Protein AF-A0A7J4UZX0-F1 (afdb_monomer_lite)

Sequence (493 aa):
MREKRTWTVIAVAASAVVILAGLGLPMLRESVEAVGGDILSQTSDTLTVRCLGPEVALTLNGFEGEVTFTNCFPNSTLSGNDDPATMNGSNISCTVQGPETELRISAQVKESFKFAVMGDSQGQNGILAEALEHVDGCEFVLHLGDMTPSGQPSEFDAFESTLRAITIPVLTTPGNHDVKLDGGDEYTSRFGSSAYSFEYSGIRFASVDSSDQMIDEDEIEWLRETLTGAERKVVVTHMPSYDPFGDNHTLDAASCDRVRQFVLEEDVDAVFTGHIHAFNYMQVESTDLIITGGAGGTLVDGVHHIVIVTVDETGFSYEKVDIEYAPPVSPYVHVIGKDGSTLDITYEDLMLMTLRENDSSYENLYGNIAGQGHYRGVLVRDLLELVGGMAEGDLLTIAAADGYLQEFGFLNAYPDATWLNLQGEMIVSIELDGVLAPTWTEGPRIAMLPEDGLYSNSDCELTSYEGQGYSVYESAGARWVKNTFTITVEAAA

Secondary structure (DSSP, 8-state):
-PPP----SS--------------------EEEEESEEEEEE-SSEEEEEESSSEEEEEEES--EEEEEESPPTT-EEES-SSPPEEETTEEEEEE-SSEEEEEEEPPP-SSEEEEEE---TT-HHHHHHHHHTTTT-S-EEE-S--SSS--HHHHHHHHHHHTT-SS-EEE---TTTTGGGHHHHHHHHH--SSEEEEETTEEEEE---TTS---HHHHHHHHHHHTT-SEEEEE-SS-S--SSSS--SS-HHHHHH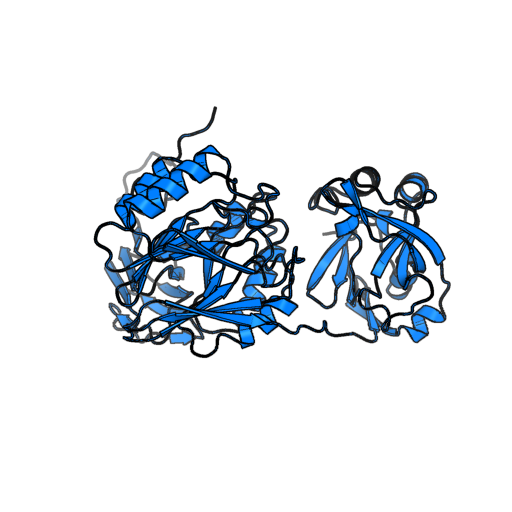HHHHHHHTT--EEEE-SSSSEEEEEETTEEEEEE--SSSPPSSS--EEEEEEEETTEEEEEEEE--------SEEEEE-TTS-EEEEEHHHHHHS-EEEEEEEEE-TTS-EEEEEEEEEEEHHHHHHTTT---TT-EEEEEETTS-EEEE-HHHHS--HHHHHHT-EEEEEEEETTEETTTSTT-SEEEEE-TTS-B-HHHHHHT--TTSGGGT-S-GGGGS-SSEEEEEEE---

pLDDT: mean 89.85, std 16.15, range [24.67, 98.88]

Foldseek 3Di:
DDDDPDDDPDPQPDPPDPDPPDDDDPPPDWGKGKDQWAWLDDDQAETEIEHLEQKMKIKTAQRWHKYKYAQHWPPKDKDFDPFDWDDDQQMTMDTDDDGITMIMIHDDFDQKFKEWEAEQQQLLLLLLLLQVVPGPRHREYEYQANQHQALDLVSVVSSVVSVVSHRHGYNYAHALRNPHPVSVVVCCSPRNDNWDWYDGNQEIETGDECNVLAQDPVNLVVQVVRCPPGPAYEYGHAFDLDDPVPPPQGRDPVRSVSVVVSCVVSVHQEYEYERQQDWDWDDDPNYIYTYHHQRHHDHPDDARWMWMWMQHPVGIDIDTDGGDDQQDQDQWEWEAEQVRDIDTAGLVNFVVDDKDKDFAWWAFLVRDIDDTFIFMTAQPQVSQVVRPGADAQKWKWWAASSGQIFIAGDCQRVNDPVLCQLQNTWGQTQDTRNQGPPSVVQPSKIGGHHPVRYNYLVSQVVRADCVGGCNRHSISVSVIRTNTHYIYIHHRD

Radius of gyration: 25.26 Å; chains: 1; bounding box: 56×63×69 Å

Structure (mmCIF, N/CA/C/O backbone):
data_AF-A0A7J4UZX0-F1
#
_entry.id   AF-A0A7J4UZX0-F1
#
loop_
_atom_site.group_PDB
_atom_site.id
_atom_site.type_symbol
_atom_site.label_atom_id
_atom_site.label_alt_id
_atom_site.label_comp_id
_atom_site.label_asym_id
_atom_site.label_entity_id
_atom_site.label_seq_id
_atom_site.pdbx_PDB_ins_code
_atom_site.Cartn_x
_atom_site.Cartn_y
_atom_site.Cartn_z
_atom_site.occupancy
_atom_site.B_iso_or_equiv
_atom_site.auth_seq_id
_atom_site.auth_comp_id
_atom_site.auth_asym_id
_atom_site.auth_atom_id
_atom_site.pdbx_PDB_model_num
ATOM 1 N N . MET A 1 1 ? 23.515 3.550 19.280 1.00 28.16 1 MET A N 1
ATOM 2 C CA . MET A 1 1 ? 22.910 3.883 20.587 1.00 28.16 1 MET A CA 1
ATOM 3 C C . MET A 1 1 ? 21.497 4.318 20.265 1.00 28.16 1 MET A C 1
ATOM 5 O O . MET A 1 1 ? 21.346 5.403 19.732 1.00 28.16 1 MET A O 1
ATOM 9 N N . ARG A 1 2 ? 20.532 3.401 20.390 1.00 29.06 2 ARG A N 1
ATOM 10 C CA . ARG A 1 2 ? 19.141 3.607 19.965 1.00 29.06 2 ARG A CA 1
ATOM 11 C C . ARG A 1 2 ? 18.386 4.352 21.067 1.00 29.06 2 ARG A C 1
ATOM 13 O O . ARG A 1 2 ? 18.531 3.995 22.239 1.00 29.06 2 ARG A O 1
ATOM 20 N N . GLU A 1 3 ? 17.656 5.398 20.694 1.00 27.84 3 GLU A N 1
ATOM 21 C CA . GLU A 1 3 ? 16.690 6.054 21.574 1.00 27.84 3 GLU A CA 1
ATOM 22 C C . GLU A 1 3 ? 15.563 5.068 21.890 1.00 27.84 3 GLU A C 1
ATOM 24 O O . GLU A 1 3 ? 15.107 4.326 21.024 1.00 27.84 3 GLU A O 1
ATOM 29 N N . LYS A 1 4 ? 15.175 5.007 23.165 1.00 26.48 4 LYS A N 1
ATOM 30 C CA . LYS A 1 4 ? 14.037 4.212 23.619 1.00 26.48 4 LYS A CA 1
ATOM 31 C C . LYS A 1 4 ? 12.762 4.868 23.092 1.00 26.48 4 LYS A C 1
ATOM 33 O O . LYS A 1 4 ? 12.541 6.040 23.394 1.00 26.48 4 LYS A O 1
ATOM 38 N N . ARG A 1 5 ? 11.929 4.123 22.365 1.00 33.22 5 ARG A N 1
ATOM 39 C CA . ARG A 1 5 ? 10.550 4.523 22.070 1.00 33.22 5 ARG A CA 1
ATOM 40 C C . ARG A 1 5 ? 9.761 4.442 23.379 1.00 33.22 5 ARG A C 1
ATOM 42 O O . ARG A 1 5 ? 9.411 3.370 23.844 1.00 33.22 5 ARG A O 1
ATOM 49 N N . THR A 1 6 ? 9.591 5.572 24.058 1.00 25.33 6 THR A N 1
ATOM 50 C CA . THR A 1 6 ? 8.709 5.668 25.229 1.00 25.33 6 THR A CA 1
ATOM 51 C C . THR A 1 6 ? 7.280 5.878 24.755 1.00 25.33 6 THR A C 1
ATOM 53 O O . THR A 1 6 ? 6.923 6.990 24.375 1.00 25.33 6 THR A O 1
ATOM 56 N N . TRP A 1 7 ? 6.461 4.835 24.838 1.00 29.73 7 TRP A N 1
ATOM 57 C CA . TRP A 1 7 ? 5.013 4.949 24.726 1.00 29.73 7 TRP A CA 1
ATOM 58 C C . TRP A 1 7 ? 4.463 5.526 26.032 1.00 29.73 7 TRP A C 1
ATOM 60 O O . TRP A 1 7 ? 4.525 4.909 27.093 1.00 29.73 7 TRP A O 1
ATOM 70 N N . THR A 1 8 ? 3.978 6.763 25.980 1.00 24.67 8 THR A N 1
ATOM 71 C CA . THR A 1 8 ? 3.056 7.291 26.988 1.00 24.67 8 THR A CA 1
ATOM 72 C C . THR A 1 8 ? 1.707 7.370 26.302 1.00 24.67 8 THR A C 1
ATOM 74 O O . THR A 1 8 ? 1.568 8.131 25.350 1.00 24.67 8 THR A O 1
ATOM 77 N N . VAL A 1 9 ? 0.720 6.600 26.765 1.00 32.44 9 VAL A N 1
ATOM 78 C CA . VAL A 1 9 ? -0.676 6.758 26.335 1.00 32.44 9 VAL A CA 1
ATOM 79 C C . VAL A 1 9 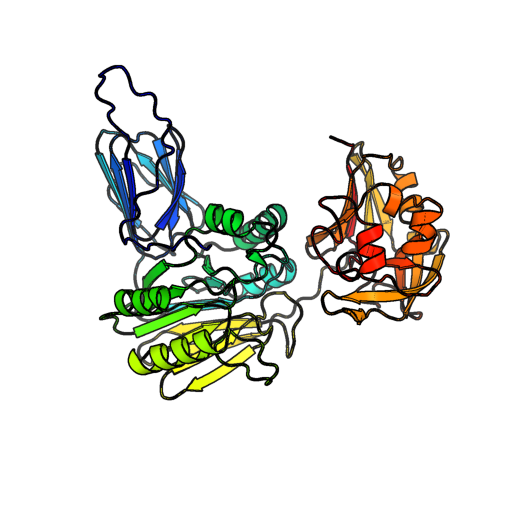? -1.211 8.064 26.924 1.00 32.44 9 VAL A C 1
ATOM 81 O O . VAL A 1 9 ? -1.818 8.091 27.989 1.00 32.44 9 VAL A O 1
ATOM 84 N N . ILE A 1 10 ? -0.884 9.154 26.236 1.00 24.80 10 ILE A N 1
ATOM 85 C CA . ILE A 1 10 ? -1.656 10.383 26.064 1.00 24.80 10 ILE A CA 1
ATOM 86 C C . ILE A 1 10 ? -1.232 10.866 24.674 1.00 24.80 10 ILE A C 1
ATOM 88 O O . ILE A 1 10 ? -0.055 11.174 24.480 1.00 24.80 10 ILE A O 1
ATOM 92 N N . ALA A 1 11 ? -2.148 10.928 23.708 1.00 27.78 11 ALA A N 1
ATOM 93 C CA . ALA A 1 11 ? -1.891 11.593 22.435 1.00 27.78 11 ALA A CA 1
ATOM 94 C C . ALA A 1 11 ? -1.795 13.111 22.677 1.00 27.78 11 ALA A C 1
ATOM 96 O O . ALA A 1 11 ? -2.713 13.874 22.404 1.00 27.78 11 ALA A O 1
ATOM 97 N N . VAL A 1 12 ? -0.675 13.568 23.242 1.00 27.33 12 VAL A N 1
ATOM 98 C CA . VAL A 1 12 ? -0.281 14.974 23.185 1.00 27.33 12 VAL A CA 1
ATOM 99 C C . VAL A 1 12 ? 0.562 15.119 21.931 1.00 27.33 12 VAL A C 1
ATOM 101 O O . VAL A 1 12 ? 1.746 14.782 21.939 1.00 27.33 12 VAL A O 1
ATOM 104 N N . ALA A 1 13 ? -0.039 15.628 20.855 1.00 29.25 13 ALA A N 1
ATOM 105 C CA . ALA A 1 13 ? 0.714 16.099 19.703 1.00 29.25 13 ALA A CA 1
ATOM 106 C C . ALA A 1 13 ? 1.779 17.095 20.194 1.00 29.25 13 ALA A C 1
ATOM 108 O O . ALA A 1 13 ? 1.473 18.150 20.764 1.00 29.25 13 ALA A O 1
ATOM 109 N N . ALA A 1 14 ? 3.050 16.725 20.043 1.00 26.56 14 ALA A N 1
ATOM 110 C CA . ALA A 1 14 ? 4.174 17.551 20.443 1.00 26.56 14 ALA A CA 1
ATOM 111 C C . ALA A 1 14 ? 4.180 18.826 19.590 1.00 26.56 14 ALA A C 1
ATOM 113 O O . ALA A 1 14 ? 4.571 18.829 18.427 1.00 26.56 14 ALA A O 1
ATOM 114 N N . SER A 1 15 ? 3.733 19.934 20.180 1.00 32.66 15 SER A N 1
ATOM 115 C CA . SER A 1 15 ? 3.793 21.253 19.559 1.00 32.66 15 SER A CA 1
ATOM 116 C C . SER A 1 15 ? 5.247 21.606 19.239 1.00 32.66 15 SER A C 1
ATOM 118 O O . SER A 1 15 ? 6.116 21.475 20.103 1.00 32.66 15 SER A O 1
ATOM 120 N N . ALA A 1 16 ? 5.510 22.133 18.042 1.00 26.42 16 ALA A N 1
ATOM 121 C CA . ALA A 1 16 ? 6.785 22.751 17.702 1.00 26.42 16 ALA A CA 1
ATOM 122 C C . ALA A 1 16 ? 7.156 23.818 18.753 1.00 26.42 16 ALA A C 1
ATOM 124 O O . ALA A 1 16 ? 6.561 24.895 18.839 1.00 26.42 16 ALA A O 1
ATOM 125 N N . VAL A 1 17 ? 8.137 23.509 19.602 1.00 28.16 17 VAL A N 1
ATOM 126 C CA . VAL A 1 17 ? 8.642 24.423 20.627 1.00 28.16 17 VAL A CA 1
ATOM 127 C C . VAL A 1 17 ? 9.726 25.305 20.005 1.00 28.16 17 VAL A C 1
ATOM 129 O O . VAL A 1 17 ? 10.907 24.971 20.031 1.00 28.16 17 VAL A O 1
ATOM 132 N N . VAL A 1 18 ? 9.356 26.489 19.516 1.00 26.41 18 VAL A N 1
ATOM 133 C CA . VAL A 1 18 ? 10.312 27.602 19.397 1.00 26.41 18 VAL A CA 1
ATOM 134 C C . VAL A 1 18 ? 10.349 28.321 20.748 1.00 26.41 18 VAL A C 1
ATOM 136 O O . VAL A 1 18 ? 9.450 29.090 21.088 1.00 26.41 18 VAL A O 1
ATOM 139 N N . ILE A 1 19 ? 11.380 28.058 21.559 1.00 26.52 19 ILE A N 1
ATOM 140 C CA . ILE A 1 19 ? 11.608 28.779 22.822 1.00 26.52 19 ILE A CA 1
ATOM 141 C C . ILE A 1 19 ? 12.102 30.197 22.499 1.00 26.52 19 ILE A C 1
ATOM 143 O O . ILE A 1 19 ? 13.299 30.438 22.372 1.00 26.52 19 ILE A O 1
ATOM 147 N N . LEU A 1 20 ? 11.185 31.163 22.433 1.00 26.08 20 LEU A N 1
ATOM 148 C CA . LEU A 1 20 ? 11.493 32.580 22.648 1.00 26.08 20 LEU A CA 1
ATOM 149 C C . LEU A 1 20 ? 11.111 32.941 24.086 1.00 26.08 20 LEU A C 1
ATOM 151 O O . LEU A 1 20 ? 10.037 33.464 24.379 1.00 26.08 20 LEU A O 1
ATOM 155 N N . ALA A 1 21 ? 12.007 32.608 25.014 1.00 27.62 21 ALA A N 1
ATOM 156 C CA . ALA A 1 21 ? 11.895 33.017 26.403 1.00 27.62 21 ALA A CA 1
ATOM 157 C C . ALA A 1 21 ? 12.128 34.531 26.517 1.00 27.62 21 ALA A C 1
ATOM 159 O O . ALA A 1 21 ? 13.263 35.001 26.467 1.00 27.62 21 ALA A O 1
ATOM 160 N N . GLY A 1 22 ? 11.051 35.290 26.712 1.00 31.98 22 GLY A N 1
ATOM 161 C CA . GLY A 1 22 ? 11.143 36.668 27.182 1.00 31.98 22 GLY A CA 1
ATOM 162 C C . GLY A 1 22 ? 10.048 37.574 26.649 1.00 31.98 22 GLY A C 1
ATOM 163 O O . GLY A 1 22 ? 10.295 38.294 25.693 1.00 31.98 22 GLY A O 1
ATOM 164 N N . LEU A 1 23 ? 8.876 37.545 27.294 1.00 34.00 23 LEU A N 1
ATOM 165 C CA . LEU A 1 23 ? 7.974 38.671 27.609 1.00 34.00 23 LEU A CA 1
ATOM 166 C C . LEU A 1 23 ? 6.598 38.088 27.980 1.00 34.00 23 LEU A C 1
ATOM 168 O O . LEU A 1 23 ? 5.971 37.390 27.193 1.00 34.00 23 LEU A O 1
ATOM 172 N N . GLY A 1 24 ? 6.156 38.329 29.217 1.00 37.28 24 GLY A N 1
ATOM 173 C CA . GLY A 1 24 ? 4.930 37.761 29.778 1.00 37.28 24 GLY A CA 1
ATOM 174 C C . GLY A 1 24 ? 3.652 38.314 29.147 1.00 37.28 24 GLY A C 1
ATOM 175 O O . GLY A 1 24 ? 3.131 39.332 29.598 1.00 37.28 24 GLY A O 1
ATOM 176 N N . LEU A 1 25 ? 3.124 37.593 28.162 1.00 33.66 25 LEU A N 1
ATOM 177 C CA . LEU A 1 25 ? 1.731 37.646 27.721 1.00 33.66 25 LEU A CA 1
ATOM 178 C C . LEU A 1 25 ? 1.087 36.280 28.013 1.00 33.66 25 LEU A C 1
ATOM 180 O O . LEU A 1 25 ? 1.765 35.261 27.863 1.00 33.66 25 LEU A O 1
ATOM 184 N N . PRO A 1 26 ? -0.189 36.220 28.436 1.00 33.88 26 PRO A N 1
ATOM 185 C CA . PRO A 1 26 ? -0.894 34.951 28.509 1.00 33.88 26 PRO A CA 1
ATOM 186 C C . PRO A 1 26 ? -1.084 34.442 27.075 1.00 33.88 26 PRO A C 1
ATOM 188 O O . PRO A 1 26 ? -1.895 34.984 26.331 1.00 33.88 26 PRO A O 1
ATOM 191 N N . MET A 1 27 ? -0.308 33.437 26.664 1.00 38.59 27 MET A N 1
ATOM 192 C CA . MET A 1 27 ? -0.668 32.642 25.493 1.00 38.59 27 MET A CA 1
ATOM 193 C C . MET A 1 27 ? -1.896 31.820 25.887 1.00 38.59 27 MET A C 1
ATOM 195 O O . MET A 1 27 ? -1.771 30.861 26.647 1.00 38.59 27 MET A O 1
ATOM 199 N N . LEU A 1 28 ? -3.078 32.195 25.398 1.00 43.75 28 LEU A N 1
ATOM 200 C CA . LEU A 1 28 ? -4.113 31.197 25.145 1.00 43.75 28 LEU A CA 1
ATOM 201 C C . LEU A 1 28 ? -3.503 30.272 24.087 1.00 43.75 28 LEU A C 1
ATOM 203 O O . LEU A 1 28 ? -3.358 30.666 22.935 1.00 43.75 28 LEU A O 1
ATOM 207 N N . ARG A 1 29 ? -2.980 29.122 24.519 1.00 52.66 29 ARG A N 1
ATOM 208 C CA . ARG A 1 29 ? -2.543 28.075 23.598 1.00 52.66 29 ARG A CA 1
ATOM 209 C C . ARG A 1 29 ? -3.809 27.430 23.072 1.00 52.66 29 ARG A C 1
ATOM 211 O O . ARG A 1 29 ? -4.555 26.866 23.867 1.00 52.66 29 ARG A O 1
ATOM 218 N N . GLU A 1 30 ? -4.022 27.526 21.770 1.00 66.00 30 GLU A N 1
ATOM 219 C CA . GLU A 1 30 ? -4.971 26.652 21.102 1.00 66.00 30 GLU A CA 1
ATOM 220 C C . GLU A 1 30 ? -4.493 25.215 21.321 1.00 66.00 30 GLU A C 1
ATOM 222 O O . GLU A 1 30 ? -3.332 24.900 21.039 1.00 66.00 30 GLU A O 1
ATOM 227 N N . SER A 1 31 ? -5.330 24.372 21.920 1.00 82.12 31 SER A N 1
ATOM 228 C CA . SER A 1 31 ? -5.023 22.951 22.074 1.00 82.12 31 SER A CA 1
ATOM 229 C C . SER A 1 31 ? -6.087 22.134 21.366 1.00 82.12 31 SER A C 1
ATOM 231 O O . SER A 1 31 ? -7.282 22.352 21.559 1.00 82.12 31 SER A O 1
ATOM 233 N N . VAL A 1 32 ? -5.622 21.202 20.545 1.00 89.19 32 VAL A N 1
ATOM 234 C CA . VAL A 1 32 ? -6.440 20.241 19.817 1.00 89.19 32 VAL A CA 1
ATOM 235 C C . VAL A 1 32 ? -5.999 18.863 20.286 1.00 89.19 32 VAL A C 1
ATOM 237 O O . VAL A 1 32 ? -4.803 18.573 20.294 1.00 89.19 32 VAL A O 1
ATOM 240 N N . GLU A 1 33 ? -6.948 18.041 20.711 1.00 93.94 33 GLU A N 1
ATOM 241 C CA . GLU A 1 33 ? -6.698 16.666 21.144 1.00 93.94 33 GLU A CA 1
ATOM 242 C C . GLU A 1 33 ? -7.709 15.742 20.474 1.00 93.94 33 GLU A C 1
ATOM 244 O O . GLU A 1 33 ? -8.912 15.992 20.541 1.00 93.94 33 GLU A O 1
ATOM 249 N N . ALA A 1 34 ? -7.217 14.690 19.822 1.00 95.12 34 ALA A N 1
ATOM 250 C CA . ALA A 1 34 ? -8.032 13.679 19.166 1.00 95.12 34 ALA A CA 1
ATOM 251 C C . ALA A 1 34 ? -7.824 12.318 19.844 1.00 95.12 34 ALA A C 1
ATOM 253 O O . ALA A 1 34 ? -6.699 11.935 20.162 1.00 95.12 34 ALA A O 1
ATOM 254 N N . VAL A 1 35 ? -8.917 11.589 20.063 1.00 96.00 35 VAL A N 1
ATOM 255 C CA . VAL A 1 35 ? -8.923 10.222 20.599 1.00 96.00 35 VAL A CA 1
ATOM 256 C C . VAL A 1 35 ? -9.723 9.339 19.648 1.00 96.00 35 VAL A C 1
ATOM 258 O O . VAL A 1 35 ? -10.846 9.688 19.287 1.00 96.00 35 VAL A O 1
ATOM 261 N N . GLY A 1 36 ? -9.151 8.202 19.241 1.00 94.50 36 GLY A N 1
ATOM 262 C CA . GLY A 1 36 ? -9.721 7.321 18.206 1.00 94.50 36 GLY A CA 1
ATOM 263 C C . GLY A 1 36 ? -9.415 7.764 16.767 1.00 94.50 36 GLY A C 1
ATOM 264 O O . GLY A 1 36 ? -9.848 7.130 15.805 1.00 94.50 36 GLY A O 1
ATOM 265 N N . GLY A 1 37 ? -8.654 8.846 16.605 1.00 95.94 37 GLY A N 1
ATOM 266 C CA . GLY A 1 37 ? -8.179 9.356 15.326 1.00 95.94 37 GLY A CA 1
ATOM 267 C C . GLY A 1 37 ? -6.956 10.247 15.510 1.00 95.94 37 GLY A C 1
ATOM 268 O O . GLY A 1 37 ? -6.660 10.651 16.633 1.00 95.94 37 GLY A O 1
ATOM 269 N N . ASP A 1 38 ? -6.290 10.571 14.406 1.00 96.00 38 ASP A N 1
ATOM 270 C CA . ASP A 1 38 ? -5.055 11.357 14.399 1.00 96.00 38 ASP A CA 1
ATOM 271 C C . ASP A 1 38 ? -5.207 12.675 13.651 1.00 96.00 38 ASP A C 1
ATOM 273 O O . ASP A 1 38 ? -5.898 12.771 12.636 1.00 96.00 38 ASP A O 1
ATOM 277 N N . ILE A 1 39 ? -4.528 13.707 14.147 1.00 95.94 39 ILE A N 1
ATOM 278 C CA . ILE A 1 39 ? -4.469 15.018 13.500 1.00 95.94 39 ILE A CA 1
ATOM 279 C C . ILE A 1 39 ? -3.455 14.937 12.355 1.00 95.94 39 ILE A C 1
ATOM 281 O O . ILE A 1 39 ? -2.255 14.870 12.605 1.00 95.94 39 ILE A O 1
ATOM 285 N N . LEU A 1 40 ? -3.931 14.977 11.109 1.00 93.50 40 LEU A N 1
ATOM 286 C CA . LEU A 1 40 ? -3.059 14.962 9.927 1.00 93.50 40 LEU A CA 1
ATOM 287 C C . LEU A 1 40 ? -2.513 16.355 9.604 1.00 93.50 40 LEU A C 1
ATOM 289 O O . LEU A 1 40 ? -1.368 16.515 9.193 1.00 93.50 40 LEU A O 1
ATOM 293 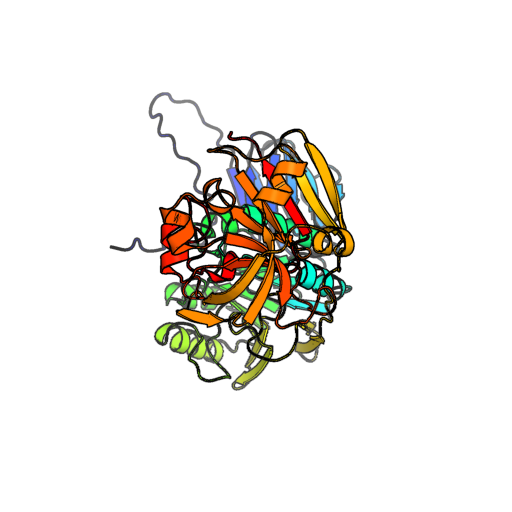N N . SER A 1 41 ? -3.343 17.386 9.768 1.00 93.56 41 SER A N 1
ATOM 294 C CA . SER A 1 41 ? -2.949 18.763 9.477 1.00 93.56 41 SER A CA 1
ATOM 295 C C . SER A 1 41 ? -3.733 19.763 10.313 1.00 93.56 41 SER A C 1
ATOM 297 O O . SER A 1 41 ? -4.911 19.565 10.607 1.00 93.56 41 SER A O 1
ATOM 299 N N . GLN A 1 42 ? -3.068 20.855 10.685 1.00 93.06 42 GLN A N 1
ATOM 300 C CA . GLN A 1 42 ? -3.662 21.966 11.420 1.00 93.06 42 GLN A CA 1
ATOM 301 C C . GLN A 1 42 ? -3.060 23.287 10.924 1.00 93.06 42 GLN A C 1
ATOM 303 O O . GLN A 1 42 ? -1.847 23.494 10.992 1.00 93.06 42 GLN A O 1
ATOM 308 N N . THR A 1 43 ? -3.913 24.191 10.448 1.00 92.50 43 THR A N 1
ATOM 309 C CA . THR A 1 43 ? -3.599 25.607 10.205 1.00 92.50 43 THR A CA 1
ATOM 310 C C . THR A 1 43 ? -4.321 26.478 11.238 1.00 92.50 43 THR A C 1
ATOM 312 O O . THR A 1 43 ? -4.911 25.976 12.192 1.00 92.50 43 THR A O 1
ATOM 315 N N . SER A 1 44 ? -4.281 27.801 11.063 1.00 89.31 44 SER A N 1
ATOM 316 C CA . SER A 1 44 ? -5.042 28.738 11.899 1.00 89.31 44 SER A CA 1
ATOM 317 C C . SER A 1 44 ? -6.562 28.642 11.734 1.00 89.31 44 SER A C 1
ATOM 319 O O . SER A 1 44 ? -7.284 29.203 12.544 1.00 89.31 44 SER A O 1
ATOM 321 N N . ASP A 1 45 ? -7.037 28.032 10.650 1.00 92.81 45 ASP A N 1
ATOM 322 C CA . ASP A 1 45 ? -8.440 28.059 10.221 1.00 92.81 45 ASP A CA 1
ATOM 323 C C . ASP A 1 45 ? -8.928 26.732 9.620 1.00 92.81 45 ASP A C 1
ATOM 325 O O . ASP A 1 45 ? -10.099 26.617 9.261 1.00 92.81 45 ASP A O 1
ATOM 329 N N . THR A 1 46 ? -8.059 25.722 9.520 1.00 95.69 46 THR A N 1
ATOM 330 C CA . THR A 1 46 ? -8.404 24.378 9.046 1.00 95.69 46 THR A CA 1
ATOM 331 C C . THR A 1 46 ? -7.767 23.307 9.925 1.00 95.69 46 THR A C 1
ATOM 333 O O . THR A 1 46 ? -6.642 23.465 10.403 1.00 95.69 46 THR A O 1
ATOM 336 N N . LEU A 1 47 ? -8.490 22.214 10.145 1.00 96.69 47 LEU A N 1
ATOM 337 C CA . LEU A 1 47 ? -8.042 21.057 10.910 1.00 96.69 47 LEU A CA 1
ATOM 338 C C . LEU A 1 47 ? -8.532 19.781 10.226 1.00 96.69 47 LEU A C 1
ATOM 340 O O . LEU A 1 47 ? -9.730 19.623 9.991 1.00 96.69 47 LEU A O 1
ATOM 344 N N . THR A 1 48 ? -7.617 18.857 9.946 1.00 97.81 48 THR A N 1
ATOM 345 C CA . THR A 1 48 ? -7.948 17.541 9.390 1.00 97.81 48 THR A CA 1
ATOM 346 C C . THR A 1 48 ? -7.633 16.459 10.409 1.00 97.81 48 THR A C 1
ATOM 348 O O . THR A 1 48 ? -6.491 16.335 10.852 1.00 97.81 48 THR A O 1
ATOM 351 N N . VAL A 1 49 ? -8.640 15.658 10.750 1.00 98.19 49 VAL A N 1
ATOM 352 C CA . VAL A 1 49 ? -8.514 14.506 11.647 1.00 98.19 49 VAL A CA 1
ATOM 353 C C . VAL A 1 49 ? -8.864 13.246 10.873 1.00 98.19 49 VAL A C 1
ATOM 355 O O . VAL A 1 49 ? -9.954 13.139 10.320 1.00 98.19 49 VAL A O 1
ATOM 358 N N . ARG A 1 50 ? -7.965 12.272 10.841 1.00 98.00 50 ARG A N 1
ATOM 359 C CA . ARG A 1 50 ? -8.235 10.962 10.257 1.00 98.00 50 ARG A CA 1
ATOM 360 C C . ARG A 1 50 ? -8.833 10.039 11.302 1.00 98.00 50 ARG A C 1
ATOM 362 O O . ARG A 1 50 ? -8.227 9.813 12.344 1.00 98.00 50 ARG A O 1
ATOM 369 N N . CYS A 1 51 ? -9.999 9.471 11.020 1.00 98.31 51 CYS A N 1
ATOM 370 C CA . CYS A 1 51 ? -10.582 8.445 11.872 1.00 98.31 51 CYS A CA 1
ATOM 371 C C . CYS A 1 51 ? -9.795 7.130 11.745 1.00 98.31 51 CYS A C 1
ATOM 373 O O . CYS A 1 51 ? -9.626 6.600 10.643 1.00 98.31 51 CYS A O 1
ATOM 375 N N . LEU A 1 52 ? -9.355 6.596 12.887 1.00 97.38 52 LEU A N 1
ATOM 376 C CA . LEU A 1 52 ? -8.722 5.274 13.018 1.00 97.38 52 LEU A CA 1
ATOM 377 C C . LEU A 1 52 ? -9.698 4.223 13.572 1.00 97.38 52 LEU A C 1
ATOM 379 O O . LEU A 1 52 ? -9.319 3.095 13.874 1.00 97.38 52 LEU A O 1
ATOM 383 N N . GLY A 1 53 ? -10.968 4.602 13.700 1.00 96.94 53 GLY A N 1
ATOM 384 C CA . GLY A 1 53 ? -12.043 3.778 14.219 1.00 96.94 53 GLY A CA 1
ATOM 385 C C . GLY A 1 53 ? -13.415 4.423 14.001 1.00 96.94 53 GLY A C 1
ATOM 386 O O . GLY A 1 53 ? -13.511 5.550 13.504 1.00 96.94 53 GLY A O 1
ATOM 387 N N . PRO A 1 54 ? -14.494 3.720 14.376 1.00 96.81 54 PRO A N 1
ATOM 388 C CA . PRO A 1 54 ? -15.870 4.188 14.213 1.00 96.81 54 PRO A CA 1
ATOM 389 C C . PRO A 1 54 ? -16.259 5.280 15.216 1.00 96.81 54 PRO A C 1
ATOM 391 O O . PRO A 1 54 ? -17.288 5.932 15.036 1.00 96.81 54 PRO A O 1
ATOM 394 N N . GLU A 1 55 ? -15.465 5.473 16.271 1.00 97.00 55 GLU A N 1
ATOM 395 C CA . GLU A 1 55 ? -15.649 6.526 17.261 1.00 97.00 55 GLU A CA 1
ATOM 396 C C . GLU A 1 55 ? -14.410 7.413 17.338 1.00 97.00 55 GLU A C 1
ATOM 398 O O . GLU A 1 55 ? -13.311 6.928 17.601 1.00 97.00 55 GLU A O 1
ATOM 403 N N . VAL A 1 56 ? -14.605 8.719 17.154 1.00 97.75 56 VAL A N 1
ATOM 404 C CA . VAL A 1 56 ? -13.555 9.727 17.344 1.00 97.75 56 VAL A CA 1
ATOM 405 C C . VAL A 1 56 ? -14.097 10.846 18.208 1.00 97.75 56 VAL A C 1
ATOM 407 O O . VAL A 1 56 ? -15.164 11.386 17.915 1.00 97.75 56 VAL A O 1
ATOM 410 N N . ALA A 1 57 ? -13.362 11.202 19.255 1.00 97.69 57 ALA A N 1
ATOM 411 C CA . ALA A 1 57 ? -13.612 12.390 20.059 1.00 97.69 57 ALA A CA 1
ATOM 412 C C . ALA A 1 57 ? -12.524 13.427 19.775 1.00 97.69 57 ALA A C 1
ATOM 414 O O . ALA A 1 57 ? -11.341 13.092 19.742 1.00 97.69 57 ALA A O 1
ATOM 415 N N . LEU A 1 58 ? -12.932 14.674 19.563 1.00 97.19 58 LEU A N 1
ATOM 416 C CA . LEU A 1 58 ? -12.045 15.790 19.268 1.00 97.19 58 LEU A CA 1
ATOM 417 C C . LEU A 1 58 ? -12.360 16.952 20.206 1.00 97.19 58 LEU A C 1
ATOM 419 O O . LEU A 1 58 ? -13.450 17.522 20.148 1.00 97.19 58 LEU A O 1
ATOM 423 N N . THR A 1 59 ? -11.390 17.322 21.031 1.00 95.81 59 THR A N 1
ATOM 424 C CA . THR A 1 59 ? -11.480 18.461 21.945 1.00 95.81 59 THR A CA 1
ATOM 425 C C . THR A 1 59 ? -10.722 19.640 21.355 1.00 95.81 59 THR A C 1
ATOM 427 O O . THR A 1 59 ? -9.529 19.548 21.064 1.00 95.81 59 THR A O 1
ATOM 430 N N . LEU A 1 60 ? -11.422 20.759 21.185 1.00 93.12 60 LEU A N 1
ATOM 431 C CA . LEU A 1 60 ? -10.928 21.990 20.580 1.00 93.12 60 LEU A CA 1
ATOM 432 C C . LEU A 1 60 ? -10.981 23.115 21.606 1.00 93.12 60 LEU A C 1
ATOM 434 O O . LEU A 1 60 ? -12.064 23.542 21.995 1.00 93.12 60 LEU A O 1
ATOM 438 N N . ASN A 1 61 ? -9.824 23.638 22.000 1.00 90.31 61 ASN A N 1
ATOM 439 C CA . ASN A 1 61 ? -9.723 24.807 22.868 1.00 90.31 61 ASN A CA 1
ATOM 440 C C . ASN A 1 61 ? -9.242 26.006 22.059 1.00 90.31 61 ASN A C 1
ATOM 442 O O . ASN A 1 61 ? -8.064 26.086 21.724 1.00 90.31 61 ASN A O 1
ATOM 446 N N . GLY A 1 62 ? -10.143 26.940 21.763 1.00 86.06 62 GLY A N 1
ATOM 447 C CA . GLY A 1 62 ? -9.841 28.195 21.072 1.00 86.06 62 GLY A CA 1
ATOM 448 C C . GLY A 1 62 ? -9.628 28.088 19.561 1.00 86.06 62 GLY A C 1
ATOM 449 O O . GLY A 1 62 ? -9.204 29.073 18.968 1.00 86.06 62 GLY A O 1
ATOM 450 N N . PHE A 1 63 ? -9.911 26.937 18.945 1.00 90.50 63 PHE A N 1
ATOM 451 C CA . PHE A 1 63 ? -9.865 26.778 17.492 1.00 90.50 63 PHE A CA 1
ATOM 452 C C . PHE A 1 63 ? -11.172 27.265 16.854 1.00 90.50 63 PHE A C 1
ATOM 454 O O . PHE A 1 63 ? -12.256 26.805 17.216 1.00 90.50 63 PHE A O 1
ATOM 461 N N . GLU A 1 64 ? -11.062 28.153 15.868 1.00 92.31 64 GLU A N 1
ATOM 462 C CA . GLU A 1 64 ? -12.180 28.611 15.042 1.00 92.31 64 GLU A CA 1
ATOM 463 C C . GLU A 1 64 ? -11.836 28.383 13.571 1.00 92.31 64 GLU A C 1
ATOM 465 O O . GLU A 1 64 ? -10.837 28.900 13.073 1.00 92.31 64 GLU A O 1
ATOM 470 N N . GLY A 1 65 ? -12.656 27.614 12.859 1.00 93.75 65 GLY A N 1
ATOM 471 C CA . GLY A 1 65 ? -12.319 27.220 11.497 1.00 93.75 65 GLY A CA 1
ATOM 472 C C . GLY A 1 65 ? -13.094 26.016 10.990 1.00 93.75 65 GLY A C 1
ATOM 473 O O . GLY A 1 65 ? -14.084 25.583 11.583 1.00 93.75 65 GLY A O 1
ATOM 474 N N . GLU A 1 66 ? -12.641 25.484 9.863 1.00 95.75 66 GLU A N 1
ATOM 475 C CA . GLU A 1 66 ? -13.170 24.261 9.273 1.00 95.75 66 GLU A CA 1
ATOM 476 C C . GLU A 1 66 ? -12.470 23.035 9.866 1.00 95.75 66 GLU A C 1
ATOM 478 O O . GLU A 1 66 ? -11.247 22.919 9.836 1.00 95.75 66 GLU A O 1
ATOM 483 N N . VAL A 1 67 ? -13.256 22.097 10.385 1.00 97.25 67 VAL A N 1
ATOM 484 C CA . VAL A 1 67 ? -12.786 20.785 10.830 1.00 97.25 67 VAL A CA 1
ATOM 485 C C . VAL A 1 67 ? -13.289 19.746 9.845 1.00 97.25 67 VAL A C 1
ATOM 487 O O . VAL A 1 67 ? -14.489 19.687 9.581 1.00 97.25 67 VAL A O 1
ATOM 490 N N . THR A 1 68 ? -12.393 18.910 9.333 1.00 97.94 68 THR A N 1
ATOM 491 C CA . THR A 1 68 ? -12.731 17.771 8.479 1.00 97.94 68 THR A CA 1
ATOM 492 C C . THR A 1 68 ? -12.269 16.479 9.131 1.00 97.94 68 THR A C 1
ATOM 494 O O . THR A 1 68 ? -11.078 16.272 9.350 1.00 97.94 68 THR A O 1
ATOM 497 N N . PHE A 1 69 ? -13.219 15.588 9.397 1.00 98.31 69 PHE A N 1
ATOM 498 C CA . PHE A 1 69 ? -12.948 14.193 9.702 1.00 98.31 69 PHE A CA 1
ATOM 499 C C . PHE A 1 69 ? -12.857 13.417 8.390 1.00 98.31 69 PHE A C 1
ATOM 501 O O . PHE A 1 69 ? -13.778 13.477 7.574 1.00 98.31 69 PHE A O 1
ATOM 508 N N . THR A 1 70 ? -11.756 12.708 8.169 1.00 97.81 70 THR A N 1
ATOM 509 C CA . THR A 1 70 ? -11.566 11.823 7.014 1.00 97.81 70 THR A CA 1
ATOM 510 C C . THR A 1 70 ? -11.638 10.367 7.447 1.00 97.81 70 THR A C 1
ATOM 512 O O . THR A 1 70 ? -11.515 10.057 8.633 1.00 97.81 70 THR A O 1
ATOM 515 N N . ASN A 1 71 ? -11.817 9.460 6.483 1.00 97.44 71 ASN A N 1
ATOM 516 C CA . ASN A 1 71 ? -11.843 8.019 6.747 1.00 97.44 71 ASN A CA 1
ATOM 517 C C . ASN A 1 71 ? -12.946 7.615 7.751 1.00 97.44 71 ASN A C 1
ATOM 519 O O . ASN A 1 71 ? -12.757 6.725 8.576 1.00 97.44 71 ASN A O 1
ATOM 523 N N . CYS A 1 72 ? -14.095 8.298 7.736 1.00 97.62 72 CYS A N 1
ATOM 524 C CA . CYS A 1 72 ? -15.213 7.969 8.614 1.00 97.62 72 CYS A CA 1
ATOM 525 C C . CYS A 1 72 ? -15.911 6.685 8.153 1.00 97.62 72 CYS A C 1
ATOM 527 O O . CYS A 1 72 ? -16.112 6.452 6.960 1.00 97.62 72 CYS A O 1
ATOM 529 N N . PHE A 1 73 ? -16.362 5.889 9.120 1.00 97.12 73 PHE A N 1
ATOM 530 C CA . PHE A 1 73 ? -17.173 4.700 8.871 1.00 97.12 73 PHE A CA 1
ATOM 531 C C . PHE A 1 73 ? -18.534 5.059 8.242 1.00 97.12 73 PHE A C 1
ATOM 533 O O . PHE A 1 73 ? -19.063 6.151 8.495 1.00 97.12 73 PHE A O 1
ATOM 540 N N . PRO A 1 74 ? -19.156 4.147 7.472 1.00 94.44 74 PRO A N 1
ATOM 541 C CA . PRO A 1 74 ? -20.467 4.376 6.874 1.00 94.44 74 PRO A CA 1
ATOM 542 C C . PRO A 1 74 ? -21.528 4.765 7.909 1.00 94.44 74 PRO A C 1
ATOM 544 O O . PRO A 1 74 ? -21.590 4.212 9.006 1.00 94.44 74 PRO A O 1
ATOM 547 N N . ASN A 1 75 ? -22.412 5.696 7.540 1.00 90.94 75 ASN A N 1
ATOM 548 C CA . ASN A 1 75 ? -23.495 6.200 8.400 1.00 90.94 75 ASN A CA 1
ATOM 549 C C . ASN A 1 75 ? -23.025 6.832 9.724 1.00 90.94 75 ASN A C 1
ATOM 551 O O . ASN A 1 75 ? -23.807 6.922 10.673 1.00 90.94 75 ASN A O 1
ATOM 555 N N . SER A 1 76 ? -21.769 7.278 9.791 1.00 95.50 76 SER A N 1
ATOM 556 C CA . SER A 1 76 ? -21.274 8.051 10.926 1.00 95.50 76 SER A CA 1
ATOM 557 C C . SER A 1 76 ? -22.039 9.361 11.095 1.00 95.50 76 SER A C 1
ATOM 559 O O . SER A 1 76 ? -22.362 10.055 10.129 1.00 95.50 76 SER A O 1
ATOM 561 N N . THR A 1 77 ? -22.303 9.722 12.347 1.00 94.69 77 THR A N 1
ATOM 562 C CA . THR A 1 77 ? -22.912 11.002 12.715 1.00 94.69 77 THR A CA 1
ATOM 563 C C . THR A 1 77 ? -21.916 11.873 13.459 1.00 94.69 77 THR A C 1
ATOM 565 O O . THR A 1 77 ? -21.171 11.364 14.295 1.00 94.69 77 THR A O 1
ATOM 568 N N . LEU A 1 78 ? -21.955 13.180 13.197 1.00 96.38 78 LEU A N 1
ATOM 569 C CA . LEU A 1 78 ? -21.260 14.189 13.988 1.00 96.38 78 LEU A CA 1
ATOM 570 C C . LEU A 1 78 ? -22.196 14.742 15.068 1.00 96.38 78 LEU A C 1
ATOM 572 O O . LEU A 1 78 ? -23.339 15.104 14.784 1.00 96.38 78 LEU A O 1
ATOM 576 N N . SER A 1 79 ? -21.692 14.845 16.293 1.00 94.88 79 SER A N 1
ATOM 577 C CA . SER A 1 79 ? -22.341 15.535 17.410 1.00 94.88 79 SER A CA 1
ATOM 578 C C . SER A 1 79 ? -21.385 16.540 18.053 1.00 94.88 79 SER A C 1
ATOM 580 O O . SER A 1 79 ? -20.176 16.465 17.834 1.00 94.88 79 SER A O 1
ATOM 582 N N . GLY A 1 80 ? -21.932 17.481 18.828 1.00 91.06 80 GLY A N 1
ATOM 583 C CA . GLY A 1 80 ? -21.143 18.515 19.509 1.00 91.06 80 GLY A CA 1
ATOM 584 C C . GLY A 1 80 ? -20.976 19.824 18.735 1.00 91.06 80 GLY A C 1
ATOM 585 O O . GLY A 1 80 ? -20.314 20.735 19.219 1.00 91.06 80 GLY A O 1
ATOM 586 N N . ASN A 1 81 ? -21.619 19.944 17.569 1.00 86.38 81 ASN A N 1
ATOM 587 C CA . ASN A 1 81 ? -21.712 21.189 16.816 1.00 86.38 81 ASN A CA 1
ATOM 588 C C . ASN A 1 81 ? -23.172 21.538 16.505 1.00 86.38 81 ASN A C 1
ATOM 590 O O . ASN A 1 81 ? -23.962 20.647 16.182 1.00 86.38 81 ASN A O 1
ATOM 594 N N . ASP A 1 82 ? -23.512 22.824 16.584 1.00 79.62 82 ASP A N 1
ATOM 595 C CA . ASP A 1 82 ? -24.839 23.339 16.222 1.00 79.62 82 ASP A CA 1
ATOM 596 C C . ASP A 1 82 ? -24.978 23.537 14.702 1.00 79.62 82 ASP A C 1
ATOM 598 O O . ASP A 1 82 ? -26.086 23.447 14.160 1.00 79.62 82 ASP A O 1
ATOM 602 N N . ASP A 1 83 ? -23.862 23.785 14.009 1.00 81.25 83 ASP A N 1
ATOM 603 C CA . ASP A 1 83 ? -23.845 23.952 12.560 1.00 81.25 83 ASP A CA 1
ATOM 604 C C . ASP A 1 83 ? -23.954 22.600 11.829 1.00 81.25 83 ASP A C 1
ATOM 606 O O . ASP A 1 83 ? -23.380 21.591 12.255 1.00 81.25 83 ASP A O 1
ATOM 610 N N . PRO A 1 84 ? -24.686 22.548 10.699 1.00 83.00 84 PRO A N 1
ATOM 611 C CA . PRO A 1 84 ? -24.866 21.315 9.946 1.00 83.00 84 PRO A CA 1
ATOM 612 C C . PRO A 1 84 ? -23.542 20.824 9.350 1.00 83.00 84 PRO A C 1
ATOM 614 O O . PRO A 1 84 ? -22.821 21.574 8.691 1.00 83.00 84 PRO A O 1
ATOM 617 N N . ALA A 1 85 ? -23.264 19.532 9.525 1.00 91.25 85 ALA A N 1
ATOM 618 C CA . ALA A 1 85 ? -22.126 18.877 8.894 1.00 91.25 85 ALA A CA 1
ATOM 619 C C . ALA A 1 85 ? -22.353 18.682 7.386 1.00 91.25 85 ALA A C 1
ATOM 621 O O . ALA A 1 85 ? -23.465 18.389 6.937 1.00 91.25 85 ALA A O 1
ATOM 622 N N . THR A 1 86 ? -21.279 18.787 6.610 1.00 93.69 86 THR A N 1
ATOM 623 C CA . THR A 1 86 ? -21.241 18.428 5.190 1.00 93.69 86 THR A CA 1
ATOM 624 C C . THR A 1 86 ? -20.609 17.051 5.040 1.00 93.69 86 THR A C 1
ATOM 626 O O . THR A 1 86 ? -19.594 16.770 5.669 1.00 93.69 86 THR A O 1
ATOM 629 N N . MET A 1 87 ? -21.201 16.195 4.208 1.00 92.88 87 MET A N 1
ATOM 630 C CA . MET A 1 87 ? -20.691 14.851 3.925 1.00 92.88 87 MET A CA 1
ATOM 631 C C . MET A 1 87 ? -20.225 14.760 2.473 1.00 92.88 87 MET A C 1
ATOM 633 O O . MET A 1 87 ? -20.960 15.153 1.564 1.00 92.88 87 MET A O 1
ATOM 637 N N . ASN A 1 88 ? -19.027 14.224 2.253 1.00 91.00 88 ASN A N 1
ATOM 638 C CA . ASN A 1 88 ? -18.490 13.931 0.926 1.00 91.00 88 ASN A CA 1
ATOM 639 C C . ASN A 1 88 ? -17.703 12.615 0.964 1.00 91.00 88 ASN A C 1
ATOM 641 O O . ASN A 1 88 ? -16.607 12.566 1.519 1.00 91.00 88 ASN A O 1
ATOM 645 N N . GLY A 1 89 ? -18.269 11.543 0.403 1.00 89.06 89 GLY A N 1
ATOM 646 C CA . GLY A 1 89 ? -17.711 10.197 0.548 1.00 89.06 89 GLY A CA 1
ATOM 647 C C . GLY A 1 89 ? -17.610 9.800 2.025 1.00 89.06 89 GLY A C 1
ATOM 648 O O . GLY A 1 89 ? -18.588 9.916 2.762 1.00 89.06 89 GLY A O 1
ATOM 649 N N . SER A 1 90 ? -16.420 9.384 2.455 1.00 92.75 90 SER A N 1
ATOM 650 C CA . SER A 1 90 ? -16.088 9.067 3.852 1.00 92.75 90 SER A CA 1
ATOM 651 C C . SER A 1 90 ? -15.699 10.288 4.698 1.00 92.75 90 SER A C 1
ATOM 653 O O . SER A 1 90 ? -15.195 10.113 5.804 1.00 92.75 90 SER A O 1
ATOM 655 N N . ASN A 1 91 ? -15.846 11.515 4.187 1.00 96.44 91 ASN A N 1
ATOM 656 C CA . ASN A 1 91 ? -15.420 12.721 4.894 1.00 96.44 91 ASN A CA 1
ATOM 657 C C . ASN A 1 91 ? -16.618 13.476 5.471 1.00 96.44 91 ASN A C 1
ATOM 659 O O . ASN A 1 91 ? -17.634 13.662 4.793 1.00 96.44 91 ASN A O 1
ATOM 663 N N . ILE A 1 92 ? -16.473 13.943 6.711 1.00 97.12 92 ILE A N 1
ATOM 664 C CA . ILE A 1 92 ? -17.468 14.737 7.431 1.00 97.12 92 ILE A CA 1
ATOM 665 C C . ILE A 1 92 ? -16.814 16.045 7.869 1.00 97.12 92 ILE A C 1
ATOM 667 O O . ILE A 1 92 ? -15.900 16.039 8.690 1.00 97.12 92 ILE A O 1
ATOM 671 N N . SER A 1 93 ? -17.309 17.166 7.353 1.00 97.12 93 SER A N 1
ATOM 672 C CA . SER A 1 93 ? -16.760 18.496 7.631 1.00 97.12 93 SER A CA 1
ATOM 673 C C . SER A 1 93 ? -17.765 19.379 8.359 1.00 97.12 93 SER A C 1
ATOM 675 O O . SER A 1 93 ? -18.967 19.321 8.093 1.00 97.12 93 SER A O 1
ATOM 677 N N . CYS A 1 94 ? -17.289 20.235 9.256 1.00 96.25 94 CYS A N 1
ATOM 678 C CA . CYS A 1 94 ? -18.107 21.244 9.916 1.00 96.25 94 CYS A CA 1
ATOM 679 C C . CYS A 1 94 ? -17.301 22.501 10.250 1.00 96.25 94 CYS A C 1
ATOM 681 O O . CYS A 1 94 ? -16.087 22.443 10.433 1.00 96.25 94 CYS A O 1
ATOM 683 N N . THR A 1 95 ? -17.984 23.633 10.392 1.00 95.19 95 THR A N 1
ATOM 684 C CA . THR A 1 95 ? -17.372 24.857 10.917 1.00 95.19 95 THR A CA 1
ATOM 685 C C . THR A 1 95 ? -17.532 24.902 12.429 1.00 95.19 95 THR A C 1
ATOM 687 O O . THR A 1 95 ? -18.622 24.657 12.937 1.00 95.19 95 THR A O 1
ATOM 690 N N . VAL A 1 96 ? -16.454 25.218 13.139 1.00 92.75 96 VAL A N 1
ATOM 691 C CA . VAL A 1 96 ? -16.440 25.388 14.594 1.00 92.75 96 VAL A CA 1
ATOM 692 C C . VAL A 1 96 ? -16.219 26.857 14.927 1.00 92.75 96 VAL A C 1
ATOM 694 O O . VAL A 1 96 ? -15.383 27.524 14.313 1.00 92.75 96 VAL A O 1
ATOM 697 N N . GLN A 1 97 ? -16.974 27.358 15.903 1.00 85.44 97 GLN A N 1
ATOM 698 C CA . GLN A 1 97 ? -16.832 28.704 16.449 1.00 85.44 97 GLN A CA 1
ATOM 699 C C . GLN A 1 97 ? -16.881 28.656 17.974 1.00 85.44 97 GLN A C 1
ATOM 701 O O . GLN A 1 97 ? -17.706 27.947 18.550 1.00 85.44 97 GLN A O 1
ATOM 706 N N . GLY A 1 98 ? -16.066 29.483 18.629 1.00 78.62 98 GLY A N 1
ATOM 707 C CA . GLY A 1 98 ? -16.110 29.663 20.071 1.00 78.62 98 GLY A CA 1
ATOM 708 C C . GLY A 1 98 ? -14.908 29.099 20.834 1.00 78.62 98 GLY A C 1
ATOM 709 O O . GLY A 1 98 ? -13.971 28.546 20.266 1.00 78.62 98 GLY A O 1
ATOM 710 N N . PRO A 1 99 ? -14.904 29.299 22.163 1.00 78.50 99 PRO A N 1
ATOM 711 C CA . PRO A 1 99 ? -13.704 29.135 22.978 1.00 78.50 99 PRO A CA 1
ATOM 712 C C . PRO A 1 99 ? -13.366 27.680 23.327 1.00 78.50 99 PRO A C 1
ATOM 714 O O . PRO A 1 99 ? -12.203 27.398 23.592 1.00 78.50 99 PRO A O 1
ATOM 717 N N . GLU A 1 100 ? -14.350 26.781 23.364 1.00 87.94 100 GLU A N 1
ATOM 718 C CA . GLU A 1 100 ? -14.175 25.362 23.698 1.00 87.94 100 GLU A CA 1
ATOM 719 C C . GLU A 1 100 ? -15.287 24.552 23.019 1.00 87.94 100 GLU A C 1
ATOM 721 O O . GLU A 1 100 ? -16.464 24.891 23.159 1.00 87.94 100 GLU A O 1
ATOM 726 N N . THR A 1 101 ? -14.921 23.528 22.245 1.00 91.88 101 THR A N 1
ATOM 727 C CA . THR A 1 101 ? -15.851 22.648 21.519 1.00 91.88 101 THR A CA 1
ATOM 728 C C . THR A 1 101 ? -15.390 21.201 21.639 1.00 91.88 101 THR A C 1
ATOM 730 O O . THR A 1 101 ? -14.221 20.902 21.414 1.00 91.88 101 THR A O 1
ATOM 733 N N . GLU A 1 102 ? -16.313 20.293 21.945 1.00 94.44 102 GLU A N 1
ATOM 734 C CA . GLU A 1 102 ? -16.083 18.849 21.875 1.00 94.44 102 GLU A CA 1
ATOM 735 C C . GLU A 1 102 ? -16.902 18.281 20.721 1.00 94.44 102 GLU A C 1
ATOM 737 O O . GLU A 1 102 ? -18.130 18.323 20.753 1.00 94.44 102 GLU A O 1
ATOM 742 N N . LEU A 1 103 ? -16.231 17.753 19.703 1.00 96.56 103 LEU A N 1
ATOM 743 C CA . LEU A 1 103 ? -16.859 17.074 18.578 1.00 96.56 103 LEU A CA 1
ATOM 744 C C . LEU A 1 103 ? -16.744 15.565 18.746 1.00 96.56 103 LEU A C 1
ATOM 746 O O . LEU A 1 103 ? -15.715 15.055 19.190 1.00 96.56 103 LEU A O 1
ATOM 750 N N . ARG A 1 104 ? -17.784 14.833 18.340 1.00 97.50 104 ARG A N 1
ATOM 751 C CA . ARG A 1 104 ? -17.749 13.368 18.335 1.00 97.50 104 ARG A CA 1
ATOM 752 C C . ARG A 1 104 ? -18.316 12.786 17.052 1.00 97.50 104 ARG A C 1
ATOM 754 O O . ARG A 1 104 ? -19.472 13.053 16.716 1.00 97.50 104 ARG A O 1
ATOM 761 N N . ILE A 1 105 ? -17.508 11.960 16.392 1.00 97.69 105 ILE A N 1
ATOM 762 C CA . ILE A 1 105 ? -17.916 11.047 15.325 1.00 97.69 105 ILE A CA 1
ATOM 763 C C . ILE A 1 105 ? -18.308 9.713 15.957 1.00 97.69 105 ILE A C 1
ATOM 765 O O . ILE A 1 105 ? -17.627 9.211 16.854 1.00 97.69 105 ILE A O 1
ATOM 769 N N . SER A 1 106 ? -19.429 9.145 15.520 1.00 96.25 106 SER A N 1
ATOM 770 C CA . SER A 1 106 ? -19.871 7.813 15.945 1.00 96.25 106 SER A CA 1
ATOM 771 C C . SER A 1 106 ? -20.611 7.109 14.815 1.00 96.25 106 SER A C 1
ATOM 773 O O . SER A 1 106 ? -21.575 7.658 14.274 1.00 96.25 106 SER A O 1
ATOM 775 N N . ALA A 1 107 ? -20.175 5.898 14.479 1.00 95.31 107 ALA A N 1
ATOM 776 C CA . ALA A 1 107 ? -20.852 5.018 13.533 1.00 95.31 107 ALA A CA 1
ATOM 777 C C . ALA A 1 107 ? -21.881 4.110 14.218 1.00 95.31 107 ALA A C 1
ATOM 779 O O . ALA A 1 107 ? -21.793 3.816 15.411 1.00 95.31 107 ALA A O 1
ATOM 780 N N . GLN A 1 108 ? -22.862 3.633 13.451 1.00 91.88 108 GLN A N 1
ATOM 781 C CA . GLN A 1 108 ? -23.800 2.626 13.943 1.00 91.88 108 GLN A CA 1
ATOM 782 C C . GLN A 1 108 ? -23.158 1.237 13.913 1.00 91.88 108 GLN A C 1
ATOM 784 O O . GLN A 1 108 ? -22.637 0.806 12.885 1.00 91.88 108 GLN A O 1
ATOM 789 N N . VAL A 1 109 ? -23.243 0.527 15.037 1.00 90.00 109 VAL A N 1
ATOM 790 C CA . VAL A 1 109 ? -22.861 -0.888 15.132 1.00 90.00 109 VAL A CA 1
ATOM 791 C C . VAL A 1 109 ? -23.905 -1.786 14.466 1.00 90.00 109 VAL A C 1
ATOM 793 O O . VAL A 1 109 ? -25.083 -1.425 14.371 1.00 90.00 109 VAL A O 1
ATOM 796 N N . LYS A 1 110 ? -23.481 -2.972 14.027 1.00 93.75 110 LYS A N 1
ATOM 797 C CA . LYS A 1 110 ? -24.330 -3.956 13.345 1.00 93.75 110 LYS A CA 1
ATOM 798 C C . LYS A 1 110 ? -24.148 -5.334 13.972 1.00 93.75 110 LYS A C 1
ATOM 800 O O . LYS A 1 110 ? -23.029 -5.747 14.242 1.00 93.75 110 LYS A O 1
ATOM 805 N N . GLU A 1 111 ? -25.247 -6.066 14.152 1.00 92.19 111 GLU A N 1
ATOM 806 C CA . GLU A 1 111 ? -25.202 -7.451 14.658 1.00 92.19 111 GLU A CA 1
ATOM 807 C C . GLU A 1 111 ? -24.497 -8.407 13.684 1.00 92.19 111 GLU A C 1
ATOM 809 O O . GLU A 1 111 ? -23.859 -9.367 14.104 1.00 92.19 111 GLU A O 1
ATOM 814 N N . SER A 1 112 ? -24.597 -8.131 12.381 1.00 96.69 112 SER A N 1
ATOM 815 C CA . SER A 1 112 ? -23.828 -8.807 11.343 1.00 96.69 112 SER A CA 1
ATOM 816 C C . SER A 1 112 ? -23.342 -7.796 10.317 1.00 96.69 112 SER A C 1
ATOM 818 O O . SER A 1 112 ? -24.077 -6.882 9.925 1.00 96.69 112 SER A O 1
ATOM 820 N N . PHE A 1 113 ? -22.090 -7.947 9.904 1.00 97.94 113 PHE A N 1
ATOM 821 C CA . PHE A 1 113 ? -21.431 -7.040 8.979 1.00 97.94 113 PHE A CA 1
ATOM 822 C C . PHE A 1 113 ? -20.312 -7.743 8.218 1.00 97.94 113 PHE A C 1
ATOM 824 O O . PHE A 1 113 ? -19.936 -8.873 8.534 1.00 97.94 113 PHE A O 1
ATOM 831 N N . LYS A 1 114 ? -19.780 -7.056 7.207 1.00 98.62 114 LYS A N 1
ATOM 832 C CA . LYS A 1 114 ? -18.613 -7.503 6.454 1.00 98.62 114 LYS A CA 1
ATOM 833 C C . LYS A 1 114 ? -17.491 -6.486 6.556 1.00 98.62 114 LYS A C 1
ATOM 835 O O . LYS A 1 114 ? -17.758 -5.291 6.638 1.00 98.62 114 LYS A O 1
ATOM 840 N N . PHE A 1 115 ? -16.253 -6.941 6.481 1.00 98.81 115 PHE A N 1
ATOM 841 C CA . PHE A 1 115 ? -15.101 -6.091 6.195 1.00 98.81 115 PHE A CA 1
ATOM 842 C C . PHE A 1 115 ? -14.184 -6.800 5.205 1.00 98.81 115 PHE A C 1
ATOM 844 O O . PHE A 1 115 ? -14.172 -8.029 5.142 1.00 98.81 115 PHE A O 1
ATOM 851 N N . ALA A 1 116 ? -13.461 -6.032 4.399 1.00 98.88 116 ALA A N 1
ATOM 852 C CA . ALA A 1 116 ? -12.484 -6.587 3.474 1.00 98.88 116 ALA A CA 1
ATOM 853 C C . ALA A 1 116 ? -11.093 -6.563 4.111 1.00 98.88 116 ALA A C 1
ATOM 855 O O . ALA A 1 116 ? -10.771 -5.656 4.876 1.00 98.88 116 ALA A O 1
ATOM 856 N N . VAL A 1 117 ? -10.265 -7.542 3.774 1.00 98.88 117 VAL A N 1
ATOM 857 C CA . VAL A 1 117 ? -8.859 -7.618 4.164 1.00 98.88 117 VAL A CA 1
ATOM 858 C C . VAL A 1 117 ? -8.033 -7.836 2.906 1.00 98.88 117 VAL A C 1
ATOM 860 O O . VAL A 1 117 ? -8.325 -8.726 2.105 1.00 98.88 117 VAL A O 1
ATOM 863 N N . MET A 1 118 ? -7.025 -6.998 2.719 1.00 98.62 118 MET A N 1
ATOM 864 C CA . MET A 1 118 ? -6.154 -6.999 1.549 1.00 98.62 118 MET A CA 1
ATOM 865 C C . MET A 1 118 ? -4.780 -6.445 1.925 1.00 98.62 118 MET A C 1
ATOM 867 O O . MET A 1 118 ? -4.631 -5.856 2.986 1.00 98.62 118 MET A O 1
ATOM 871 N N . GLY A 1 119 ? -3.767 -6.632 1.095 1.00 97.56 119 GLY A N 1
ATOM 872 C CA . GLY A 1 119 ? -2.405 -6.209 1.406 1.00 97.56 119 GLY A CA 1
ATOM 873 C C . GLY A 1 119 ? -1.474 -6.439 0.230 1.00 97.56 119 GLY A C 1
ATOM 874 O O . GLY A 1 119 ? -1.860 -7.101 -0.740 1.00 97.56 119 GLY A O 1
ATOM 875 N N . ASP A 1 120 ? -0.267 -5.889 0.336 1.00 97.81 120 ASP A N 1
ATOM 876 C CA . ASP A 1 120 ? 0.805 -6.080 -0.638 1.00 97.81 120 ASP A CA 1
ATOM 877 C C . ASP A 1 120 ? 0.408 -5.578 -2.037 1.00 97.81 120 ASP A C 1
ATOM 879 O O . ASP A 1 120 ? 0.637 -6.240 -3.047 1.00 97.81 120 ASP A O 1
ATOM 883 N N . SER A 1 121 ? -0.219 -4.399 -2.110 1.00 95.56 121 SER A N 1
ATOM 884 C CA . SER A 1 121 ? -0.559 -3.744 -3.381 1.00 95.56 121 SER A CA 1
ATOM 885 C C . SER A 1 121 ? 0.696 -3.317 -4.153 1.00 95.56 121 SER A C 1
ATOM 887 O O . SER A 1 121 ? 0.701 -3.371 -5.380 1.00 95.56 121 SER A O 1
ATOM 889 N N . GLN A 1 122 ? 1.759 -2.912 -3.446 1.00 89.75 122 GLN A N 1
ATOM 890 C CA . GLN A 1 122 ? 3.080 -2.527 -3.963 1.00 89.75 122 GLN A CA 1
ATOM 891 C C . GLN A 1 122 ? 3.029 -1.673 -5.244 1.00 89.75 122 GLN A C 1
ATOM 893 O O . GLN A 1 122 ? 3.739 -1.929 -6.217 1.00 89.75 122 GLN A O 1
ATOM 898 N N . GLY A 1 123 ? 2.161 -0.658 -5.262 1.00 82.19 123 GLY A N 1
ATOM 899 C CA . GLY A 1 123 ? 2.014 0.271 -6.388 1.00 82.19 123 GLY A CA 1
ATOM 900 C C . GLY A 1 123 ? 1.291 -0.282 -7.622 1.00 82.19 123 GLY A C 1
ATOM 901 O O . GLY A 1 123 ? 1.131 0.450 -8.597 1.00 82.19 123 GLY A O 1
ATOM 902 N N . GLN A 1 124 ? 0.801 -1.526 -7.594 1.00 84.81 124 GLN A N 1
ATOM 903 C CA . GLN A 1 124 ? -0.007 -2.126 -8.663 1.00 84.81 124 GLN A CA 1
ATOM 904 C C . GLN A 1 124 ? -1.468 -1.669 -8.573 1.00 84.81 124 GLN A C 1
ATOM 906 O O . GLN A 1 124 ? -2.405 -2.449 -8.390 1.00 84.81 124 GLN A O 1
ATOM 911 N N . ASN A 1 125 ? -1.651 -0.357 -8.695 1.00 87.31 125 ASN A N 1
ATOM 912 C CA . ASN A 1 125 ? -2.902 0.336 -8.412 1.00 87.31 125 ASN A CA 1
ATOM 913 C C . ASN A 1 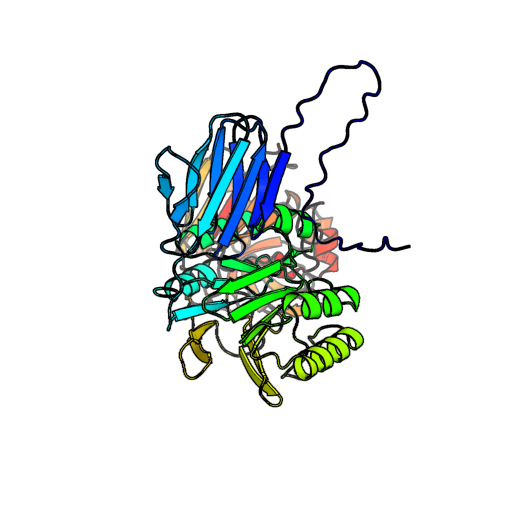125 ? -4.059 -0.071 -9.336 1.00 87.31 125 ASN A C 1
ATOM 915 O O . ASN A 1 125 ? -5.213 0.038 -8.937 1.00 87.31 125 ASN A O 1
ATOM 919 N N . GLY A 1 126 ? -3.781 -0.591 -10.536 1.00 85.31 126 GLY A N 1
ATOM 920 C CA . GLY A 1 126 ? -4.815 -1.173 -11.397 1.00 85.31 126 GLY A CA 1
ATOM 921 C C . GLY A 1 126 ? -5.457 -2.437 -10.810 1.00 85.31 126 GLY A C 1
ATOM 922 O O . GLY A 1 126 ? -6.677 -2.575 -10.844 1.00 85.31 126 GLY A O 1
ATOM 923 N N . ILE A 1 127 ? -4.655 -3.324 -10.208 1.00 90.19 127 ILE A N 1
ATOM 924 C CA . ILE A 1 127 ? -5.158 -4.532 -9.532 1.00 90.19 127 ILE A CA 1
ATOM 925 C C . ILE A 1 127 ? -5.876 -4.143 -8.241 1.00 90.19 127 ILE A C 1
ATOM 927 O O . ILE A 1 127 ? -6.952 -4.667 -7.958 1.00 90.19 127 ILE A O 1
ATOM 931 N N . LEU A 1 128 ? -5.322 -3.185 -7.491 1.00 95.44 128 LEU A N 1
ATOM 932 C CA . LEU A 1 128 ? -5.982 -2.643 -6.306 1.00 95.44 128 LEU A CA 1
ATOM 933 C C . LEU A 1 128 ? -7.341 -2.024 -6.663 1.00 95.44 128 LEU A C 1
ATOM 935 O O . LEU A 1 128 ? -8.315 -2.270 -5.962 1.00 95.44 128 LEU A O 1
ATOM 939 N N . ALA A 1 129 ? -7.436 -1.256 -7.751 1.00 93.00 129 ALA A N 1
ATOM 940 C CA . ALA A 1 129 ? -8.698 -0.671 -8.197 1.00 93.00 129 ALA A CA 1
ATOM 941 C C . ALA A 1 129 ? -9.756 -1.749 -8.478 1.00 93.00 129 ALA A C 1
ATOM 943 O O . ALA A 1 129 ? -10.875 -1.627 -7.986 1.00 93.00 129 ALA A O 1
ATOM 944 N N . GLU A 1 130 ? -9.385 -2.821 -9.186 1.00 94.62 130 GLU A N 1
ATOM 945 C CA . GLU A 1 130 ? -10.264 -3.977 -9.419 1.00 94.62 130 GLU A CA 1
ATOM 946 C C . GLU A 1 130 ? -10.674 -4.635 -8.091 1.00 94.62 130 GLU A C 1
ATOM 948 O O . GLU A 1 130 ? -11.849 -4.889 -7.846 1.00 94.62 130 GLU A O 1
ATOM 953 N N . ALA A 1 131 ? -9.723 -4.842 -7.174 1.00 96.75 131 ALA A N 1
ATOM 954 C CA . ALA A 1 131 ? -9.995 -5.392 -5.849 1.00 96.75 131 ALA A CA 1
ATOM 955 C C . ALA A 1 131 ? -11.000 -4.545 -5.048 1.00 96.75 131 ALA A C 1
ATOM 957 O O . ALA A 1 131 ? -11.874 -5.087 -4.365 1.00 96.75 131 ALA A O 1
ATOM 958 N N . LEU A 1 132 ? -10.916 -3.218 -5.155 1.00 97.00 132 LEU A N 1
ATOM 959 C CA . LEU A 1 132 ? -11.840 -2.293 -4.506 1.00 97.00 132 LEU A CA 1
ATOM 960 C C . LEU A 1 132 ? -13.264 -2.355 -5.084 1.00 97.00 132 LEU A C 1
ATOM 962 O O . LEU A 1 132 ? -14.200 -1.976 -4.384 1.00 97.00 132 LEU A O 1
ATOM 966 N N . GLU A 1 133 ? -13.485 -2.886 -6.290 1.00 96.19 133 GLU A N 1
ATOM 967 C CA . GLU A 1 133 ? -14.848 -3.094 -6.810 1.00 96.19 133 GLU A CA 1
ATOM 968 C C . GLU A 1 133 ? -15.618 -4.178 -6.032 1.00 96.19 133 GLU A C 1
ATOM 970 O O . GLU A 1 133 ? -16.851 -4.191 -6.012 1.00 96.19 133 GLU A O 1
ATOM 975 N N . HIS A 1 134 ? -14.904 -5.060 -5.327 1.00 97.12 134 HIS A N 1
ATOM 976 C CA . HIS A 1 134 ? -15.483 -6.182 -4.586 1.00 97.12 134 HIS A CA 1
ATOM 977 C C . HIS A 1 134 ? -15.834 -5.869 -3.125 1.00 97.12 134 HIS A C 1
ATOM 979 O O . HIS A 1 134 ? -16.361 -6.740 -2.430 1.00 97.12 134 HIS A O 1
ATOM 985 N N . VAL A 1 135 ? -15.574 -4.649 -2.640 1.00 97.81 135 VAL A N 1
ATOM 986 C CA . VAL A 1 135 ? -15.808 -4.284 -1.226 1.00 97.81 135 VAL A CA 1
ATOM 987 C C . VAL A 1 135 ? -17.207 -3.711 -0.965 1.00 97.81 135 VAL A C 1
ATOM 989 O O . VAL A 1 135 ? -17.483 -3.220 0.132 1.00 97.81 135 VAL A O 1
ATOM 992 N N . ASP A 1 136 ? -18.112 -3.766 -1.948 1.00 94.75 136 ASP A N 1
ATOM 993 C CA . ASP A 1 136 ? -19.494 -3.318 -1.758 1.00 94.75 136 ASP A CA 1
ATOM 994 C C . ASP A 1 136 ? -20.184 -4.096 -0.621 1.00 94.75 136 ASP A C 1
ATOM 996 O O . ASP A 1 136 ? -20.123 -5.324 -0.518 1.00 94.75 136 ASP A O 1
ATOM 1000 N N . GLY A 1 137 ? -20.848 -3.357 0.267 1.00 94.94 137 GLY A N 1
ATOM 1001 C CA . GLY A 1 137 ? -21.470 -3.900 1.476 1.00 94.94 137 GLY A CA 1
ATOM 1002 C C . GLY A 1 137 ? -20.519 -4.191 2.647 1.00 94.94 137 GLY A C 1
ATOM 1003 O O . GLY A 1 137 ? -20.996 -4.663 3.682 1.00 94.94 137 GLY A O 1
ATOM 1004 N N . CYS A 1 138 ? -19.217 -3.911 2.528 1.00 98.06 138 CYS A N 1
ATOM 1005 C CA . CYS A 1 138 ? -18.294 -3.901 3.665 1.00 98.06 138 CYS A CA 1
ATOM 1006 C C . CYS A 1 138 ? -18.398 -2.596 4.472 1.00 98.06 138 CYS A C 1
ATOM 1008 O O . CYS A 1 138 ? -18.690 -1.532 3.934 1.00 98.06 138 CYS A O 1
ATOM 1010 N N . GLU A 1 139 ? -18.118 -2.666 5.773 1.00 97.94 139 GLU A N 1
ATOM 1011 C CA . GLU A 1 139 ? -18.090 -1.501 6.666 1.00 97.94 139 GLU A CA 1
ATOM 1012 C C . GLU A 1 139 ? -16.749 -0.773 6.637 1.00 97.94 139 GLU A C 1
ATOM 1014 O O . GLU A 1 139 ? -16.702 0.421 6.913 1.00 97.94 139 GLU A O 1
ATOM 1019 N N . PHE A 1 140 ? -15.670 -1.496 6.340 1.00 98.56 140 PHE A N 1
ATOM 1020 C CA . PHE A 1 140 ? -14.305 -0.989 6.250 1.00 98.56 140 PHE A CA 1
ATOM 1021 C C . PHE A 1 140 ? -13.411 -1.981 5.496 1.00 98.56 140 PHE A C 1
ATOM 1023 O O . PHE A 1 140 ? -13.784 -3.140 5.273 1.00 98.56 140 PHE A O 1
ATOM 1030 N N . VAL A 1 141 ? -12.221 -1.514 5.133 1.00 98.81 141 VAL A N 1
ATOM 1031 C CA . VAL A 1 141 ? -11.119 -2.310 4.588 1.00 98.81 141 VAL A CA 1
ATOM 1032 C C . VAL A 1 141 ? -9.958 -2.293 5.581 1.00 98.81 141 VAL A C 1
ATOM 1034 O O . VAL A 1 141 ? -9.608 -1.231 6.090 1.00 98.81 141 VAL A O 1
ATOM 1037 N N . LEU A 1 142 ? -9.341 -3.445 5.832 1.00 98.88 142 LEU A N 1
ATOM 1038 C CA . LEU A 1 142 ? -8.019 -3.553 6.447 1.00 98.88 142 LEU A CA 1
ATOM 1039 C C . LEU A 1 142 ? -6.975 -3.733 5.337 1.00 98.88 142 LEU A C 1
ATOM 1041 O O . LEU A 1 142 ? -7.027 -4.736 4.624 1.00 98.88 142 LEU A O 1
ATOM 1045 N N . HIS A 1 143 ? -6.044 -2.787 5.191 1.00 98.75 143 HIS A N 1
ATOM 1046 C CA . HIS A 1 143 ? -4.887 -2.933 4.305 1.00 98.75 143 HIS A CA 1
ATOM 1047 C C . HIS A 1 143 ? -3.643 -3.318 5.117 1.00 98.75 143 HIS A C 1
ATOM 1049 O O . HIS A 1 143 ? -3.152 -2.542 5.938 1.00 98.75 143 HIS A O 1
ATOM 1055 N N . LEU A 1 144 ? -3.112 -4.510 4.871 1.00 98.81 144 LEU A N 1
ATOM 1056 C CA . LEU A 1 144 ? -2.088 -5.172 5.680 1.00 98.81 144 LEU A CA 1
ATOM 1057 C C . LEU A 1 144 ? -0.651 -4.735 5.348 1.00 98.81 144 LEU A C 1
ATOM 1059 O O . LEU A 1 144 ? 0.265 -5.535 5.486 1.00 98.81 144 LEU A O 1
ATOM 1063 N N . GLY A 1 145 ? -0.447 -3.493 4.908 1.00 98.00 145 GLY A N 1
ATOM 1064 C CA . GLY A 1 145 ? 0.870 -2.966 4.524 1.00 98.00 145 GLY A CA 1
ATOM 1065 C C . GLY A 1 145 ? 1.337 -3.317 3.116 1.00 98.00 145 GLY A C 1
ATOM 1066 O O . GLY A 1 145 ? 0.611 -3.945 2.343 1.00 98.00 145 GLY A O 1
ATOM 1067 N N . ASP A 1 146 ? 2.530 -2.823 2.788 1.00 98.06 146 ASP A N 1
ATOM 1068 C CA . ASP A 1 146 ? 3.145 -2.846 1.460 1.00 98.06 146 ASP A CA 1
ATOM 1069 C C . ASP A 1 146 ? 2.217 -2.228 0.405 1.00 98.06 146 ASP A C 1
ATOM 1071 O O . ASP A 1 146 ? 1.894 -2.813 -0.630 1.00 98.06 146 ASP A O 1
ATOM 1075 N N . MET A 1 147 ? 1.728 -1.022 0.698 1.00 97.88 147 MET A N 1
ATOM 1076 C CA . MET A 1 147 ? 0.912 -0.232 -0.233 1.00 97.88 147 MET A CA 1
ATOM 1077 C C . MET A 1 147 ? 1.777 0.307 -1.369 1.00 97.88 147 MET A C 1
ATOM 1079 O O . MET A 1 147 ? 1.393 0.274 -2.541 1.00 97.88 147 MET A O 1
ATOM 1083 N N . THR A 1 148 ? 2.969 0.766 -1.005 1.00 92.31 148 THR A N 1
ATOM 1084 C CA . THR A 1 148 ? 3.973 1.323 -1.900 1.00 92.31 148 THR A CA 1
ATOM 1085 C C . THR A 1 148 ? 5.115 0.329 -2.108 1.00 92.31 148 THR A C 1
ATOM 1087 O O . THR A 1 148 ? 5.364 -0.517 -1.249 1.00 92.31 148 THR A O 1
ATOM 1090 N N . PRO A 1 149 ? 5.817 0.391 -3.247 1.00 80.62 149 PRO A N 1
ATOM 1091 C CA . PRO A 1 149 ? 6.990 -0.440 -3.460 1.00 80.62 149 PRO A CA 1
ATOM 1092 C C . PRO A 1 149 ? 8.271 0.097 -2.776 1.00 80.62 149 PRO A C 1
ATOM 1094 O O . PRO A 1 149 ? 9.159 -0.719 -2.491 1.00 80.62 149 PRO A O 1
ATOM 1097 N N . SER A 1 150 ? 8.392 1.394 -2.446 1.00 78.88 150 SER A N 1
ATOM 1098 C CA . SER A 1 150 ? 9.561 1.941 -1.725 1.00 78.88 150 SER A CA 1
ATOM 1099 C C . SER A 1 150 ? 9.287 3.113 -0.783 1.00 78.88 150 SER A C 1
ATOM 1101 O O . SER A 1 150 ? 10.246 3.733 -0.321 1.00 78.88 150 SER A O 1
ATOM 1103 N N . GLY A 1 151 ? 8.029 3.419 -0.471 1.00 85.88 151 GLY A N 1
ATOM 1104 C CA . GLY A 1 151 ? 7.694 4.478 0.480 1.00 85.88 151 GLY A CA 1
ATOM 1105 C C . GLY A 1 151 ? 7.820 5.891 -0.087 1.00 85.88 151 GLY A C 1
ATOM 1106 O O . GLY A 1 151 ? 7.868 6.852 0.679 1.00 85.88 151 GLY A O 1
ATOM 1107 N N . GLN A 1 152 ? 7.878 6.057 -1.413 1.00 82.81 152 GLN A N 1
ATOM 1108 C CA . GLN A 1 152 ? 7.985 7.393 -2.001 1.00 82.81 152 GLN A CA 1
ATOM 1109 C C . GLN A 1 152 ? 6.667 8.178 -1.899 1.00 82.81 152 GLN A C 1
ATOM 1111 O O . GLN A 1 152 ? 5.588 7.599 -2.058 1.00 82.81 152 GLN A O 1
ATOM 1116 N N . PRO A 1 153 ? 6.724 9.519 -1.768 1.00 85.81 153 PRO A N 1
ATOM 1117 C CA . PRO A 1 153 ? 5.524 10.355 -1.711 1.00 85.81 153 PRO A CA 1
ATOM 1118 C C . PRO A 1 153 ? 4.581 10.162 -2.910 1.00 85.81 153 PRO A C 1
ATOM 1120 O O . PRO A 1 153 ? 3.369 10.068 -2.733 1.00 85.81 153 PRO A O 1
ATOM 1123 N N . SER A 1 154 ? 5.129 10.040 -4.125 1.00 79.75 154 SER A N 1
ATOM 1124 C CA . SER A 1 154 ? 4.348 9.843 -5.356 1.00 79.75 154 SER A CA 1
ATOM 1125 C C . SER A 1 154 ? 3.642 8.483 -5.414 1.00 79.75 154 SER A C 1
ATOM 1127 O O . SER A 1 154 ? 2.575 8.357 -6.015 1.00 79.75 154 SER A O 1
ATOM 1129 N N . GLU A 1 155 ? 4.204 7.461 -4.766 1.00 84.56 155 GLU A N 1
ATOM 1130 C CA . GLU A 1 155 ? 3.602 6.129 -4.674 1.00 84.56 155 GLU A CA 1
ATOM 1131 C C . GLU A 1 155 ? 2.419 6.144 -3.707 1.00 84.56 155 GLU A C 1
ATOM 1133 O O . GLU A 1 155 ? 1.361 5.589 -4.016 1.00 84.56 155 GLU A O 1
ATOM 1138 N N . PHE A 1 156 ? 2.563 6.844 -2.578 1.00 95.12 156 PHE A N 1
ATOM 1139 C CA . PHE A 1 156 ? 1.453 7.093 -1.665 1.00 95.12 156 PHE A CA 1
ATOM 1140 C C . PHE A 1 156 ? 0.356 7.946 -2.313 1.00 95.12 156 PHE A C 1
ATOM 1142 O O . PHE A 1 156 ? -0.819 7.610 -2.175 1.00 95.12 156 PHE A O 1
ATOM 1149 N N . ASP A 1 157 ? 0.711 8.981 -3.083 1.00 89.56 157 ASP A N 1
ATOM 1150 C CA . ASP A 1 157 ? -0.259 9.787 -3.838 1.00 89.56 157 ASP A CA 1
ATOM 1151 C C . ASP A 1 157 ? -1.085 8.915 -4.801 1.00 89.56 157 ASP A C 1
ATOM 1153 O O . ASP A 1 157 ? -2.310 9.057 -4.896 1.00 89.56 157 ASP A O 1
ATOM 1157 N N . ALA A 1 158 ? -0.431 7.986 -5.507 1.00 81.88 158 ALA A N 1
ATOM 1158 C CA . ALA A 1 158 ? -1.089 7.065 -6.431 1.00 81.88 158 ALA A CA 1
ATOM 1159 C C . ALA A 1 158 ? -2.001 6.061 -5.701 1.00 81.88 158 ALA A C 1
ATOM 1161 O O . ALA A 1 158 ? -3.132 5.812 -6.138 1.00 81.88 158 ALA A O 1
ATOM 1162 N N . PHE A 1 159 ? -1.550 5.535 -4.560 1.00 95.56 159 PHE A N 1
ATOM 1163 C CA . PHE A 1 159 ? -2.356 4.671 -3.701 1.00 95.56 159 PHE A CA 1
ATOM 1164 C C . PHE A 1 159 ? -3.600 5.405 -3.172 1.00 95.56 159 PHE A C 1
ATOM 1166 O O . PHE A 1 159 ? -4.724 4.948 -3.383 1.00 95.56 159 PHE A O 1
ATOM 1173 N N . GLU A 1 160 ? -3.444 6.594 -2.580 1.00 96.19 160 GLU A N 1
ATOM 1174 C CA . GLU A 1 160 ? -4.565 7.406 -2.089 1.00 96.19 160 GLU A CA 1
ATOM 1175 C C . GLU A 1 160 ? -5.533 7.796 -3.210 1.00 96.19 160 GLU A C 1
ATOM 1177 O O . GLU A 1 160 ? -6.749 7.799 -3.009 1.00 96.19 160 GLU A O 1
ATOM 1182 N N . SER A 1 161 ? -5.019 8.100 -4.407 1.00 93.19 161 SER A N 1
ATOM 1183 C CA . SER A 1 161 ? -5.850 8.363 -5.583 1.00 93.19 161 SER A CA 1
ATOM 1184 C C . SER A 1 161 ? -6.726 7.160 -5.940 1.00 93.19 161 SER A C 1
ATOM 1186 O O . SER A 1 161 ? -7.896 7.341 -6.279 1.00 93.19 161 SER A O 1
ATOM 1188 N N . THR A 1 162 ? -6.192 5.945 -5.817 1.00 94.06 162 THR A N 1
ATOM 1189 C CA . THR A 1 162 ? -6.923 4.694 -6.064 1.00 94.06 162 THR A CA 1
ATOM 1190 C C . THR A 1 162 ? -8.004 4.462 -5.008 1.00 94.06 162 THR A C 1
ATOM 1192 O O . THR A 1 162 ? -9.145 4.149 -5.348 1.00 94.06 162 THR A O 1
ATOM 1195 N N . LEU A 1 163 ? -7.701 4.728 -3.732 1.00 95.88 163 LEU A N 1
ATOM 1196 C CA . LEU A 1 163 ? -8.666 4.588 -2.636 1.00 95.88 163 LEU A CA 1
ATOM 1197 C C . LEU A 1 163 ? -9.896 5.501 -2.771 1.00 95.88 163 LEU A C 1
ATOM 1199 O O . LEU A 1 163 ? -10.954 5.183 -2.230 1.00 95.88 163 LEU A O 1
ATOM 1203 N N . ARG A 1 164 ? -9.809 6.609 -3.524 1.00 92.62 164 ARG A N 1
ATOM 1204 C CA . ARG A 1 164 ? -10.955 7.510 -3.776 1.00 92.62 164 ARG A CA 1
ATOM 1205 C C . ARG A 1 164 ? -12.114 6.840 -4.522 1.00 92.62 164 ARG A C 1
ATOM 1207 O O . ARG A 1 164 ? -13.188 7.437 -4.600 1.00 92.62 164 ARG A O 1
ATOM 1214 N N . ALA A 1 165 ? -11.916 5.641 -5.075 1.00 91.81 165 ALA A N 1
ATOM 1215 C CA . ALA A 1 165 ? -12.971 4.853 -5.708 1.00 91.81 165 ALA A CA 1
ATOM 1216 C C . ALA A 1 165 ? -14.043 4.362 -4.715 1.00 91.81 165 ALA A C 1
ATOM 1218 O O . ALA A 1 165 ? -15.176 4.105 -5.122 1.00 91.81 165 ALA A O 1
ATOM 1219 N N . ILE A 1 166 ? -13.713 4.264 -3.423 1.00 95.62 166 ILE A N 1
ATOM 1220 C CA . ILE A 1 166 ? -14.614 3.761 -2.382 1.00 95.62 166 ILE A CA 1
ATOM 1221 C C . ILE A 1 166 ? -14.949 4.839 -1.347 1.00 95.62 166 ILE A C 1
ATOM 1223 O O . ILE A 1 166 ? -14.247 5.833 -1.184 1.00 95.62 166 ILE A O 1
ATOM 1227 N N . THR A 1 167 ? -16.061 4.646 -0.636 1.00 93.75 167 THR A N 1
ATOM 1228 C CA . THR A 1 167 ? -16.553 5.582 0.396 1.00 93.75 167 THR A CA 1
ATOM 1229 C C . THR A 1 167 ? -16.547 4.988 1.802 1.00 93.75 167 THR A C 1
ATOM 1231 O O . THR A 1 167 ? -17.121 5.577 2.717 1.00 93.75 167 THR A O 1
ATOM 1234 N N . ILE A 1 168 ? -15.970 3.800 1.963 1.00 96.56 168 ILE A N 1
ATOM 1235 C CA . ILE A 1 168 ? -15.786 3.135 3.253 1.00 96.56 168 ILE A CA 1
ATOM 1236 C C . ILE A 1 168 ? -14.338 3.354 3.708 1.00 96.56 168 ILE A C 1
ATOM 1238 O O . ILE A 1 168 ? -13.466 3.550 2.861 1.00 96.56 168 ILE A O 1
ATOM 1242 N N . PRO A 1 169 ? -14.057 3.359 5.017 1.00 97.38 169 PRO A N 1
ATOM 1243 C CA . PRO A 1 169 ? -12.726 3.652 5.507 1.00 97.38 169 PRO A CA 1
ATOM 1244 C C . PRO A 1 169 ? -11.744 2.521 5.214 1.00 97.38 169 PRO A C 1
ATOM 1246 O O . PRO A 1 169 ? -12.092 1.339 5.272 1.00 97.38 169 PRO A O 1
ATOM 1249 N N . VAL A 1 170 ? -10.498 2.909 4.961 1.00 98.38 170 VAL A N 1
ATOM 1250 C CA . VAL A 1 170 ? -9.355 2.008 4.815 1.00 98.38 170 VAL A CA 1
ATOM 1251 C C . VAL A 1 170 ? -8.452 2.202 6.024 1.00 98.38 170 VAL A C 1
ATOM 1253 O O . VAL A 1 170 ? -7.937 3.293 6.269 1.00 98.38 170 VAL A O 1
ATOM 1256 N N . LEU A 1 171 ? -8.304 1.153 6.817 1.00 98.56 171 LEU A N 1
ATOM 1257 C CA . LEU A 1 171 ? -7.479 1.111 8.015 1.00 98.56 171 LEU A CA 1
ATOM 1258 C C . LEU A 1 171 ? -6.219 0.325 7.675 1.00 98.56 171 LEU A C 1
ATOM 1260 O O . LEU A 1 171 ? -6.297 -0.797 7.181 1.00 98.56 171 LEU A O 1
ATOM 1264 N N . THR A 1 172 ? -5.064 0.945 7.864 1.00 98.44 172 THR A N 1
ATOM 1265 C CA . THR A 1 172 ? -3.791 0.459 7.329 1.00 98.44 172 THR A CA 1
ATOM 1266 C C . THR A 1 172 ? -2.847 0.065 8.460 1.00 98.44 172 THR A C 1
ATOM 1268 O O . THR A 1 172 ? -2.930 0.607 9.559 1.00 98.44 172 THR A O 1
ATOM 1271 N N . THR A 1 173 ? -1.931 -0.853 8.188 1.00 98.25 173 THR A N 1
ATOM 1272 C CA . THR A 1 173 ? -0.657 -1.005 8.912 1.00 98.25 173 THR A CA 1
ATOM 1273 C C . THR A 1 173 ? 0.461 -0.821 7.883 1.00 98.25 173 THR A C 1
ATOM 1275 O O . THR A 1 173 ? 0.213 -1.136 6.716 1.00 98.25 173 THR A O 1
ATOM 1278 N N . PRO A 1 174 ? 1.642 -0.272 8.215 1.00 98.44 174 PRO A N 1
ATOM 1279 C CA . PRO A 1 174 ? 2.726 -0.170 7.246 1.00 98.44 174 PRO A CA 1
ATOM 1280 C C . PRO A 1 174 ? 3.406 -1.528 7.037 1.00 98.44 174 PRO A C 1
ATOM 1282 O O . PRO A 1 174 ? 3.567 -2.318 7.970 1.00 98.44 174 PRO A O 1
ATOM 1285 N N . GLY A 1 175 ? 3.840 -1.782 5.805 1.00 98.25 175 GLY A N 1
ATOM 1286 C CA . GLY A 1 175 ? 4.730 -2.891 5.480 1.00 98.25 175 GLY A CA 1
ATOM 1287 C C . GLY A 1 175 ? 6.189 -2.461 5.364 1.00 98.25 175 GLY A C 1
ATOM 1288 O O . GLY A 1 175 ? 6.529 -1.281 5.486 1.00 98.25 175 GLY A O 1
ATOM 1289 N N . ASN A 1 176 ? 7.089 -3.420 5.145 1.00 96.12 176 ASN A N 1
ATOM 1290 C CA . ASN A 1 176 ? 8.519 -3.118 5.062 1.00 96.12 176 ASN A CA 1
ATOM 1291 C C . ASN A 1 176 ? 8.908 -2.360 3.788 1.00 96.12 176 ASN A C 1
ATOM 1293 O O . ASN A 1 176 ? 10.015 -1.824 3.719 1.00 96.12 176 ASN A O 1
ATOM 1297 N N . HIS A 1 177 ? 8.058 -2.341 2.760 1.00 92.31 177 HIS A N 1
ATOM 1298 C CA . HIS A 1 177 ? 8.259 -1.487 1.595 1.00 92.31 177 HIS A CA 1
ATOM 1299 C C . HIS A 1 177 ? 7.838 -0.039 1.857 1.00 92.31 177 HIS A C 1
ATOM 1301 O O . HIS A 1 177 ? 8.527 0.864 1.390 1.00 92.31 177 HIS A O 1
ATOM 1307 N N . ASP A 1 178 ? 6.798 0.177 2.665 1.00 97.38 178 ASP A N 1
ATOM 1308 C CA . ASP A 1 178 ? 6.249 1.508 2.953 1.00 97.38 178 ASP A CA 1
ATOM 1309 C C . ASP A 1 178 ? 7.207 2.415 3.730 1.00 97.38 178 ASP A C 1
ATOM 1311 O O . ASP A 1 178 ? 7.138 3.633 3.611 1.00 97.38 178 ASP A O 1
ATOM 1315 N N . VAL A 1 179 ? 8.112 1.832 4.521 1.00 95.50 179 VAL A N 1
ATOM 1316 C CA . VAL A 1 179 ? 9.044 2.578 5.386 1.00 95.50 179 VAL A CA 1
ATOM 1317 C C . VAL A 1 179 ? 10.442 2.763 4.789 1.00 95.50 179 VAL A C 1
ATOM 1319 O O . VAL A 1 179 ? 11.342 3.280 5.454 1.00 95.50 179 VAL A O 1
ATOM 1322 N N . LYS A 1 180 ? 10.656 2.332 3.541 1.00 85.94 180 LYS A N 1
ATOM 1323 C CA . LYS A 1 180 ? 11.900 2.604 2.802 1.00 85.94 180 LYS A CA 1
ATOM 1324 C C . LYS A 1 180 ? 11.976 4.089 2.438 1.00 85.94 180 LYS A C 1
ATOM 1326 O O . LYS A 1 180 ? 10.966 4.774 2.448 1.00 85.94 180 LYS A O 1
ATOM 1331 N N . LEU A 1 181 ? 13.183 4.585 2.143 1.00 82.06 181 LEU A N 1
ATOM 1332 C CA . LEU A 1 181 ? 13.422 5.977 1.714 1.00 82.06 181 LEU A CA 1
ATOM 1333 C C . LEU A 1 181 ? 12.756 7.039 2.620 1.00 82.06 181 LEU A C 1
ATOM 1335 O O . LEU A 1 181 ? 12.209 8.018 2.127 1.00 82.06 181 LEU A O 1
ATOM 1339 N N . ASP A 1 182 ? 12.790 6.829 3.941 1.00 85.00 182 ASP A N 1
ATOM 1340 C CA . ASP A 1 182 ? 12.110 7.662 4.951 1.00 85.00 182 ASP A CA 1
ATOM 1341 C C . ASP A 1 182 ? 10.564 7.685 4.847 1.00 85.00 182 ASP A C 1
ATOM 1343 O O . ASP A 1 182 ? 9.891 8.476 5.508 1.00 85.00 182 ASP A O 1
ATOM 1347 N N . GLY A 1 183 ? 9.972 6.748 4.102 1.00 91.94 183 GLY A N 1
ATOM 1348 C CA . GLY A 1 183 ? 8.532 6.619 3.867 1.00 91.94 183 GLY A CA 1
ATOM 1349 C C . GLY A 1 183 ? 7.682 6.346 5.112 1.00 91.94 183 GLY A C 1
ATOM 1350 O O . GLY A 1 183 ? 6.463 6.475 5.066 1.00 91.94 183 GLY A O 1
ATOM 1351 N N . GLY A 1 184 ? 8.293 6.045 6.264 1.00 95.81 184 GLY A N 1
ATOM 1352 C CA . GLY A 1 184 ? 7.574 5.957 7.541 1.00 95.81 184 GLY A CA 1
ATOM 1353 C C . GLY A 1 184 ? 6.963 7.294 7.981 1.00 95.81 184 GLY A C 1
ATOM 1354 O O . GLY A 1 184 ? 5.852 7.319 8.522 1.00 95.81 184 GLY A O 1
ATOM 1355 N N . ASP A 1 185 ? 7.643 8.410 7.698 1.00 94.69 185 ASP A N 1
ATOM 1356 C CA . ASP A 1 185 ? 7.109 9.751 7.960 1.00 94.69 185 ASP A CA 1
ATOM 1357 C C . ASP A 1 185 ? 5.985 10.087 6.964 1.00 94.69 185 ASP A C 1
ATOM 1359 O O . ASP A 1 185 ? 4.938 10.605 7.365 1.00 94.69 185 ASP A O 1
ATOM 1363 N N . GLU A 1 186 ? 6.150 9.710 5.690 1.00 95.75 186 GLU A N 1
ATOM 1364 C CA . GLU A 1 186 ? 5.104 9.833 4.664 1.00 95.75 186 GLU A CA 1
ATOM 1365 C C . GLU A 1 186 ? 3.851 9.044 5.053 1.00 95.75 186 GLU A C 1
ATOM 1367 O O . GLU A 1 186 ? 2.759 9.617 5.099 1.00 95.75 186 GLU A O 1
ATOM 1372 N N . TYR A 1 187 ? 4.007 7.771 5.431 1.00 97.56 187 TYR A N 1
ATOM 1373 C CA . TYR A 1 187 ? 2.929 6.926 5.939 1.00 97.56 187 TYR A CA 1
ATOM 1374 C C . TYR A 1 187 ? 2.199 7.609 7.098 1.00 97.56 187 TYR A C 1
ATOM 1376 O O . TYR A 1 187 ? 0.981 7.791 7.047 1.00 97.56 187 TYR A O 1
ATOM 1384 N N . THR A 1 188 ? 2.940 8.032 8.126 1.00 96.12 188 THR A N 1
ATOM 1385 C CA . THR A 1 188 ? 2.350 8.595 9.348 1.00 96.12 188 THR A CA 1
ATOM 1386 C C . THR A 1 188 ? 1.585 9.886 9.054 1.00 96.12 188 THR A C 1
ATOM 1388 O O . THR A 1 188 ? 0.490 10.095 9.577 1.00 96.12 188 THR A O 1
ATOM 1391 N N . SER A 1 189 ? 2.116 10.733 8.167 1.00 95.19 189 SER A N 1
ATOM 1392 C CA . SER A 1 189 ? 1.482 12.001 7.782 1.00 95.19 189 SER A CA 1
ATOM 1393 C C . SER A 1 189 ? 0.157 11.836 7.019 1.00 95.19 189 SER A C 1
ATOM 1395 O O . SER A 1 189 ? -0.664 12.755 7.015 1.00 95.19 189 SER A O 1
ATOM 1397 N N . ARG A 1 190 ? -0.070 10.669 6.400 1.00 95.69 190 ARG A N 1
ATOM 1398 C CA . ARG A 1 190 ? -1.235 10.373 5.546 1.00 95.69 190 ARG A CA 1
ATOM 1399 C C . ARG A 1 190 ? -2.253 9.467 6.232 1.00 95.69 190 ARG A C 1
ATOM 1401 O O . ARG A 1 190 ? -3.464 9.689 6.138 1.00 95.69 190 ARG A O 1
ATOM 1408 N N . PHE A 1 191 ? -1.768 8.451 6.942 1.00 97.00 191 PHE A N 1
ATOM 1409 C CA . PHE A 1 191 ? -2.593 7.380 7.497 1.00 97.00 191 PHE A CA 1
ATOM 1410 C C . PHE A 1 191 ? -2.694 7.387 9.023 1.00 97.00 191 PHE A C 1
ATOM 1412 O O . PHE A 1 191 ? -3.546 6.676 9.555 1.00 97.00 191 PHE A O 1
ATOM 1419 N N . GLY A 1 192 ? -1.923 8.236 9.707 1.00 94.94 192 GLY A N 1
ATOM 1420 C CA . GLY A 1 192 ? -1.851 8.283 11.165 1.00 94.94 192 GLY A CA 1
ATOM 1421 C C . GLY A 1 192 ? -0.860 7.268 11.741 1.00 94.94 192 GLY A C 1
ATOM 1422 O O . GLY A 1 192 ? -0.020 6.712 11.036 1.00 94.94 192 GLY A O 1
ATOM 1423 N N . SER A 1 193 ? -0.952 7.046 13.047 1.00 93.75 193 SER A N 1
ATOM 1424 C CA . SER A 1 193 ? -0.129 6.125 13.822 1.00 93.75 193 SER A CA 1
ATOM 1425 C C . SER A 1 193 ? -0.148 4.721 13.221 1.00 93.75 193 SER A C 1
ATOM 1427 O O . SER A 1 193 ? -1.197 4.207 12.833 1.00 93.75 193 SER A O 1
ATOM 1429 N N . SER A 1 194 ? 1.008 4.059 13.192 1.00 93.81 194 SER A N 1
ATOM 1430 C CA . SER A 1 194 ? 1.119 2.654 12.784 1.00 93.81 194 SER A CA 1
ATOM 1431 C C . SER A 1 194 ? 0.656 1.670 13.869 1.00 93.81 194 SER A C 1
ATOM 1433 O O . SER A 1 194 ? 0.289 0.534 13.557 1.00 93.81 194 SER A O 1
ATOM 1435 N N . ALA A 1 195 ? 0.583 2.128 15.125 1.00 96.12 195 ALA A N 1
ATOM 1436 C CA . ALA A 1 195 ? 0.006 1.401 16.253 1.00 96.12 195 ALA A CA 1
ATOM 1437 C C . ALA A 1 195 ? -1.266 2.101 16.754 1.00 96.12 195 ALA A C 1
ATOM 1439 O O . ALA A 1 195 ? -1.220 3.232 17.247 1.00 96.12 195 ALA A O 1
ATOM 1440 N N . TYR A 1 196 ? -2.414 1.440 16.617 1.00 97.81 196 TYR A N 1
ATOM 1441 C CA . TYR A 1 196 ? -3.717 1.969 17.029 1.00 97.81 196 TYR A CA 1
ATOM 1442 C C . TYR A 1 196 ? -4.722 0.844 17.256 1.00 97.81 196 TYR A C 1
ATOM 1444 O O . TYR A 1 196 ? -4.524 -0.298 16.841 1.00 97.81 196 TYR A O 1
ATOM 1452 N N . SER A 1 197 ? -5.833 1.169 17.910 1.00 98.38 197 SER A N 1
ATOM 1453 C CA . SER A 1 197 ? -6.932 0.231 18.096 1.00 98.38 197 SER A CA 1
ATOM 1454 C C . SER A 1 197 ? -8.284 0.900 17.968 1.00 98.38 197 SER A C 1
ATOM 1456 O O . SER A 1 197 ? -8.429 2.108 18.161 1.00 98.38 197 SER A O 1
ATOM 1458 N N . PHE A 1 198 ? -9.281 0.086 17.652 1.00 98.06 198 PHE A N 1
ATOM 1459 C CA . PHE A 1 198 ? -10.670 0.501 17.611 1.00 98.06 198 PHE A CA 1
ATOM 1460 C C . PHE A 1 198 ? -11.585 -0.670 17.952 1.00 98.06 198 PHE A C 1
ATOM 1462 O O . PHE A 1 198 ? -11.211 -1.838 17.851 1.00 98.06 198 PHE A O 1
ATOM 1469 N N . GLU A 1 199 ? -12.807 -0.349 18.360 1.00 97.00 199 GLU A N 1
ATOM 1470 C CA . GLU A 1 199 ? -13.834 -1.340 18.648 1.00 97.00 199 GLU A CA 1
ATOM 1471 C C . GLU A 1 199 ? -15.000 -1.161 17.683 1.00 97.00 199 GLU A C 1
ATOM 1473 O O . GLU A 1 199 ? -15.503 -0.052 17.513 1.00 97.00 199 GLU A O 1
ATOM 1478 N N . TYR A 1 200 ? -15.439 -2.246 17.050 1.00 96.06 200 TYR A N 1
ATOM 1479 C CA . TYR A 1 200 ? -16.621 -2.243 16.197 1.00 96.06 200 TYR A CA 1
ATOM 1480 C C . TYR A 1 200 ? -17.470 -3.477 16.486 1.00 96.06 200 TYR A C 1
ATOM 1482 O O . TYR A 1 200 ? -17.012 -4.610 16.358 1.00 96.06 200 TYR A O 1
ATOM 1490 N N . SER A 1 201 ? -18.722 -3.247 16.890 1.00 93.88 201 SER A N 1
ATOM 1491 C CA . SER A 1 201 ? -19.708 -4.299 17.176 1.00 93.88 201 SER A CA 1
ATOM 1492 C C . SER A 1 201 ? -19.195 -5.383 18.148 1.00 93.88 201 SER A C 1
ATOM 1494 O O . SER A 1 201 ? -19.393 -6.572 17.917 1.00 93.88 201 SER A O 1
ATOM 1496 N N . GLY A 1 202 ? -18.520 -4.967 19.231 1.00 92.69 202 GLY A N 1
ATOM 1497 C CA . GLY A 1 202 ? -18.000 -5.854 20.288 1.00 92.69 202 GLY A CA 1
ATOM 1498 C C . GLY A 1 202 ? -16.642 -6.504 19.992 1.00 92.69 202 GLY A C 1
ATOM 1499 O O . GLY A 1 202 ? -16.116 -7.244 20.822 1.00 92.69 202 GLY A O 1
ATOM 1500 N N . ILE A 1 203 ? -16.054 -6.221 18.828 1.00 97.44 203 ILE A N 1
ATOM 1501 C CA . ILE A 1 203 ? -14.748 -6.742 18.419 1.00 97.44 203 ILE A CA 1
ATOM 1502 C C . ILE A 1 203 ? -13.717 -5.633 18.542 1.00 97.44 203 ILE A C 1
ATOM 1504 O O . ILE A 1 203 ? -13.897 -4.565 17.952 1.00 97.44 203 ILE A O 1
ATOM 1508 N N . ARG A 1 204 ? -12.632 -5.888 19.277 1.00 98.31 204 ARG A N 1
ATOM 1509 C CA . ARG A 1 204 ? -11.500 -4.969 19.357 1.00 98.31 204 ARG A CA 1
ATOM 1510 C C . ARG A 1 204 ? -10.418 -5.377 18.373 1.00 98.31 204 ARG A C 1
ATOM 1512 O O . ARG A 1 204 ? -9.879 -6.479 18.449 1.00 98.31 204 ARG A O 1
ATOM 1519 N N . PHE A 1 205 ? -10.107 -4.455 17.477 1.00 98.75 205 PHE A N 1
ATOM 1520 C CA . PHE A 1 205 ? -9.041 -4.562 16.497 1.00 98.75 205 PHE A CA 1
ATOM 1521 C C . PHE A 1 205 ? -7.842 -3.773 17.008 1.00 98.75 205 PHE A C 1
ATOM 1523 O O . PHE A 1 205 ? -8.001 -2.634 17.451 1.00 98.75 205 PHE A O 1
ATOM 1530 N N . ALA A 1 206 ? -6.655 -4.363 16.939 1.00 98.75 206 ALA A N 1
ATOM 1531 C CA . ALA A 1 206 ? -5.404 -3.696 17.265 1.00 98.75 206 ALA A CA 1
ATOM 1532 C C . ALA A 1 206 ? -4.415 -3.877 16.111 1.00 98.75 206 ALA A C 1
ATOM 1534 O O . ALA A 1 206 ? -4.067 -5.005 15.761 1.00 98.75 206 ALA A O 1
ATOM 1535 N N . SER A 1 207 ? -3.982 -2.761 15.526 1.00 98.62 207 SER A N 1
ATOM 1536 C CA . SER A 1 207 ? -2.877 -2.721 14.573 1.00 98.62 207 SER A CA 1
ATOM 1537 C C . SER A 1 207 ? -1.573 -2.514 15.330 1.00 98.62 207 SER A C 1
ATOM 1539 O O . SER A 1 207 ? -1.490 -1.600 16.152 1.00 98.62 207 SER A O 1
ATOM 1541 N N . VAL A 1 208 ? -0.567 -3.336 15.039 1.00 98.38 208 VAL A N 1
ATOM 1542 C CA . VAL A 1 208 ? 0.812 -3.166 15.512 1.00 98.38 208 VAL A CA 1
ATOM 1543 C C . VAL A 1 208 ? 1.760 -3.138 14.314 1.00 98.38 208 VAL A C 1
ATOM 1545 O O . VAL A 1 208 ? 1.602 -3.907 13.360 1.00 98.38 208 VAL A O 1
ATOM 1548 N N . ASP A 1 209 ? 2.727 -2.228 14.359 1.00 98.12 209 ASP A N 1
ATOM 1549 C CA . ASP A 1 209 ? 3.724 -2.038 13.310 1.00 98.12 209 ASP A CA 1
ATOM 1550 C C . ASP A 1 209 ? 4.753 -3.173 13.345 1.00 98.12 209 ASP A C 1
ATOM 1552 O O . ASP A 1 209 ? 5.330 -3.452 14.390 1.00 98.12 209 ASP A O 1
ATOM 1556 N N . SER A 1 210 ? 4.972 -3.830 12.209 1.00 98.38 210 SER A N 1
ATOM 1557 C CA . SER A 1 210 ? 6.029 -4.835 12.040 1.00 98.38 210 SER A CA 1
ATOM 1558 C C . SER A 1 210 ? 6.914 -4.547 10.827 1.00 98.38 210 SER A C 1
ATOM 1560 O O . SER A 1 210 ? 7.565 -5.454 10.301 1.00 98.38 210 SER A O 1
ATOM 1562 N N . SER A 1 211 ? 6.874 -3.322 10.300 1.00 97.25 211 SER A N 1
ATOM 1563 C CA . SER A 1 211 ? 7.579 -2.930 9.073 1.00 97.25 211 SER A CA 1
ATOM 1564 C C . SER A 1 211 ? 9.102 -3.099 9.179 1.00 97.25 211 SER A C 1
ATOM 1566 O O . SER A 1 211 ? 9.775 -3.286 8.166 1.00 97.25 211 SER A O 1
ATOM 1568 N N . ASP A 1 212 ? 9.657 -3.136 10.395 1.00 95.12 212 ASP A N 1
ATOM 1569 C CA . ASP A 1 212 ? 11.080 -3.374 10.663 1.00 95.12 212 ASP A CA 1
ATOM 1570 C C . ASP A 1 212 ? 11.430 -4.839 10.995 1.00 95.12 212 ASP A C 1
ATOM 1572 O O . ASP A 1 212 ? 12.558 -5.134 11.402 1.00 95.12 212 ASP A O 1
ATOM 1576 N N . GLN A 1 213 ? 10.485 -5.758 10.768 1.00 94.69 213 GLN A N 1
ATOM 1577 C CA . GLN A 1 213 ? 10.566 -7.196 11.059 1.00 94.69 213 GLN A CA 1
ATOM 1578 C C . GLN A 1 213 ? 10.569 -7.568 12.542 1.00 94.69 213 GLN A C 1
ATOM 1580 O O . GLN A 1 213 ? 10.785 -8.737 12.886 1.00 94.69 213 GLN A O 1
ATOM 1585 N N . MET A 1 214 ? 10.337 -6.608 13.431 1.00 97.00 214 MET A N 1
ATOM 1586 C CA . MET A 1 214 ? 10.289 -6.840 14.863 1.00 97.00 214 MET A CA 1
ATOM 1587 C C . MET A 1 214 ? 8.925 -6.428 15.408 1.00 97.00 214 MET A C 1
ATOM 1589 O O . MET A 1 214 ? 8.257 -5.549 14.887 1.00 97.00 214 MET A O 1
ATOM 1593 N N . ILE A 1 215 ? 8.518 -7.104 16.473 1.00 97.94 215 ILE A N 1
ATOM 1594 C CA . ILE A 1 215 ? 7.506 -6.619 17.412 1.00 97.94 215 ILE A CA 1
ATOM 1595 C C . ILE A 1 215 ? 8.165 -6.804 18.762 1.00 97.94 215 ILE A C 1
ATOM 1597 O O . ILE A 1 215 ? 8.482 -7.948 19.065 1.00 97.94 215 ILE A O 1
ATOM 1601 N N . ASP A 1 216 ? 8.466 -5.759 19.529 1.00 97.06 216 ASP A N 1
ATOM 1602 C CA . ASP A 1 216 ? 9.204 -5.802 20.797 1.00 97.06 216 ASP A CA 1
ATOM 1603 C C . ASP A 1 216 ? 8.306 -6.087 22.030 1.00 97.06 216 ASP A C 1
ATOM 1605 O O . ASP A 1 216 ? 7.125 -6.394 21.900 1.00 97.06 216 ASP A O 1
ATOM 1609 N N . GLU A 1 217 ? 8.882 -6.170 23.234 1.00 97.75 217 GLU A N 1
ATOM 1610 C CA . GLU A 1 217 ? 8.108 -6.510 24.443 1.00 97.75 217 GLU A CA 1
ATOM 1611 C C . GLU A 1 217 ? 7.180 -5.366 24.878 1.00 97.75 217 GLU A C 1
ATOM 1613 O O . GLU A 1 217 ? 6.114 -5.628 25.434 1.00 97.75 217 GLU A O 1
ATOM 1618 N N . ASP A 1 218 ? 7.561 -4.113 24.607 1.00 97.81 218 ASP A N 1
ATOM 1619 C CA . ASP A 1 218 ? 6.733 -2.950 24.926 1.00 97.81 218 ASP A CA 1
ATOM 1620 C C . ASP A 1 218 ? 5.499 -2.930 24.001 1.00 97.81 218 ASP A C 1
ATOM 1622 O O . ASP A 1 218 ? 4.395 -2.620 24.447 1.00 97.81 218 ASP A O 1
ATOM 1626 N N . GLU A 1 219 ? 5.655 -3.343 22.740 1.00 98.12 219 GLU A N 1
ATOM 1627 C CA . GLU A 1 219 ? 4.552 -3.515 21.783 1.00 98.12 219 GLU A CA 1
ATOM 1628 C C . GLU A 1 219 ? 3.620 -4.682 22.156 1.00 98.12 219 GLU A C 1
ATOM 1630 O O . GLU A 1 219 ? 2.398 -4.562 22.042 1.00 98.12 219 GLU A O 1
ATOM 1635 N N . ILE A 1 220 ? 4.161 -5.788 22.680 1.00 98.50 220 ILE A N 1
ATOM 1636 C CA . ILE A 1 220 ? 3.354 -6.896 23.223 1.00 98.50 220 ILE A CA 1
ATOM 1637 C C . ILE A 1 220 ? 2.571 -6.463 24.469 1.00 98.50 220 ILE A C 1
ATOM 1639 O O . ILE A 1 220 ? 1.394 -6.805 24.602 1.00 98.50 220 ILE A O 1
ATOM 1643 N N . GLU A 1 221 ? 3.184 -5.704 25.380 1.00 98.38 221 GLU A N 1
ATOM 1644 C CA . GLU A 1 221 ? 2.471 -5.174 26.547 1.00 98.38 221 GLU A CA 1
ATOM 1645 C C . GLU A 1 221 ? 1.388 -4.176 26.125 1.00 98.38 221 GLU A C 1
ATOM 1647 O O . GLU A 1 221 ? 0.266 -4.245 26.624 1.00 98.38 221 GLU A O 1
ATOM 1652 N N . TRP A 1 222 ? 1.669 -3.318 25.142 1.00 98.25 222 TRP A N 1
ATOM 1653 C CA . TRP A 1 222 ? 0.663 -2.423 24.577 1.00 98.25 222 TRP A CA 1
ATOM 1654 C C . TRP A 1 222 ? -0.526 -3.192 23.984 1.00 98.25 222 TRP A C 1
ATOM 1656 O O . TRP A 1 222 ? -1.676 -2.822 24.235 1.00 98.25 222 TRP A O 1
ATOM 1666 N N . LEU A 1 223 ? -0.286 -4.289 23.255 1.00 98.56 223 LEU A N 1
ATOM 1667 C CA . LEU A 1 223 ? -1.354 -5.159 22.749 1.00 98.56 223 LEU A CA 1
ATOM 1668 C C . LEU A 1 223 ? -2.166 -5.783 23.892 1.00 98.56 223 LEU A C 1
ATOM 1670 O O . LEU A 1 223 ? -3.397 -5.818 23.819 1.00 98.56 223 LEU A O 1
ATOM 1674 N N . ARG A 1 224 ? -1.500 -6.238 24.960 1.00 98.31 224 ARG A N 1
ATOM 1675 C CA . ARG A 1 224 ? -2.143 -6.816 26.151 1.00 98.31 224 ARG A CA 1
ATOM 1676 C C . ARG A 1 224 ? -3.061 -5.808 26.834 1.00 98.31 224 ARG A C 1
ATOM 1678 O O . ARG A 1 224 ? -4.233 -6.103 27.074 1.00 98.31 224 ARG A O 1
ATOM 1685 N N . GLU A 1 225 ? -2.566 -4.603 27.099 1.00 97.94 225 GLU A N 1
ATOM 1686 C CA . GLU A 1 225 ? -3.361 -3.517 27.679 1.00 97.94 225 GLU A CA 1
ATOM 1687 C C . GLU A 1 225 ? -4.539 -3.146 26.770 1.00 97.94 225 GLU A C 1
ATOM 1689 O O . GLU A 1 225 ? -5.682 -3.051 27.224 1.00 97.94 225 GLU A O 1
ATOM 1694 N N . THR A 1 226 ? -4.278 -3.016 25.469 1.00 96.75 226 THR A N 1
ATOM 1695 C CA . THR A 1 226 ? -5.265 -2.631 24.458 1.00 96.75 226 THR A CA 1
ATOM 1696 C C . THR A 1 226 ? -6.398 -3.644 24.344 1.00 96.75 226 THR A C 1
ATOM 1698 O O . THR A 1 226 ? -7.569 -3.267 24.329 1.00 96.75 226 THR A O 1
ATOM 1701 N N . LEU A 1 227 ? -6.087 -4.939 24.296 1.00 97.38 227 LEU A N 1
ATOM 1702 C CA . LEU A 1 227 ? -7.070 -6.009 24.107 1.00 97.38 227 LEU A CA 1
ATOM 1703 C C . LEU A 1 227 ? -7.721 -6.478 25.416 1.00 97.38 227 LEU A C 1
ATOM 1705 O O . LEU A 1 227 ? -8.648 -7.293 25.393 1.00 97.38 227 LEU A O 1
ATOM 1709 N N . THR A 1 228 ? -7.304 -5.932 26.562 1.00 95.25 228 THR A N 1
ATOM 1710 C CA . THR A 1 228 ? -7.879 -6.277 27.864 1.00 95.25 228 THR A CA 1
ATOM 1711 C C . THR A 1 228 ? -9.389 -6.011 27.895 1.00 95.25 228 THR A C 1
ATOM 1713 O O . THR A 1 228 ? -9.873 -4.906 27.634 1.00 95.25 228 THR A O 1
ATOM 1716 N N . GLY A 1 229 ? -10.148 -7.048 28.264 1.00 93.06 229 GLY A N 1
ATOM 1717 C CA . GLY A 1 229 ? -11.599 -6.984 28.452 1.00 93.06 229 GLY A CA 1
ATOM 1718 C C . GLY A 1 229 ? -12.435 -6.961 27.169 1.00 93.06 229 GLY A C 1
ATOM 1719 O O . GLY A 1 229 ? -13.653 -6.839 27.279 1.00 93.06 229 GLY A O 1
ATOM 1720 N N . ALA A 1 230 ? -11.821 -7.073 25.986 1.00 94.94 230 ALA A N 1
ATOM 1721 C CA . ALA A 1 230 ? -12.549 -7.220 24.728 1.00 94.94 230 ALA A CA 1
ATOM 1722 C C . ALA A 1 230 ? -13.257 -8.585 24.650 1.00 94.94 230 ALA A C 1
ATOM 1724 O O . ALA A 1 230 ? -12.711 -9.589 25.110 1.00 94.94 230 ALA A O 1
ATOM 1725 N N . GLU A 1 231 ? -14.462 -8.617 24.073 1.00 91.31 231 GLU A N 1
ATOM 1726 C CA . GLU A 1 231 ? -15.227 -9.859 23.880 1.00 91.31 231 GLU A CA 1
ATOM 1727 C C . GLU A 1 231 ? -14.636 -10.716 22.759 1.00 91.31 231 GLU A C 1
ATOM 1729 O O . GLU A 1 231 ? -14.504 -11.924 22.927 1.00 91.31 231 GLU A O 1
ATOM 1734 N N . ARG A 1 232 ? -14.259 -10.077 21.645 1.00 96.00 232 ARG A N 1
ATOM 1735 C CA . ARG A 1 232 ? -13.471 -10.682 20.567 1.00 96.00 232 ARG A CA 1
ATOM 1736 C C . ARG A 1 232 ? -12.267 -9.806 20.241 1.00 96.00 232 ARG A C 1
ATOM 1738 O O . ARG A 1 232 ? -12.367 -8.575 20.290 1.00 96.00 232 ARG A O 1
ATOM 1745 N N . LYS A 1 233 ? -11.146 -10.428 19.897 1.00 98.38 233 LYS A N 1
ATOM 1746 C CA . LYS A 1 233 ? -9.835 -9.800 19.715 1.00 98.38 233 LYS A CA 1
ATOM 1747 C C . LYS A 1 233 ? -9.291 -10.108 18.325 1.00 98.38 233 LYS A C 1
ATOM 1749 O O . LYS A 1 233 ? -9.142 -11.267 17.949 1.00 98.38 233 LYS A O 1
ATOM 1754 N N . VAL A 1 234 ? -8.951 -9.059 17.587 1.00 98.81 234 VAL A N 1
ATOM 1755 C CA . VAL A 1 234 ? -8.309 -9.156 16.275 1.00 98.81 234 VAL A CA 1
ATOM 1756 C C . VAL A 1 234 ? -6.987 -8.405 16.308 1.00 98.81 234 VAL A C 1
ATOM 1758 O O . VAL A 1 234 ? -6.949 -7.230 16.674 1.00 98.81 234 VAL A O 1
ATOM 1761 N N . VAL A 1 235 ? -5.914 -9.072 15.891 1.00 98.88 235 VAL A N 1
ATOM 1762 C CA . VAL A 1 235 ? -4.598 -8.452 15.698 1.00 98.88 235 VAL A CA 1
ATOM 1763 C C . VAL A 1 235 ? -4.343 -8.265 14.208 1.00 98.88 235 VAL A C 1
ATOM 1765 O O . VAL A 1 235 ? -4.592 -9.159 13.399 1.00 98.88 235 VAL A O 1
ATOM 1768 N N . VAL A 1 236 ? -3.840 -7.093 13.847 1.00 98.81 236 VAL A N 1
ATOM 1769 C CA . VAL A 1 236 ? -3.486 -6.718 12.480 1.00 98.81 236 VAL A CA 1
ATOM 1770 C C . VAL A 1 236 ? -2.019 -6.314 12.473 1.00 98.81 236 VAL A C 1
ATOM 1772 O O . VAL A 1 236 ? -1.597 -5.475 13.265 1.00 98.81 236 VAL A O 1
ATOM 1775 N N . THR A 1 237 ? -1.223 -6.921 11.604 1.00 98.69 237 THR A N 1
ATOM 1776 C CA . THR A 1 237 ? 0.184 -6.551 11.422 1.00 98.69 237 THR A CA 1
ATOM 1777 C C . THR A 1 237 ? 0.642 -6.963 10.030 1.00 98.69 237 THR A C 1
ATOM 1779 O O . THR A 1 237 ? -0.034 -7.758 9.388 1.00 98.69 237 THR A O 1
ATOM 1782 N N . HIS A 1 238 ? 1.745 -6.427 9.517 1.00 98.62 238 HIS A N 1
ATOM 1783 C CA . HIS A 1 238 ? 2.171 -6.769 8.160 1.00 98.62 238 HIS A CA 1
ATOM 1784 C C . HIS A 1 238 ? 2.830 -8.154 8.105 1.00 98.62 238 HIS A C 1
ATOM 1786 O O . HIS A 1 238 ? 2.443 -8.994 7.293 1.00 98.62 238 HIS A O 1
ATOM 1792 N N . MET A 1 239 ? 3.788 -8.429 8.993 1.00 97.88 239 MET A N 1
ATOM 1793 C CA . MET A 1 239 ? 4.614 -9.633 8.927 1.00 97.88 239 MET A CA 1
ATOM 1794 C C . MET A 1 239 ? 4.037 -10.790 9.747 1.00 97.88 239 MET A C 1
ATOM 1796 O O . MET A 1 239 ? 3.800 -10.641 10.949 1.00 97.88 239 MET A O 1
ATOM 1800 N N . PRO A 1 240 ? 3.865 -11.982 9.151 1.00 97.62 240 PRO A N 1
ATOM 1801 C CA . PRO A 1 240 ? 3.375 -13.141 9.874 1.00 97.62 240 PRO A CA 1
ATOM 1802 C C . PRO A 1 240 ? 4.401 -13.687 10.862 1.00 97.62 240 PRO A C 1
ATOM 1804 O O . PRO A 1 240 ? 5.615 -13.596 10.678 1.00 97.62 240 PRO A O 1
ATOM 1807 N N . SER A 1 241 ? 3.884 -14.355 11.893 1.00 96.75 241 SER A N 1
ATOM 1808 C CA . SER A 1 241 ? 4.675 -15.190 12.797 1.00 96.75 241 SER A CA 1
ATOM 1809 C C . SER A 1 241 ? 4.773 -16.643 12.323 1.00 96.75 241 SER A C 1
ATOM 1811 O O . SER A 1 241 ? 5.415 -17.447 12.986 1.00 96.75 241 SER A O 1
ATOM 1813 N N . TYR A 1 242 ? 4.163 -17.019 11.197 1.00 94.69 242 TYR A N 1
ATOM 1814 C CA . TYR A 1 242 ? 4.270 -18.346 10.586 1.00 94.69 242 TYR A CA 1
ATOM 1815 C C . TYR A 1 242 ? 4.448 -18.210 9.077 1.00 94.69 242 TYR A C 1
ATOM 1817 O O . TYR A 1 242 ? 3.719 -17.463 8.436 1.00 94.69 242 TYR A O 1
ATOM 1825 N N . ASP A 1 243 ? 5.376 -18.977 8.513 1.00 93.56 243 ASP A N 1
ATOM 1826 C CA . ASP A 1 243 ? 5.552 -19.081 7.068 1.00 93.56 243 ASP A CA 1
ATOM 1827 C C . ASP A 1 243 ? 5.077 -20.469 6.601 1.00 93.56 243 ASP A C 1
ATOM 1829 O O . ASP A 1 243 ? 5.665 -21.481 7.003 1.00 93.56 243 ASP A O 1
ATOM 1833 N N . PRO A 1 244 ? 4.011 -20.547 5.782 1.00 90.69 244 PRO A N 1
ATOM 1834 C CA . PRO A 1 244 ? 3.472 -21.812 5.299 1.00 90.69 244 PRO A CA 1
ATOM 1835 C C . PRO A 1 244 ? 4.352 -22.492 4.235 1.00 90.69 244 PRO A C 1
ATOM 1837 O O . PRO A 1 244 ? 4.151 -23.678 3.965 1.00 90.69 244 PRO A O 1
ATOM 1840 N N . PHE A 1 245 ? 5.319 -21.783 3.647 1.00 87.94 245 PHE A N 1
ATOM 1841 C CA . PHE A 1 245 ? 6.221 -22.286 2.605 1.00 87.94 245 PHE A CA 1
ATOM 1842 C C . PHE A 1 245 ? 7.596 -22.701 3.149 1.00 87.94 245 PHE A C 1
ATOM 1844 O O . PHE A 1 245 ? 8.280 -23.517 2.531 1.00 87.94 245 PHE A O 1
ATOM 1851 N N . GLY A 1 246 ? 7.950 -22.256 4.359 1.00 81.62 246 GLY A N 1
ATOM 1852 C CA . GLY A 1 246 ? 9.140 -22.711 5.086 1.00 81.62 246 GLY A CA 1
ATOM 1853 C C . GLY A 1 246 ? 10.438 -21.990 4.715 1.00 81.62 246 GLY A C 1
ATOM 1854 O O . GLY A 1 246 ? 11.517 -22.477 5.063 1.00 81.62 246 GLY A O 1
ATOM 1855 N N . ASP A 1 247 ? 10.336 -20.833 4.064 1.00 74.56 247 ASP A N 1
ATOM 1856 C CA . ASP A 1 247 ? 11.462 -19.981 3.672 1.00 74.56 247 ASP A CA 1
ATOM 1857 C C . ASP A 1 247 ? 11.896 -19.016 4.800 1.00 74.56 247 ASP A C 1
ATOM 1859 O O . ASP A 1 247 ? 12.915 -18.334 4.687 1.00 74.56 247 ASP A O 1
ATOM 1863 N N . ASN A 1 248 ? 11.181 -19.032 5.934 1.00 78.50 248 ASN A N 1
ATOM 1864 C CA . ASN A 1 248 ? 11.305 -18.103 7.064 1.00 78.50 248 ASN A CA 1
ATOM 1865 C C . ASN A 1 248 ? 11.056 -16.642 6.657 1.00 78.50 248 ASN A C 1
ATOM 1867 O O . ASN A 1 248 ? 11.718 -15.736 7.165 1.00 78.50 248 ASN A O 1
ATOM 1871 N N . HIS A 1 249 ? 10.097 -16.412 5.757 1.00 89.06 249 HIS A N 1
ATOM 1872 C CA . HIS A 1 249 ? 9.646 -15.073 5.379 1.00 89.06 249 HIS A CA 1
ATOM 1873 C C . HIS A 1 249 ? 8.647 -14.538 6.426 1.00 89.06 249 HIS A C 1
ATOM 1875 O O . HIS A 1 249 ? 7.441 -14.450 6.199 1.00 89.06 249 HIS A O 1
ATOM 1881 N N . THR A 1 250 ? 9.159 -14.293 7.636 1.00 94.81 250 THR A N 1
ATOM 1882 C CA . THR A 1 250 ? 8.403 -13.915 8.842 1.00 94.81 250 THR A CA 1
ATOM 1883 C C . THR A 1 250 ? 9.070 -12.755 9.575 1.00 94.81 250 THR A C 1
ATOM 1885 O O . THR A 1 250 ? 10.180 -12.344 9.241 1.00 94.81 250 THR A O 1
ATOM 1888 N N . LEU A 1 251 ? 8.444 -12.320 10.672 1.00 97.31 251 LEU A N 1
ATOM 1889 C CA . LEU A 1 251 ? 9.127 -11.619 11.764 1.00 97.31 251 LEU A CA 1
ATOM 1890 C C . LEU A 1 251 ? 10.431 -12.323 12.187 1.00 97.31 251 LEU A C 1
ATOM 1892 O O . LEU A 1 251 ? 10.595 -13.537 11.999 1.00 97.31 251 LEU A O 1
ATOM 1896 N N . ASP A 1 252 ? 11.314 -11.595 12.877 1.00 96.00 252 ASP A N 1
ATOM 1897 C CA . ASP A 1 252 ? 12.482 -12.204 13.511 1.00 96.00 252 ASP A CA 1
ATOM 1898 C C . ASP A 1 252 ? 12.082 -13.304 14.519 1.00 96.00 252 ASP A C 1
ATOM 1900 O O . ASP A 1 252 ? 10.962 -13.355 15.039 1.00 96.00 252 ASP A O 1
ATOM 1904 N N . ALA A 1 253 ? 12.999 -14.235 14.799 1.00 95.81 253 ALA A N 1
ATOM 1905 C CA . ALA A 1 253 ? 12.673 -15.421 15.595 1.00 95.81 253 ALA A CA 1
ATOM 1906 C C . ALA A 1 253 ? 12.156 -15.073 17.006 1.00 95.81 253 ALA A C 1
ATOM 1908 O O . ALA A 1 253 ? 11.247 -15.729 17.514 1.00 95.81 253 ALA A O 1
ATOM 1909 N N . ALA A 1 254 ? 12.708 -14.027 17.629 1.00 97.12 254 ALA A N 1
ATOM 1910 C CA . ALA A 1 254 ? 12.299 -13.603 18.963 1.00 97.12 254 ALA A CA 1
ATOM 1911 C C . ALA A 1 254 ? 10.900 -12.972 18.965 1.00 97.12 254 ALA A C 1
ATOM 1913 O O . ALA A 1 254 ? 10.147 -13.171 19.915 1.00 97.12 254 ALA A O 1
ATOM 1914 N N . SER A 1 255 ? 10.554 -12.197 17.937 1.00 98.06 255 SER A N 1
ATOM 1915 C CA . SER A 1 255 ? 9.225 -11.604 17.759 1.00 98.06 255 SER A CA 1
ATOM 1916 C C . SER A 1 255 ? 8.203 -12.671 17.396 1.00 98.06 255 SER A C 1
ATOM 1918 O O . SER A 1 255 ? 7.124 -12.678 17.977 1.00 98.06 255 SER A O 1
ATOM 1920 N N . CYS A 1 256 ? 8.559 -13.639 16.544 1.00 97.94 256 CYS A N 1
ATOM 1921 C CA . CYS A 1 256 ? 7.728 -14.814 16.288 1.00 97.94 256 CYS A CA 1
ATOM 1922 C C . CYS A 1 256 ? 7.334 -15.517 17.592 1.00 97.94 256 CYS A C 1
ATOM 1924 O O . CYS A 1 256 ? 6.152 -15.749 17.824 1.00 97.94 256 CYS A O 1
ATOM 1926 N N . ASP A 1 257 ? 8.301 -15.840 18.454 1.00 97.81 257 ASP A N 1
ATOM 1927 C CA . ASP A 1 257 ? 8.023 -16.531 19.718 1.00 97.81 257 ASP A CA 1
ATOM 1928 C C . ASP A 1 257 ? 7.111 -15.704 20.637 1.00 97.81 257 ASP A C 1
ATOM 1930 O O . ASP A 1 257 ? 6.157 -16.244 21.201 1.00 97.81 257 ASP A O 1
ATOM 1934 N N . ARG A 1 258 ? 7.348 -14.391 20.737 1.00 98.00 258 ARG A N 1
ATOM 1935 C CA . ARG A 1 258 ? 6.557 -13.487 21.586 1.00 98.00 258 ARG A CA 1
ATOM 1936 C C . ARG A 1 258 ? 5.133 -13.293 21.077 1.00 98.00 258 ARG A C 1
ATOM 1938 O O . ARG A 1 258 ? 4.200 -13.430 21.860 1.00 98.00 258 ARG A O 1
ATOM 1945 N N . VAL A 1 259 ? 4.952 -13.066 19.777 1.00 98.31 259 VAL A N 1
ATOM 1946 C CA . VAL A 1 259 ? 3.625 -12.942 19.153 1.00 98.31 259 VAL A CA 1
ATOM 1947 C C . VAL A 1 259 ? 2.845 -14.245 19.286 1.00 98.31 259 VAL A C 1
ATOM 1949 O O . VAL A 1 259 ? 1.691 -14.223 19.700 1.00 98.31 259 VAL A O 1
ATOM 1952 N N . ARG A 1 260 ? 3.467 -15.395 18.995 1.00 98.19 260 ARG A N 1
ATOM 1953 C CA . ARG A 1 260 ? 2.815 -16.708 19.137 1.00 98.19 260 ARG A CA 1
ATOM 1954 C C . ARG A 1 260 ? 2.385 -16.974 20.578 1.00 98.19 260 ARG A C 1
ATOM 1956 O O . ARG A 1 260 ? 1.287 -17.474 20.797 1.00 98.19 260 ARG A O 1
ATOM 1963 N N . GLN A 1 261 ? 3.232 -16.644 21.555 1.00 98.06 261 GLN A N 1
ATOM 1964 C CA . GLN A 1 261 ? 2.890 -16.779 22.969 1.00 98.06 261 GLN A CA 1
ATOM 1965 C C . GLN A 1 261 ? 1.733 -15.848 23.352 1.00 98.06 261 GLN A C 1
ATOM 1967 O O . GLN A 1 261 ? 0.754 -16.311 23.927 1.00 98.06 261 GLN A O 1
ATOM 1972 N N . PHE A 1 262 ? 1.823 -14.568 22.988 1.00 98.31 262 PHE A N 1
ATOM 1973 C CA . PHE A 1 262 ? 0.798 -13.560 23.251 1.00 98.31 262 PHE A CA 1
ATOM 1974 C C . PHE A 1 262 ? -0.575 -13.966 22.705 1.00 98.31 262 PHE A C 1
ATOM 1976 O O . PHE A 1 262 ? -1.559 -13.950 23.437 1.00 98.31 262 PHE A O 1
ATOM 1983 N N . VAL A 1 263 ? -0.626 -14.379 21.435 1.00 97.94 263 VAL A N 1
ATOM 1984 C CA . VAL A 1 263 ? -1.859 -14.785 20.745 1.00 97.94 263 VAL A CA 1
ATOM 1985 C C . VAL A 1 263 ? -2.586 -15.900 21.500 1.00 97.94 263 VAL A C 1
ATOM 1987 O O . VAL A 1 263 ? -3.807 -15.848 21.635 1.00 97.94 263 VAL A O 1
ATOM 1990 N N . LEU A 1 264 ? -1.837 -16.874 22.027 1.00 96.88 264 LEU A N 1
ATOM 1991 C CA . LEU A 1 264 ? -2.388 -17.994 22.791 1.00 96.88 264 LEU A CA 1
ATOM 1992 C C . LEU A 1 264 ? -2.769 -17.613 24.226 1.00 96.88 264 LEU A C 1
ATOM 1994 O O . LEU A 1 264 ? -3.763 -18.109 24.740 1.00 96.88 264 LEU A O 1
ATOM 1998 N N . GLU A 1 265 ? -1.974 -16.778 24.899 1.00 96.69 265 GLU A N 1
ATOM 1999 C CA . GLU A 1 265 ? -2.243 -16.358 26.282 1.00 96.69 265 GLU A CA 1
ATOM 2000 C C . GLU A 1 265 ? -3.446 -15.420 26.389 1.00 96.69 265 GLU A C 1
ATOM 2002 O O . GLU A 1 265 ? -4.165 -15.452 27.387 1.00 96.69 265 GLU A O 1
ATOM 2007 N N . GLU A 1 266 ? -3.657 -14.594 25.365 1.00 96.88 266 GLU A N 1
ATOM 2008 C CA . GLU A 1 266 ? -4.735 -13.614 25.317 1.00 96.88 266 GLU A CA 1
ATOM 2009 C C . GLU A 1 266 ? -5.972 -14.108 24.562 1.00 96.88 266 GLU A C 1
ATOM 2011 O O . GLU A 1 266 ? -6.879 -13.308 24.351 1.00 96.88 266 GLU A O 1
ATOM 2016 N N . ASP A 1 267 ? -6.050 -15.386 24.177 1.00 96.12 267 ASP A N 1
ATOM 2017 C CA . ASP A 1 267 ? -7.191 -15.952 23.442 1.00 96.12 267 ASP A CA 1
ATOM 2018 C C . ASP A 1 267 ? -7.590 -15.078 22.228 1.00 96.12 267 ASP A C 1
ATOM 2020 O O . ASP A 1 267 ? -8.749 -14.692 22.070 1.00 96.12 267 ASP A O 1
ATOM 2024 N N . VAL A 1 268 ? -6.617 -14.680 21.397 1.00 98.38 268 VAL A N 1
ATOM 2025 C CA . VAL A 1 268 ? -6.889 -13.858 20.204 1.00 98.38 268 VAL A CA 1
ATOM 2026 C C . VAL A 1 268 ? -7.714 -14.670 19.202 1.00 98.38 268 VAL A C 1
ATOM 2028 O O . VAL A 1 268 ? -7.352 -15.803 18.890 1.00 98.38 268 VAL A O 1
ATOM 2031 N N . ASP A 1 269 ? -8.801 -14.108 18.666 1.00 98.38 269 ASP A N 1
ATOM 2032 C CA . ASP A 1 269 ? -9.685 -14.832 17.744 1.00 98.38 269 ASP A CA 1
ATOM 2033 C C . ASP A 1 269 ? -9.107 -14.903 16.329 1.00 98.38 269 ASP A C 1
ATOM 2035 O O . ASP A 1 269 ? -9.151 -15.956 15.695 1.00 98.38 269 ASP A O 1
ATOM 2039 N N . ALA A 1 270 ? -8.559 -13.789 15.829 1.00 98.69 270 ALA A N 1
ATOM 2040 C CA . ALA A 1 270 ? -7.985 -13.735 14.491 1.00 98.69 270 ALA A CA 1
ATOM 2041 C C . ALA A 1 270 ? -6.736 -12.851 14.403 1.00 98.69 270 ALA A C 1
ATOM 2043 O O . ALA A 1 270 ? -6.662 -11.784 15.018 1.00 98.69 270 ALA A O 1
ATOM 2044 N N . VAL A 1 271 ? -5.777 -13.272 13.578 1.00 98.81 271 VAL A N 1
ATOM 2045 C CA . VAL A 1 271 ? -4.609 -12.473 13.193 1.00 98.81 271 VAL A CA 1
ATOM 2046 C C . VAL A 1 271 ? -4.574 -12.346 11.675 1.00 98.81 271 VAL A C 1
ATOM 2048 O O . VAL A 1 271 ? -4.590 -13.357 10.972 1.00 98.81 271 VAL A O 1
ATOM 2051 N N . PHE A 1 272 ? -4.509 -11.114 11.174 1.00 98.88 272 PHE A N 1
ATOM 2052 C CA . PHE A 1 272 ? -4.401 -10.823 9.744 1.00 98.88 272 PHE A CA 1
ATOM 2053 C C . PHE A 1 272 ? -3.018 -10.273 9.409 1.00 98.88 272 PHE A C 1
ATOM 2055 O O . PHE A 1 272 ? -2.602 -9.279 10.009 1.00 98.88 272 PHE A O 1
ATOM 2062 N N . THR A 1 273 ? -2.344 -10.900 8.440 1.00 98.81 273 THR A N 1
ATOM 2063 C CA . THR A 1 273 ? -1.008 -10.502 7.960 1.00 98.81 273 THR A CA 1
ATOM 2064 C C . THR A 1 273 ? -0.859 -10.545 6.438 1.00 98.81 273 THR A C 1
ATOM 2066 O O . THR A 1 273 ? -1.600 -11.256 5.762 1.00 98.81 273 THR A O 1
ATOM 2069 N N . GLY A 1 274 ? 0.088 -9.783 5.895 1.00 97.88 274 GLY A N 1
ATOM 2070 C CA . GLY A 1 274 ? 0.449 -9.748 4.473 1.00 97.88 274 GLY A CA 1
ATOM 2071 C C . GLY A 1 274 ? 1.792 -10.439 4.217 1.00 97.88 274 GLY A C 1
ATOM 2072 O O . GLY A 1 274 ? 2.012 -11.563 4.684 1.00 97.88 274 GLY A O 1
ATOM 2073 N N . HIS A 1 275 ? 2.693 -9.753 3.508 1.00 97.38 275 HIS A N 1
ATOM 2074 C CA . HIS A 1 275 ? 4.138 -10.003 3.374 1.00 97.38 275 HIS A CA 1
ATOM 2075 C C . HIS A 1 275 ? 4.558 -11.228 2.549 1.00 97.38 275 HIS A C 1
ATOM 2077 O O . HIS A 1 275 ? 5.542 -11.196 1.817 1.00 97.38 275 HIS A O 1
ATOM 2083 N N . ILE A 1 276 ? 3.833 -12.343 2.641 1.00 94.31 276 ILE A N 1
ATOM 2084 C CA . ILE A 1 276 ? 4.204 -13.590 1.948 1.00 94.31 276 ILE A CA 1
ATOM 2085 C C . ILE A 1 276 ? 3.753 -13.594 0.479 1.00 94.31 276 ILE A C 1
ATOM 2087 O O . ILE A 1 276 ? 4.163 -14.464 -0.286 1.00 94.31 276 ILE A O 1
ATOM 2091 N N . HIS A 1 277 ? 2.943 -12.617 0.055 1.00 93.62 277 HIS A N 1
ATOM 2092 C CA . HIS A 1 277 ? 2.417 -12.536 -1.312 1.00 93.62 277 HIS A CA 1
ATOM 2093 C C . HIS A 1 277 ? 1.640 -13.793 -1.748 1.00 93.62 277 HIS A C 1
ATOM 2095 O O . HIS A 1 277 ? 1.783 -14.303 -2.864 1.00 93.62 277 HIS A O 1
ATOM 2101 N N . ALA A 1 278 ? 0.833 -14.332 -0.834 1.00 94.00 278 ALA A N 1
ATOM 2102 C CA . ALA A 1 278 ? -0.025 -15.487 -1.064 1.00 94.00 278 ALA A CA 1
ATOM 2103 C C . ALA A 1 278 ? -1.265 -15.421 -0.162 1.00 94.00 278 ALA A C 1
ATOM 2105 O O . ALA A 1 278 ? -1.334 -14.610 0.765 1.00 94.00 278 ALA A O 1
ATOM 2106 N N . PHE A 1 279 ? -2.224 -16.311 -0.426 1.00 97.69 279 PHE A N 1
ATOM 2107 C CA . PHE A 1 279 ? -3.299 -16.609 0.514 1.00 97.69 279 PHE A CA 1
ATOM 2108 C C . PHE A 1 279 ? -2.924 -17.823 1.362 1.00 97.69 279 PHE A C 1
ATOM 2110 O O . PHE A 1 279 ? -2.611 -18.887 0.820 1.00 97.69 279 PHE A O 1
ATOM 2117 N N . ASN A 1 280 ? -3.046 -17.713 2.681 1.00 97.75 280 ASN A N 1
ATOM 2118 C CA . ASN A 1 280 ? -3.007 -18.870 3.562 1.00 97.75 280 ASN A CA 1
ATOM 2119 C C . ASN A 1 280 ? -4.001 -18.718 4.712 1.00 97.75 280 ASN A C 1
ATOM 2121 O O . ASN A 1 280 ? -4.147 -17.642 5.283 1.00 97.75 280 ASN A O 1
ATOM 2125 N N . TYR A 1 281 ? -4.654 -19.822 5.061 1.00 97.69 281 TYR A N 1
ATOM 2126 C CA . TYR A 1 281 ? -5.454 -19.937 6.270 1.00 97.69 281 TYR A CA 1
ATOM 2127 C C . TYR A 1 281 ? -4.900 -21.088 7.101 1.00 97.69 281 TYR A C 1
ATOM 2129 O O . TYR A 1 281 ? -4.798 -22.222 6.619 1.00 97.69 281 TYR A O 1
ATOM 2137 N N . MET A 1 282 ? -4.595 -20.800 8.359 1.00 96.12 282 MET A N 1
ATOM 2138 C CA . MET A 1 282 ? -4.245 -21.806 9.350 1.00 96.12 282 MET A CA 1
ATOM 2139 C C . MET A 1 282 ? -4.961 -21.510 10.662 1.00 96.12 282 MET A C 1
ATOM 2141 O O . MET A 1 282 ? -5.181 -20.358 11.012 1.00 96.12 282 MET A O 1
ATOM 2145 N N . GLN A 1 283 ? -5.297 -22.562 11.401 1.00 96.38 283 GLN A N 1
ATOM 2146 C CA . GLN A 1 283 ? -5.880 -22.438 12.731 1.00 96.38 283 GLN A CA 1
ATOM 2147 C C . GLN A 1 283 ? -4.908 -23.014 13.756 1.00 96.38 283 GLN A C 1
ATOM 2149 O O . GLN A 1 283 ? -4.455 -24.157 13.619 1.00 96.38 283 GLN A O 1
ATOM 2154 N N . VAL A 1 284 ? -4.572 -22.217 14.768 1.00 95.56 284 VAL A N 1
ATOM 2155 C CA . VAL A 1 284 ? -3.732 -22.626 15.897 1.00 95.56 284 VAL A CA 1
ATOM 2156 C C . VAL A 1 284 ? -4.593 -22.570 17.149 1.00 95.56 284 VAL A C 1
ATOM 2158 O O . VAL A 1 284 ? -4.986 -21.496 17.588 1.00 95.56 284 VAL A O 1
ATOM 2161 N N . GLU A 1 285 ? -4.901 -23.741 17.709 1.00 94.25 285 GLU A N 1
ATOM 2162 C CA . GLU A 1 285 ? -5.927 -23.888 18.748 1.00 94.25 285 GLU A CA 1
ATOM 2163 C C . GLU A 1 285 ? -7.273 -23.298 18.285 1.00 94.25 285 GLU A C 1
ATOM 2165 O O . GLU A 1 285 ? -7.890 -23.861 17.382 1.00 94.25 285 GLU A O 1
ATOM 2170 N N . SER A 1 286 ? -7.733 -22.193 18.877 1.00 94.12 286 SER A N 1
ATOM 2171 C CA . SER A 1 286 ? -8.950 -21.477 18.471 1.00 94.12 286 SER A CA 1
ATOM 2172 C C . SER A 1 286 ? -8.686 -20.209 17.661 1.00 94.12 286 SER A C 1
ATOM 2174 O O . SER A 1 286 ? -9.647 -19.574 17.240 1.00 94.12 286 SER A O 1
ATOM 2176 N N . THR A 1 287 ? -7.423 -19.831 17.450 1.00 97.94 287 THR A N 1
ATOM 2177 C CA . THR A 1 287 ? -7.066 -18.626 16.698 1.00 97.94 287 THR A CA 1
ATOM 2178 C C . THR A 1 287 ? -6.990 -18.922 15.208 1.00 97.94 287 THR A C 1
ATOM 2180 O O . THR A 1 287 ? -6.234 -19.799 14.777 1.00 97.94 287 THR A O 1
ATOM 2183 N N . ASP A 1 288 ? -7.697 -18.125 14.417 1.00 98.38 288 ASP A N 1
ATOM 2184 C CA . ASP A 1 288 ? -7.569 -18.099 12.967 1.00 98.38 288 ASP A CA 1
ATOM 2185 C C . ASP A 1 288 ? -6.411 -17.174 12.554 1.00 98.38 288 ASP A C 1
ATOM 2187 O O . ASP A 1 288 ? -6.379 -15.991 12.885 1.00 98.38 288 ASP A O 1
ATOM 2191 N N . LEU A 1 289 ? -5.433 -17.695 11.818 1.00 98.50 289 LEU A N 1
ATOM 2192 C CA . LEU A 1 289 ? -4.341 -16.912 11.240 1.00 98.50 289 LEU A CA 1
ATOM 2193 C C . LEU A 1 289 ? -4.537 -16.851 9.726 1.00 98.50 289 LEU A C 1
ATOM 2195 O O . LEU A 1 289 ? -4.570 -17.884 9.047 1.00 98.50 289 LEU A O 1
ATOM 2199 N N . ILE A 1 290 ? -4.677 -15.635 9.208 1.00 98.62 290 ILE A N 1
ATOM 2200 C CA . ILE A 1 290 ? -4.984 -15.367 7.808 1.00 98.62 290 ILE A CA 1
ATOM 2201 C C . ILE A 1 290 ? -3.857 -14.539 7.214 1.00 98.62 290 ILE A C 1
ATOM 2203 O O . ILE A 1 290 ? -3.623 -13.399 7.615 1.00 98.62 290 ILE A O 1
ATOM 2207 N N . ILE A 1 291 ? -3.201 -15.115 6.215 1.00 98.38 291 ILE A N 1
ATOM 2208 C CA . ILE A 1 291 ? -2.210 -14.438 5.390 1.00 98.38 291 ILE A CA 1
ATOM 2209 C C . ILE A 1 291 ? -2.882 -14.058 4.071 1.00 98.38 291 ILE A C 1
ATOM 2211 O O . ILE A 1 291 ? -3.444 -14.927 3.401 1.00 98.38 291 ILE A O 1
ATOM 2215 N N . THR A 1 292 ? -2.855 -12.776 3.711 1.00 97.69 292 THR A N 1
ATOM 2216 C CA . THR A 1 292 ? -3.443 -12.257 2.469 1.00 97.69 292 THR A CA 1
ATOM 2217 C C . THR A 1 292 ? -2.637 -11.079 1.921 1.00 97.69 292 THR A C 1
ATOM 2219 O O . THR A 1 292 ? -2.870 -9.928 2.278 1.00 97.69 292 THR A O 1
ATOM 2222 N N . GLY A 1 293 ? -1.718 -11.380 1.003 1.00 93.12 293 GLY A N 1
ATOM 2223 C CA . GLY A 1 293 ? -0.908 -10.396 0.268 1.00 93.12 293 GLY A CA 1
ATOM 2224 C C . GLY A 1 293 ? -1.192 -10.401 -1.231 1.00 93.12 293 GLY A C 1
ATOM 2225 O O . GLY A 1 293 ? -0.289 -10.556 -2.048 1.00 93.12 293 GLY A O 1
ATOM 2226 N N . GLY A 1 294 ? -2.476 -10.385 -1.592 1.00 94.25 294 GLY A N 1
ATOM 2227 C CA . GLY A 1 294 ? -2.947 -10.631 -2.955 1.00 94.25 294 GLY A CA 1
ATOM 2228 C C . GLY A 1 294 ? -3.310 -9.396 -3.774 1.00 94.25 294 GLY A C 1
ATOM 2229 O O . GLY A 1 294 ? -3.705 -9.564 -4.928 1.00 94.25 294 GLY A O 1
ATOM 2230 N N . ALA A 1 295 ? -3.228 -8.189 -3.209 1.00 94.69 295 ALA A N 1
ATOM 2231 C CA . ALA A 1 295 ? -3.928 -7.016 -3.741 1.00 94.69 295 ALA A CA 1
ATOM 2232 C C . ALA A 1 295 ? -3.224 -6.320 -4.916 1.00 94.69 295 ALA A C 1
ATOM 2234 O O . ALA A 1 295 ? -3.791 -5.403 -5.504 1.00 94.69 295 ALA A O 1
ATOM 2235 N N . GLY A 1 296 ? -2.015 -6.753 -5.288 1.00 89.38 296 GLY A N 1
ATOM 2236 C CA . GLY A 1 296 ? -1.369 -6.242 -6.494 1.00 89.38 296 GLY A CA 1
ATOM 2237 C C . GLY A 1 296 ? 0.056 -6.724 -6.746 1.00 89.38 296 GLY A C 1
ATOM 2238 O O . GLY A 1 296 ? 0.381 -7.094 -7.871 1.00 89.38 296 GLY A O 1
ATOM 2239 N N . GLY A 1 297 ? 0.903 -6.768 -5.721 1.00 82.75 297 GLY A N 1
ATOM 2240 C CA . GLY A 1 297 ? 2.300 -7.182 -5.818 1.00 82.75 297 GLY A CA 1
ATOM 2241 C C . GLY A 1 297 ? 2.477 -8.595 -6.381 1.00 82.75 297 GLY A C 1
ATOM 2242 O O . GLY A 1 297 ? 1.572 -9.428 -6.340 1.00 82.75 297 GLY A O 1
ATOM 2243 N N . THR A 1 298 ? 3.669 -8.886 -6.910 1.00 81.56 298 THR A N 1
ATOM 2244 C CA . THR A 1 298 ? 3.959 -10.196 -7.524 1.00 81.56 298 THR A CA 1
ATOM 2245 C C . THR A 1 298 ? 3.757 -11.327 -6.520 1.00 81.56 298 THR A C 1
ATOM 2247 O O . THR A 1 298 ? 4.279 -11.262 -5.414 1.00 81.56 298 THR A O 1
ATOM 2250 N N . LEU A 1 299 ? 3.032 -12.371 -6.918 1.00 83.62 299 LEU A N 1
ATOM 2251 C CA . LEU A 1 299 ? 2.661 -13.464 -6.023 1.00 83.62 299 LEU A CA 1
ATOM 2252 C C . LEU A 1 299 ? 3.732 -14.548 -5.946 1.00 83.62 299 LEU A C 1
ATOM 2254 O O . LEU A 1 299 ? 4.321 -14.928 -6.960 1.00 83.62 299 LEU A O 1
ATOM 2258 N N . VAL A 1 300 ? 3.919 -15.091 -4.743 1.00 82.69 300 VAL A N 1
ATOM 2259 C CA . VAL A 1 300 ? 4.696 -16.320 -4.523 1.00 82.69 300 VAL A CA 1
ATOM 2260 C C . VAL A 1 300 ? 3.890 -17.543 -4.965 1.00 82.69 300 VAL A C 1
ATOM 2262 O O . VAL A 1 300 ? 4.447 -18.466 -5.558 1.00 82.69 300 VAL A O 1
ATOM 2265 N N . ASP A 1 301 ? 2.577 -17.540 -4.719 1.00 83.62 301 ASP A N 1
ATOM 2266 C CA . ASP A 1 301 ? 1.660 -18.604 -5.130 1.00 83.62 301 ASP A CA 1
ATOM 2267 C C . ASP A 1 301 ? 0.238 -18.069 -5.379 1.00 83.62 301 ASP A C 1
ATOM 2269 O O . ASP A 1 301 ? -0.217 -17.111 -4.750 1.00 83.62 301 ASP A O 1
ATOM 2273 N N . GLY A 1 302 ? -0.492 -18.740 -6.270 1.00 88.81 302 GLY A N 1
ATOM 2274 C CA . GLY A 1 302 ? -1.907 -18.482 -6.526 1.00 88.81 302 GLY A CA 1
ATOM 2275 C C . GLY A 1 302 ? -2.201 -17.338 -7.502 1.00 88.81 302 GLY A C 1
ATOM 2276 O O . GLY A 1 302 ? -1.524 -17.156 -8.511 1.00 88.81 302 GLY A O 1
ATOM 2277 N N . VAL A 1 303 ? -3.298 -16.631 -7.232 1.00 91.75 303 VAL A N 1
ATOM 2278 C CA . VAL A 1 303 ? -3.841 -15.531 -8.046 1.00 91.75 303 VAL A CA 1
ATOM 2279 C C . VAL A 1 303 ? -4.117 -14.327 -7.155 1.00 91.75 303 VAL A C 1
ATOM 2281 O O . VAL A 1 303 ? -4.258 -14.488 -5.934 1.00 91.75 303 VAL A O 1
ATOM 2284 N N . HIS A 1 304 ? -4.200 -13.137 -7.757 1.00 96.06 304 HIS A N 1
ATOM 2285 C CA . HIS A 1 304 ? -4.542 -11.922 -7.022 1.00 96.06 304 HIS A CA 1
ATOM 2286 C C . HIS A 1 304 ? -5.882 -12.120 -6.327 1.00 96.06 304 HIS A C 1
ATOM 2288 O O . HIS A 1 304 ? -6.756 -12.817 -6.842 1.00 96.06 304 HIS A O 1
ATOM 2294 N N . HIS A 1 305 ? -6.002 -11.608 -5.110 1.00 98.19 305 HIS A N 1
ATOM 2295 C CA . HIS A 1 305 ? -7.163 -11.866 -4.273 1.00 98.19 305 HIS A CA 1
ATOM 2296 C C . HIS A 1 305 ? -7.306 -10.823 -3.171 1.00 98.19 305 HIS A C 1
ATOM 2298 O O . HIS A 1 305 ? -6.340 -10.172 -2.771 1.00 98.19 305 HIS A O 1
ATOM 2304 N N . ILE A 1 306 ? -8.515 -10.763 -2.626 1.00 98.56 306 ILE A N 1
ATOM 2305 C CA . ILE A 1 306 ? -8.805 -10.185 -1.315 1.00 98.56 306 ILE A CA 1
ATOM 2306 C C . ILE A 1 306 ? -9.573 -11.200 -0.470 1.00 98.56 306 ILE A C 1
ATOM 2308 O O . ILE A 1 306 ? -10.056 -12.215 -0.979 1.00 98.56 306 ILE A O 1
ATOM 2312 N N . VAL A 1 307 ? -9.717 -10.921 0.823 1.00 98.81 307 VAL A N 1
ATOM 2313 C CA . VAL A 1 307 ? -10.544 -11.721 1.729 1.00 98.81 307 VAL A CA 1
ATOM 2314 C C . VAL A 1 307 ? -11.707 -10.878 2.229 1.00 98.81 307 VAL A C 1
ATOM 2316 O O . VAL A 1 307 ? -11.509 -9.856 2.877 1.00 98.81 307 VAL A O 1
ATOM 2319 N N . ILE A 1 308 ? -12.933 -11.320 1.965 1.00 98.81 308 ILE A N 1
ATOM 2320 C CA . ILE A 1 308 ? -14.132 -10.751 2.577 1.00 98.81 308 ILE A CA 1
ATOM 2321 C C . ILE A 1 308 ? -14.428 -11.531 3.852 1.00 98.81 308 ILE A C 1
ATOM 2323 O O . ILE A 1 308 ? -14.666 -12.740 3.825 1.00 98.81 308 ILE A O 1
ATOM 2327 N N . VAL A 1 309 ? -14.418 -10.830 4.981 1.00 98.81 309 VAL A N 1
ATOM 2328 C CA . VAL A 1 309 ? -14.717 -11.395 6.293 1.00 98.81 309 VAL A CA 1
ATOM 2329 C C . VAL A 1 309 ? -16.149 -11.050 6.652 1.00 98.81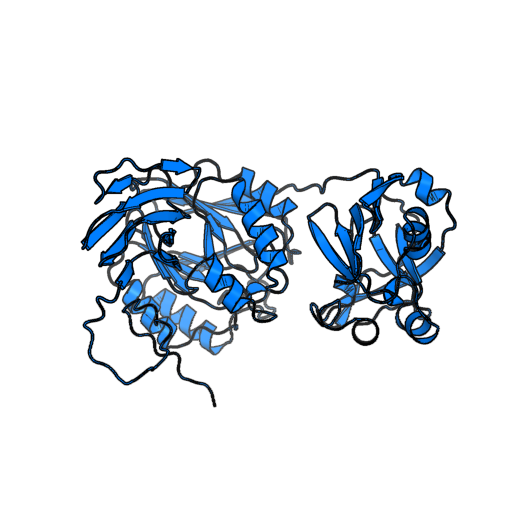 309 VAL A C 1
ATOM 2331 O O . VAL A 1 309 ? -16.500 -9.875 6.742 1.00 98.81 309 VAL A O 1
ATOM 2334 N N . THR A 1 310 ? -16.983 -12.065 6.866 1.00 98.62 310 THR A N 1
ATOM 2335 C CA . THR A 1 310 ? -18.336 -11.880 7.405 1.00 98.62 310 THR A CA 1
ATOM 2336 C C . THR A 1 310 ? -18.329 -12.194 8.893 1.00 98.62 310 THR A C 1
ATOM 2338 O O . THR A 1 310 ? -17.860 -13.256 9.306 1.00 98.62 310 THR A O 1
ATOM 2341 N N . VAL A 1 311 ? -18.862 -11.263 9.680 1.00 97.94 311 VAL A N 1
ATOM 2342 C CA . VAL A 1 311 ? -19.022 -11.376 11.128 1.00 97.94 311 VAL A CA 1
ATOM 2343 C C . VAL A 1 311 ? -20.500 -11.529 11.454 1.00 97.94 311 VAL A C 1
ATOM 2345 O O . VAL A 1 311 ? -21.332 -10.744 10.990 1.00 97.94 311 VAL A O 1
ATOM 2348 N N . ASP A 1 312 ? -20.822 -12.523 12.274 1.00 95.00 312 ASP A N 1
ATOM 2349 C CA . ASP A 1 312 ? -22.160 -12.724 12.825 1.00 95.00 312 ASP A CA 1
ATOM 2350 C C . ASP A 1 312 ? -22.117 -13.380 14.225 1.00 95.00 312 ASP A C 1
ATOM 2352 O O . ASP A 1 312 ? -21.077 -13.430 14.902 1.00 95.00 312 ASP A O 1
ATOM 2356 N N . GLU A 1 313 ? -23.275 -13.863 14.687 1.00 89.31 313 GLU A N 1
ATOM 2357 C CA . GLU A 1 313 ? -23.439 -14.557 15.969 1.00 89.31 313 GLU A CA 1
ATOM 2358 C C . GLU A 1 313 ? -22.592 -15.836 16.094 1.00 89.31 313 GLU A C 1
ATOM 2360 O O . GLU A 1 313 ? -22.316 -16.275 17.210 1.00 89.31 313 GLU A O 1
ATOM 2365 N N . THR A 1 314 ? -22.165 -16.424 14.973 1.00 86.62 314 THR A N 1
ATOM 2366 C CA . THR A 1 314 ? -21.384 -17.666 14.922 1.00 86.62 314 THR A CA 1
ATOM 2367 C C . THR A 1 314 ? -19.874 -17.439 14.948 1.00 86.62 314 THR A C 1
ATOM 2369 O O . THR A 1 314 ? -19.145 -18.368 15.290 1.00 86.62 314 THR A O 1
ATOM 2372 N N . GLY A 1 315 ? -19.406 -16.221 14.653 1.00 92.38 315 GLY A N 1
ATOM 2373 C CA . GLY A 1 315 ? -17.984 -15.871 14.652 1.00 92.38 315 GLY A CA 1
ATOM 2374 C C . GLY A 1 315 ? -17.557 -15.171 13.365 1.00 92.38 315 GLY A C 1
ATOM 2375 O O . GLY A 1 315 ? -18.279 -14.311 12.854 1.00 92.38 315 GLY A O 1
ATOM 2376 N N . PHE A 1 316 ? -16.369 -15.529 12.878 1.00 97.44 316 PHE A N 1
ATOM 2377 C CA . PHE A 1 316 ? -15.811 -15.064 11.611 1.00 97.44 316 PHE A CA 1
ATOM 2378 C C . PHE A 1 316 ? -15.982 -16.130 10.525 1.00 97.44 316 PHE A C 1
ATOM 2380 O O . PHE A 1 316 ? -15.842 -17.327 10.770 1.00 97.44 316 PHE A O 1
ATOM 2387 N N . SER A 1 317 ? -16.246 -15.691 9.299 1.00 97.94 317 SER A N 1
ATOM 2388 C CA . SER A 1 317 ? -16.135 -16.526 8.103 1.00 97.94 317 SER A CA 1
ATOM 2389 C C . SER A 1 317 ? -15.377 -15.778 7.016 1.00 97.94 317 SER A C 1
ATOM 2391 O O . SER A 1 317 ? -15.534 -14.566 6.866 1.00 97.94 317 SER A O 1
ATOM 2393 N N . TYR A 1 318 ? -14.543 -16.509 6.279 1.00 98.38 318 TYR A N 1
ATOM 2394 C CA . TYR A 1 318 ? -13.565 -15.953 5.349 1.00 98.38 318 TYR A CA 1
ATOM 2395 C C . TYR A 1 318 ? -13.874 -16.411 3.926 1.00 98.38 318 TYR A C 1
ATOM 2397 O O . TYR A 1 318 ? -13.886 -17.610 3.640 1.00 98.38 318 TYR A O 1
ATOM 2405 N N . GLU A 1 319 ? -14.102 -15.461 3.027 1.00 98.44 319 GLU A N 1
ATOM 2406 C CA . GLU A 1 319 ? -14.285 -15.706 1.600 1.00 98.44 319 GLU A CA 1
ATOM 2407 C C . GLU A 1 319 ? -13.104 -15.108 0.834 1.00 98.44 319 GLU A C 1
ATOM 2409 O O . GLU A 1 319 ? -12.945 -13.890 0.784 1.00 98.44 319 GLU A O 1
ATOM 2414 N N . LYS A 1 320 ? -12.269 -15.964 0.233 1.00 98.19 320 LYS A N 1
ATOM 2415 C CA . LYS A 1 320 ? -11.249 -15.525 -0.725 1.00 98.19 320 LYS A CA 1
ATOM 2416 C C . LYS A 1 320 ? -11.936 -15.184 -2.044 1.00 98.19 320 LYS A C 1
ATOM 2418 O O . LYS A 1 320 ? -12.551 -16.058 -2.656 1.00 98.19 320 LYS A O 1
ATOM 2423 N N . VAL A 1 321 ? -11.802 -13.936 -2.469 1.00 98.31 321 VAL A N 1
ATOM 2424 C CA . VAL A 1 321 ? -12.297 -13.440 -3.753 1.00 98.31 321 VAL A CA 1
ATOM 2425 C C . VAL A 1 321 ? -11.103 -13.283 -4.679 1.00 98.31 321 VAL A C 1
ATOM 2427 O O . VAL A 1 321 ? -10.208 -12.491 -4.394 1.00 98.31 321 VAL A O 1
ATOM 2430 N N . ASP A 1 322 ? -11.082 -14.055 -5.761 1.00 97.75 322 ASP A N 1
ATOM 2431 C CA . ASP A 1 322 ? -10.038 -13.976 -6.783 1.00 97.75 322 ASP A CA 1
ATOM 2432 C C . ASP A 1 322 ? -10.258 -12.736 -7.656 1.00 97.75 322 ASP A C 1
ATOM 2434 O O . ASP A 1 322 ? -11.378 -12.468 -8.090 1.00 97.75 322 ASP A O 1
ATOM 2438 N N . ILE A 1 323 ? -9.181 -11.998 -7.914 1.00 94.62 323 ILE A N 1
ATOM 2439 C CA . ILE A 1 323 ? -9.162 -10.786 -8.729 1.00 94.62 323 ILE A CA 1
ATOM 2440 C C . ILE A 1 323 ? -8.618 -11.137 -10.110 1.00 94.62 323 ILE A C 1
ATOM 2442 O O . ILE A 1 323 ? -7.437 -11.457 -10.282 1.00 94.62 323 ILE A O 1
ATOM 2446 N N . GLU A 1 324 ? -9.492 -11.072 -11.108 1.00 85.94 324 GLU A N 1
ATOM 2447 C CA . GLU A 1 324 ? -9.128 -11.252 -12.510 1.00 85.94 324 GLU A CA 1
ATOM 2448 C C . GLU A 1 324 ? -8.791 -9.896 -13.133 1.00 85.94 324 GLU A C 1
ATOM 2450 O O . GLU A 1 324 ? -9.630 -9.252 -13.753 1.00 85.94 324 GLU A O 1
ATOM 2455 N N . TYR A 1 325 ? -7.537 -9.467 -12.997 1.00 76.31 325 TYR A N 1
ATOM 2456 C CA . TYR A 1 325 ? -7.077 -8.236 -13.630 1.00 76.31 325 TYR A CA 1
ATOM 2457 C C . TYR A 1 325 ? -6.380 -8.518 -14.961 1.00 76.31 325 TYR A C 1
ATOM 2459 O O . TYR A 1 325 ? -5.358 -9.208 -15.027 1.00 76.31 325 TYR A O 1
ATOM 2467 N N . ALA A 1 326 ? -6.916 -7.939 -16.032 1.00 66.50 326 ALA A N 1
ATOM 2468 C CA . ALA A 1 326 ? -6.221 -7.818 -17.304 1.00 66.50 326 ALA A CA 1
ATOM 2469 C C . ALA A 1 326 ? -5.796 -6.353 -17.469 1.00 66.50 326 ALA A C 1
ATOM 2471 O O . ALA A 1 326 ? -6.676 -5.497 -17.598 1.00 66.50 326 ALA A O 1
ATOM 2472 N N . PRO A 1 327 ? -4.485 -6.038 -17.481 1.00 62.81 327 PRO A N 1
ATOM 2473 C CA . PRO A 1 327 ? -4.046 -4.662 -17.632 1.00 62.81 327 PRO A CA 1
ATOM 2474 C C . PRO A 1 327 ? -4.609 -4.066 -18.926 1.00 62.81 327 PRO A C 1
ATOM 2476 O O . PRO A 1 327 ? -4.650 -4.755 -19.957 1.00 62.81 327 PRO A O 1
ATOM 2479 N N . PRO A 1 328 ? -5.051 -2.799 -18.903 1.00 61.31 328 PRO A N 1
ATOM 2480 C CA . PRO A 1 328 ? -5.550 -2.146 -20.096 1.00 61.31 328 PRO A CA 1
ATOM 2481 C C . PRO A 1 328 ? -4.434 -2.100 -21.143 1.00 61.31 328 PRO A C 1
ATOM 2483 O O . PRO A 1 328 ? -3.417 -1.431 -20.981 1.00 61.31 328 PRO A O 1
ATOM 2486 N N . VAL A 1 329 ? -4.623 -2.827 -22.243 1.00 61.78 329 VAL A N 1
ATOM 2487 C CA . VAL A 1 329 ? -3.727 -2.765 -23.400 1.00 61.78 329 VAL A CA 1
ATOM 2488 C C . VAL A 1 329 ? -3.993 -1.470 -24.157 1.00 61.78 329 VAL A C 1
ATOM 2490 O O . VAL A 1 329 ? -5.028 -1.316 -24.808 1.00 61.78 329 VAL A O 1
ATOM 2493 N N . SER A 1 330 ? -3.044 -0.537 -24.096 1.00 67.12 330 SER A N 1
ATOM 2494 C CA . SER A 1 330 ? -3.028 0.595 -25.018 1.00 67.12 330 SER A CA 1
ATOM 2495 C C . SER A 1 330 ? -2.451 0.148 -26.359 1.00 67.12 330 SER A C 1
ATOM 2497 O O . SER A 1 330 ? -1.336 -0.364 -26.383 1.00 67.12 330 SER A O 1
ATOM 2499 N N . PRO A 1 331 ? -3.126 0.377 -27.497 1.00 77.44 331 PRO A N 1
ATOM 2500 C CA . PRO A 1 331 ? -2.530 0.121 -28.806 1.00 77.44 331 PRO A CA 1
ATOM 2501 C C . PRO A 1 331 ? -1.450 1.154 -29.188 1.00 77.44 331 PRO A C 1
ATOM 2503 O O . PRO A 1 331 ? -0.873 1.046 -30.274 1.00 77.44 331 PRO A O 1
ATOM 2506 N N . TYR A 1 332 ? -1.192 2.145 -28.325 1.00 87.19 332 TYR A N 1
ATOM 2507 C CA . TYR A 1 332 ? -0.236 3.227 -28.537 1.00 87.19 332 TYR A CA 1
ATOM 2508 C C . TYR A 1 332 ? 0.786 3.326 -27.402 1.00 87.19 332 TYR A C 1
ATOM 2510 O O . TYR A 1 332 ? 0.469 3.052 -26.244 1.00 87.19 332 TYR A O 1
ATOM 2518 N N . VAL A 1 333 ? 1.977 3.817 -27.741 1.00 91.62 333 VAL A N 1
ATOM 2519 C CA . VAL A 1 333 ? 2.902 4.452 -26.796 1.00 91.62 333 VAL A CA 1
ATOM 2520 C C . VAL A 1 333 ? 2.768 5.965 -26.967 1.00 91.62 333 VAL A C 1
ATOM 2522 O O . VAL A 1 333 ? 2.933 6.480 -28.076 1.00 91.62 333 VAL A O 1
ATOM 2525 N N . HIS A 1 334 ? 2.448 6.668 -25.884 1.00 94.56 334 HIS A N 1
ATOM 2526 C CA . HIS A 1 334 ? 2.290 8.120 -25.862 1.00 94.56 334 HIS A CA 1
ATOM 2527 C C . HIS A 1 334 ? 3.629 8.786 -25.549 1.00 94.56 334 HIS A C 1
ATOM 2529 O O . HIS A 1 334 ? 4.152 8.648 -24.445 1.00 94.56 334 HIS A O 1
ATOM 2535 N N . VAL A 1 335 ? 4.186 9.526 -26.500 1.00 97.19 335 VAL A N 1
ATOM 2536 C CA . VAL A 1 335 ? 5.431 10.278 -26.307 1.00 97.19 335 VAL A CA 1
ATOM 2537 C C . VAL A 1 335 ? 5.089 11.749 -26.103 1.00 97.19 335 VAL A C 1
ATOM 2539 O O . VAL A 1 335 ? 4.388 12.340 -26.926 1.00 97.19 335 VAL A O 1
ATOM 2542 N N . ILE A 1 336 ? 5.553 12.337 -25.002 1.00 97.50 336 ILE A N 1
ATOM 2543 C CA . ILE A 1 336 ? 5.202 13.695 -24.577 1.00 97.50 336 ILE A CA 1
ATOM 2544 C C . ILE A 1 336 ? 6.479 14.525 -24.438 1.00 97.50 336 ILE A C 1
ATOM 2546 O O . ILE A 1 336 ? 7.367 14.200 -23.650 1.00 97.50 336 ILE A O 1
ATOM 2550 N N . GLY A 1 337 ? 6.576 15.593 -25.225 1.00 96.56 337 GLY A N 1
ATOM 2551 C CA . GLY A 1 337 ? 7.690 16.532 -25.200 1.00 96.56 337 GLY A CA 1
ATOM 2552 C C . GLY A 1 337 ? 7.531 17.608 -24.129 1.00 96.56 337 GLY A C 1
ATOM 2553 O O . GLY A 1 337 ? 6.425 17.943 -23.702 1.00 96.56 337 GLY A O 1
ATOM 2554 N N . LYS A 1 338 ? 8.651 18.234 -23.761 1.00 94.44 338 LYS A N 1
ATOM 2555 C CA . LYS A 1 338 ? 8.721 19.298 -22.741 1.00 94.44 338 LYS A CA 1
ATOM 2556 C C . LYS A 1 338 ? 7.893 20.551 -23.030 1.00 94.44 338 LYS A C 1
ATOM 2558 O O . LYS A 1 338 ? 7.627 21.337 -22.127 1.00 94.44 338 LYS A O 1
ATOM 2563 N N . ASP A 1 339 ? 7.515 20.779 -24.286 1.00 93.06 339 ASP A N 1
ATOM 2564 C CA . ASP A 1 339 ? 6.638 21.881 -24.696 1.00 93.06 339 ASP A CA 1
ATOM 2565 C C . ASP A 1 339 ? 5.143 21.508 -24.658 1.00 93.06 339 ASP A C 1
ATOM 2567 O O . ASP A 1 339 ? 4.293 22.311 -25.051 1.00 93.06 339 ASP A O 1
ATOM 2571 N N . GLY A 1 340 ? 4.823 20.299 -24.185 1.00 90.12 340 GLY A N 1
ATOM 2572 C CA . GLY A 1 340 ? 3.480 19.731 -24.169 1.00 90.12 340 GLY A CA 1
ATOM 2573 C C . GLY A 1 340 ? 3.049 19.124 -25.504 1.00 90.12 340 GLY A C 1
ATOM 2574 O O . GLY A 1 340 ? 1.879 18.766 -25.647 1.00 90.12 340 GLY A O 1
ATOM 2575 N N . SER A 1 341 ? 3.941 19.018 -26.497 1.00 92.88 341 SER A N 1
ATOM 2576 C CA . SER A 1 341 ? 3.658 18.254 -27.713 1.00 92.88 341 SER A CA 1
ATOM 2577 C C . SER A 1 341 ? 3.443 16.778 -27.378 1.00 92.88 341 SER A C 1
ATOM 2579 O O . SER A 1 341 ? 4.172 16.198 -26.578 1.00 92.88 341 SER A O 1
ATOM 2581 N N . THR A 1 342 ? 2.429 16.164 -27.986 1.00 94.00 342 THR A N 1
ATOM 2582 C CA . THR A 1 342 ? 2.102 14.751 -27.774 1.00 94.00 342 THR A CA 1
ATOM 2583 C C . THR A 1 342 ? 2.084 14.006 -29.100 1.00 94.00 342 THR A C 1
ATOM 2585 O O . THR A 1 342 ? 1.600 14.521 -30.114 1.00 94.00 342 THR A O 1
ATOM 2588 N N . LEU A 1 343 ? 2.603 12.782 -29.089 1.00 95.38 343 LEU A N 1
ATOM 2589 C CA . LEU A 1 343 ? 2.582 11.875 -30.225 1.00 95.38 343 LEU A CA 1
ATOM 2590 C C . LEU A 1 343 ? 2.152 10.479 -29.775 1.00 95.38 343 LEU A C 1
ATOM 2592 O O . LEU A 1 343 ? 2.831 9.839 -28.977 1.00 95.38 343 LEU A O 1
ATOM 2596 N N . ASP A 1 344 ? 1.055 9.995 -30.348 1.00 94.69 344 ASP A N 1
ATOM 2597 C CA . ASP A 1 344 ? 0.547 8.646 -30.108 1.00 94.69 344 ASP A CA 1
ATOM 2598 C C . ASP A 1 344 ? 1.077 7.733 -31.215 1.00 94.69 344 ASP A C 1
ATOM 2600 O O . ASP A 1 344 ? 0.702 7.885 -32.381 1.00 94.69 344 ASP A O 1
ATOM 2604 N N . ILE A 1 345 ? 1.970 6.803 -30.874 1.00 93.31 345 ILE A N 1
ATOM 2605 C CA . ILE A 1 345 ? 2.615 5.918 -31.851 1.00 93.31 345 ILE A CA 1
ATOM 2606 C C . ILE A 1 345 ? 2.039 4.515 -31.706 1.00 93.31 345 ILE A C 1
ATOM 2608 O O . ILE A 1 345 ? 2.121 3.919 -30.633 1.00 93.31 345 ILE A O 1
ATOM 2612 N N . THR A 1 346 ? 1.465 3.971 -32.781 1.00 91.62 346 THR A N 1
ATOM 2613 C CA . THR A 1 346 ? 0.960 2.591 -32.770 1.00 91.62 346 THR A CA 1
ATOM 2614 C C . THR A 1 346 ? 2.104 1.580 -32.761 1.00 91.62 346 THR A C 1
ATOM 2616 O O . THR A 1 346 ? 3.215 1.868 -33.206 1.00 91.62 346 THR A O 1
ATOM 2619 N N . TYR A 1 347 ? 1.834 0.342 -32.343 1.00 87.94 347 TYR A N 1
ATOM 2620 C CA . TYR A 1 347 ? 2.839 -0.726 -32.459 1.00 87.94 347 TYR A CA 1
ATOM 2621 C C . TYR A 1 347 ? 3.200 -1.026 -33.921 1.00 87.94 347 TYR A C 1
ATOM 2623 O O . TYR A 1 347 ? 4.337 -1.391 -34.210 1.00 87.94 347 TYR A O 1
ATOM 2631 N N . GLU A 1 348 ? 2.257 -0.841 -34.853 1.00 86.56 348 GLU A N 1
ATOM 2632 C CA . GLU A 1 348 ? 2.525 -0.962 -36.289 1.00 86.56 348 GLU A CA 1
ATOM 2633 C C . GLU A 1 348 ? 3.525 0.099 -36.756 1.00 86.56 348 GLU A C 1
ATOM 2635 O O . GLU A 1 348 ? 4.495 -0.235 -37.434 1.00 86.56 348 GLU A O 1
ATOM 2640 N N . ASP A 1 349 ? 3.353 1.348 -36.322 1.00 92.56 349 ASP A N 1
ATOM 2641 C CA . ASP A 1 349 ? 4.283 2.430 -36.638 1.00 92.56 349 ASP A CA 1
ATOM 2642 C C . ASP A 1 349 ? 5.664 2.187 -36.013 1.00 92.56 349 ASP A C 1
ATOM 2644 O O . ASP A 1 349 ? 6.671 2.359 -36.699 1.00 92.56 349 ASP A O 1
ATOM 2648 N N . LEU A 1 350 ? 5.733 1.702 -34.764 1.00 92.19 350 LEU A N 1
ATOM 2649 C CA . LEU A 1 350 ? 7.002 1.323 -34.122 1.00 92.19 350 LEU A CA 1
ATOM 2650 C C . LEU A 1 350 ? 7.744 0.239 -34.920 1.00 92.19 350 LEU A C 1
ATOM 2652 O O . LEU A 1 350 ? 8.956 0.334 -35.105 1.00 92.19 350 LEU A O 1
ATOM 2656 N N . MET A 1 351 ? 7.036 -0.758 -35.461 1.00 89.31 351 MET A N 1
ATOM 2657 C CA . MET A 1 351 ? 7.642 -1.801 -36.305 1.00 89.31 351 MET A CA 1
ATOM 2658 C C . MET A 1 351 ? 8.203 -1.271 -37.632 1.00 89.31 351 MET A C 1
ATOM 2660 O O . MET A 1 351 ? 9.074 -1.911 -38.226 1.00 89.31 351 MET A O 1
ATOM 2664 N N . LEU A 1 352 ? 7.706 -0.131 -38.117 1.00 93.06 352 LEU A N 1
ATOM 2665 C CA . LEU A 1 352 ? 8.196 0.520 -39.335 1.00 93.06 352 LEU A CA 1
ATOM 2666 C C . LEU A 1 352 ? 9.414 1.422 -39.081 1.00 93.06 352 LEU A C 1
ATOM 2668 O O . LEU A 1 352 ? 10.056 1.863 -40.040 1.00 93.06 352 LEU A O 1
ATOM 2672 N N . MET A 1 353 ? 9.741 1.698 -37.817 1.00 96.06 353 MET A N 1
ATOM 2673 C CA . MET A 1 353 ? 10.922 2.467 -37.432 1.00 96.06 353 MET A CA 1
ATOM 2674 C C . MET A 1 353 ? 12.207 1.627 -37.513 1.00 96.06 353 MET A C 1
ATOM 2676 O O . MET A 1 353 ? 12.211 0.441 -37.846 1.00 96.06 353 MET A O 1
ATOM 2680 N N . THR A 1 354 ? 13.347 2.266 -37.238 1.00 97.19 354 THR A N 1
ATOM 2681 C CA . THR A 1 354 ? 14.625 1.551 -37.151 1.00 97.19 354 THR A CA 1
ATOM 2682 C C . THR A 1 354 ? 14.664 0.750 -35.859 1.00 97.19 354 THR A C 1
ATOM 2684 O O . THR A 1 354 ? 14.706 1.323 -34.773 1.00 97.19 354 THR A O 1
ATOM 2687 N N . LEU A 1 355 ? 14.687 -0.573 -35.994 1.00 96.94 355 LEU A N 1
ATOM 2688 C CA . LEU A 1 355 ? 14.732 -1.479 -34.856 1.00 96.94 355 LEU A CA 1
ATOM 2689 C C . LEU A 1 355 ? 16.173 -1.782 -34.426 1.00 96.94 355 LEU A C 1
ATOM 2691 O O . LEU A 1 355 ? 17.115 -1.799 -35.231 1.00 96.94 355 LEU A O 1
ATOM 2695 N N . ARG A 1 356 ? 16.320 -2.021 -33.129 1.00 97.75 356 ARG A N 1
ATOM 2696 C CA . ARG A 1 356 ? 17.496 -2.567 -32.460 1.00 97.75 356 ARG A CA 1
ATOM 2697 C C . ARG A 1 356 ? 17.106 -3.859 -31.782 1.00 97.75 356 ARG A C 1
ATOM 2699 O O . ARG A 1 356 ? 15.971 -3.995 -31.332 1.00 97.75 356 ARG A O 1
ATOM 2706 N N . GLU A 1 357 ? 18.043 -4.789 -31.740 1.00 97.56 357 GLU A N 1
ATOM 2707 C CA . GLU A 1 357 ? 17.829 -6.092 -31.136 1.00 97.56 357 GLU A CA 1
ATOM 2708 C C . GLU A 1 357 ? 19.110 -6.595 -30.485 1.00 97.56 357 GLU A C 1
ATOM 2710 O O . GLU A 1 357 ? 20.204 -6.362 -31.006 1.00 97.56 357 GLU A O 1
ATOM 2715 N N . ASN A 1 358 ? 18.966 -7.245 -29.336 1.00 98.00 358 ASN A N 1
ATOM 2716 C CA . ASN A 1 358 ? 20.037 -7.983 -28.682 1.00 98.00 358 ASN A CA 1
ATOM 2717 C C . ASN A 1 358 ? 19.447 -8.981 -27.677 1.00 98.00 358 ASN A C 1
ATOM 2719 O O . ASN A 1 358 ? 18.318 -8.810 -27.207 1.00 98.00 358 ASN A O 1
ATOM 2723 N N . ASP A 1 359 ? 20.232 -9.993 -27.319 1.00 98.38 359 ASP A N 1
ATOM 2724 C CA . ASP A 1 359 ? 19.937 -10.807 -26.140 1.00 98.38 359 ASP A CA 1
ATOM 2725 C C . ASP A 1 359 ? 20.180 -9.962 -24.885 1.00 98.38 359 ASP A C 1
ATOM 2727 O O . ASP A 1 359 ? 21.185 -9.254 -24.799 1.00 98.38 359 ASP A O 1
ATOM 2731 N N . SER A 1 360 ? 19.261 -10.004 -23.922 1.00 98.44 360 SER A N 1
ATOM 2732 C CA . SER A 1 360 ? 19.422 -9.274 -22.664 1.00 98.44 360 SER A CA 1
ATOM 2733 C C . SER A 1 360 ? 18.658 -9.920 -21.506 1.00 98.44 360 SER A C 1
ATOM 2735 O O . SER A 1 360 ? 17.869 -10.851 -21.687 1.00 98.44 360 SER A O 1
ATOM 2737 N N . SER A 1 361 ? 18.940 -9.442 -20.298 1.00 98.25 361 SER A N 1
ATOM 2738 C CA . SER A 1 361 ? 18.365 -9.862 -19.023 1.00 98.25 361 SER A CA 1
ATOM 2739 C C . SER A 1 361 ? 18.651 -8.814 -17.944 1.00 98.25 361 SER A C 1
ATOM 2741 O O . SER A 1 361 ? 19.385 -7.856 -18.191 1.00 98.25 361 SER A O 1
ATOM 2743 N N . TYR A 1 362 ? 18.090 -8.976 -16.746 1.00 97.38 362 TYR A N 1
ATOM 2744 C CA . TYR A 1 362 ? 18.345 -8.071 -15.621 1.00 97.38 362 TYR A CA 1
ATOM 2745 C C . TYR A 1 362 ? 18.413 -8.801 -14.281 1.00 97.38 362 TYR A C 1
ATOM 2747 O O . TYR A 1 362 ? 17.837 -9.877 -14.112 1.00 97.38 362 TYR A O 1
ATOM 2755 N N . GLU A 1 363 ? 19.068 -8.181 -13.301 1.00 95.94 363 GLU A N 1
ATOM 2756 C CA . GLU A 1 363 ? 19.070 -8.648 -11.912 1.00 95.94 363 GLU A CA 1
ATOM 2757 C C . GLU A 1 363 ? 17.917 -8.046 -11.092 1.00 95.94 363 GLU A C 1
ATOM 2759 O O . GLU A 1 363 ? 17.577 -6.861 -11.196 1.00 95.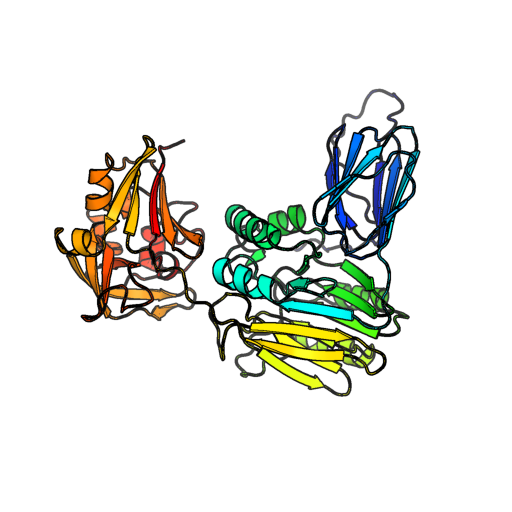94 363 GLU A O 1
ATOM 2764 N N . ASN A 1 364 ? 17.286 -8.874 -10.257 1.00 85.62 364 ASN A N 1
ATOM 2765 C CA . ASN A 1 364 ? 16.360 -8.399 -9.232 1.00 85.62 364 ASN A CA 1
ATOM 2766 C C . ASN A 1 364 ? 17.103 -7.987 -7.944 1.00 85.62 364 ASN A C 1
ATOM 2768 O O . ASN A 1 364 ? 18.312 -8.180 -7.826 1.00 85.62 364 ASN A O 1
ATOM 2772 N N . LEU A 1 365 ? 16.382 -7.437 -6.962 1.00 82.31 365 LEU A N 1
ATOM 2773 C CA . LEU A 1 365 ? 16.947 -7.001 -5.672 1.00 82.31 365 LEU A CA 1
ATOM 2774 C C . LEU A 1 365 ? 17.748 -8.103 -4.947 1.00 82.31 365 LEU A C 1
ATOM 2776 O O . LEU A 1 365 ? 18.701 -7.824 -4.230 1.00 82.31 365 LEU A O 1
ATOM 2780 N N . TYR A 1 366 ? 17.388 -9.370 -5.155 1.00 78.00 366 TYR A N 1
ATOM 2781 C CA . TYR A 1 366 ? 18.041 -10.519 -4.525 1.00 78.00 366 TYR A CA 1
ATOM 2782 C C . TYR A 1 366 ? 19.242 -11.055 -5.328 1.00 78.00 366 TYR A C 1
ATOM 2784 O O . TYR A 1 366 ? 19.793 -12.099 -4.982 1.00 78.00 366 TYR A O 1
ATOM 2792 N N . GLY A 1 367 ? 19.626 -10.384 -6.420 1.00 83.56 367 GLY A N 1
ATOM 2793 C CA . GLY A 1 367 ? 20.700 -10.817 -7.319 1.00 83.56 367 GLY A CA 1
ATOM 2794 C C . GLY A 1 367 ? 20.328 -12.006 -8.211 1.00 83.56 367 GLY A C 1
ATOM 2795 O O . GLY A 1 367 ? 21.207 -12.631 -8.803 1.00 83.56 367 GLY A O 1
ATOM 2796 N N . ASN A 1 368 ? 19.040 -12.354 -8.316 1.00 88.25 368 ASN A N 1
ATOM 2797 C CA . ASN A 1 368 ? 18.597 -13.365 -9.273 1.00 88.25 368 ASN A CA 1
ATOM 2798 C C . ASN A 1 368 ? 18.457 -12.737 -10.659 1.00 88.25 368 ASN A C 1
ATOM 2800 O O . ASN A 1 368 ? 17.879 -11.658 -10.798 1.00 88.25 368 ASN A O 1
ATOM 2804 N N . ILE A 1 369 ? 18.915 -13.450 -11.686 1.00 94.88 369 ILE A N 1
ATOM 2805 C CA . ILE A 1 369 ? 18.760 -13.018 -13.076 1.00 94.88 369 ILE A CA 1
ATOM 2806 C C . ILE A 1 369 ? 17.366 -13.416 -13.573 1.00 94.88 369 ILE A C 1
ATOM 2808 O O . ILE A 1 369 ? 16.987 -14.588 -13.495 1.00 94.88 369 ILE A O 1
ATOM 2812 N N . ALA A 1 370 ? 16.634 -12.461 -14.135 1.00 91.69 370 ALA A N 1
ATOM 2813 C CA . ALA A 1 370 ? 15.316 -12.646 -14.728 1.00 91.69 370 ALA A CA 1
ATOM 2814 C C . ALA A 1 370 ? 15.213 -11.948 -16.097 1.00 91.69 370 ALA A C 1
ATOM 2816 O O . ALA A 1 370 ? 16.124 -11.240 -16.531 1.00 91.69 370 ALA A O 1
ATOM 2817 N N . GLY A 1 371 ? 14.090 -12.165 -16.789 1.00 92.19 371 GLY A N 1
ATOM 2818 C CA . GLY A 1 371 ? 13.790 -11.512 -18.064 1.00 92.19 371 GLY A CA 1
ATOM 2819 C C . GLY A 1 371 ? 14.773 -11.841 -19.185 1.00 92.19 371 GLY A C 1
ATOM 2820 O O . GLY A 1 371 ? 14.987 -11.010 -20.056 1.00 92.19 371 GLY A O 1
ATOM 2821 N N . GLN A 1 372 ? 15.396 -13.014 -19.161 1.00 97.06 372 GLN A N 1
ATOM 2822 C CA . GLN A 1 372 ? 16.276 -13.468 -20.228 1.00 97.06 372 GLN A CA 1
ATOM 2823 C C . GLN A 1 372 ? 15.486 -13.651 -21.527 1.00 97.06 372 GLN A C 1
ATOM 2825 O O . GLN A 1 372 ? 14.474 -14.350 -21.530 1.00 97.06 372 GLN A O 1
ATOM 2830 N N . GLY A 1 373 ? 15.984 -13.083 -22.622 1.00 97.25 373 GLY A N 1
ATOM 2831 C CA . GLY A 1 373 ? 15.454 -13.334 -23.960 1.00 97.25 373 GLY A CA 1
ATOM 2832 C C . GLY A 1 373 ? 16.044 -12.408 -25.016 1.00 97.25 373 GLY A C 1
ATOM 2833 O O . GLY A 1 373 ? 16.885 -11.556 -24.722 1.00 97.25 373 GLY A O 1
ATOM 2834 N N . HIS A 1 374 ? 15.598 -12.593 -26.254 1.00 98.25 374 HIS A N 1
ATOM 2835 C CA . HIS A 1 374 ? 15.961 -11.755 -27.387 1.00 98.25 374 HIS A CA 1
ATOM 2836 C C . HIS A 1 374 ? 14.962 -10.608 -27.530 1.00 98.25 374 HIS A C 1
ATOM 2838 O O . HIS A 1 374 ? 13.804 -10.822 -27.904 1.00 98.25 374 HIS A O 1
ATOM 2844 N N . TYR A 1 375 ? 15.405 -9.391 -27.226 1.00 98.25 375 TYR A N 1
ATOM 2845 C CA . TYR A 1 375 ? 14.570 -8.194 -27.252 1.00 98.25 375 TYR A CA 1
ATOM 2846 C C . TYR A 1 375 ? 14.747 -7.452 -28.564 1.00 98.25 375 TYR A C 1
ATOM 2848 O O . TYR A 1 375 ? 15.871 -7.306 -29.042 1.00 98.25 375 TYR A O 1
ATOM 2856 N N . ARG A 1 376 ? 13.649 -6.930 -29.117 1.00 98.12 376 ARG A N 1
ATOM 2857 C CA . ARG A 1 376 ? 13.672 -6.146 -30.354 1.00 98.12 376 ARG A CA 1
ATOM 2858 C C . ARG A 1 376 ? 12.684 -4.985 -30.301 1.00 98.12 376 ARG A C 1
ATOM 2860 O O . ARG A 1 376 ? 11.500 -5.157 -30.008 1.00 98.12 376 ARG A O 1
ATOM 2867 N N . GLY A 1 377 ? 13.176 -3.781 -30.588 1.00 97.56 377 GLY A N 1
ATOM 2868 C CA . GLY A 1 377 ? 12.435 -2.545 -30.342 1.00 97.56 377 GLY A CA 1
ATOM 2869 C C . GLY A 1 377 ? 13.033 -1.286 -30.946 1.00 97.56 377 GLY A C 1
ATOM 2870 O O . GLY A 1 377 ? 14.027 -1.332 -31.668 1.00 97.56 377 GLY A O 1
ATOM 2871 N N . VAL A 1 378 ? 12.409 -0.151 -30.641 1.00 98.25 378 VAL A N 1
ATOM 2872 C CA . VAL A 1 378 ? 12.840 1.180 -31.092 1.00 98.25 378 VAL A CA 1
ATOM 2873 C C . VAL A 1 378 ? 13.634 1.855 -29.983 1.00 98.25 378 VAL A C 1
ATOM 2875 O O . VAL A 1 378 ? 13.293 1.733 -28.810 1.00 98.25 378 VAL A O 1
ATOM 2878 N N . LEU A 1 379 ? 14.683 2.590 -30.339 1.00 98.56 379 LEU A N 1
ATOM 2879 C CA . LEU A 1 379 ? 15.460 3.363 -29.374 1.00 98.56 379 LEU A CA 1
ATOM 2880 C C . LEU A 1 379 ? 14.611 4.448 -28.714 1.00 98.56 379 LEU A C 1
ATOM 2882 O O . LEU A 1 379 ? 13.955 5.221 -29.410 1.00 98.56 379 LEU A O 1
ATOM 2886 N N . VAL A 1 380 ? 14.704 4.571 -27.388 1.00 98.44 380 VAL A N 1
ATOM 2887 C CA . VAL A 1 380 ? 13.988 5.622 -26.649 1.00 98.44 380 VAL A CA 1
ATOM 2888 C C . VAL A 1 380 ? 14.383 7.006 -27.165 1.00 98.44 380 VAL A C 1
ATOM 2890 O O . VAL A 1 380 ? 13.502 7.808 -27.459 1.00 98.44 380 VAL A O 1
ATOM 2893 N N . ARG A 1 381 ? 15.679 7.268 -27.404 1.00 98.00 381 ARG A N 1
ATOM 2894 C CA . ARG A 1 381 ? 16.129 8.542 -28.000 1.00 98.00 381 ARG A CA 1
ATOM 2895 C C . ARG A 1 381 ? 15.438 8.868 -29.324 1.00 98.00 381 ARG A C 1
ATOM 2897 O O . ARG A 1 381 ? 15.063 10.012 -29.533 1.00 98.00 381 ARG A O 1
ATOM 2904 N N . ASP A 1 382 ? 15.227 7.881 -30.196 1.00 98.19 382 ASP A N 1
ATOM 2905 C CA . ASP A 1 382 ? 14.647 8.121 -31.520 1.00 98.19 382 ASP A CA 1
ATOM 2906 C C . ASP A 1 382 ? 13.171 8.522 -31.393 1.00 98.19 382 ASP A C 1
ATOM 2908 O O . ASP A 1 382 ? 12.690 9.324 -32.190 1.00 98.19 382 ASP A O 1
ATOM 2912 N N . LEU A 1 383 ? 12.469 8.010 -30.374 1.00 97.88 383 LEU A N 1
ATOM 2913 C CA . LEU A 1 383 ? 11.109 8.429 -30.031 1.00 97.88 383 LEU A CA 1
ATOM 2914 C C . LEU A 1 383 ? 11.091 9.852 -29.464 1.00 97.88 383 LEU A C 1
ATOM 2916 O O . LEU A 1 383 ? 10.262 10.662 -29.871 1.00 97.88 383 LEU A O 1
ATOM 2920 N N . LEU A 1 384 ? 12.028 10.179 -28.570 1.00 97.94 384 LEU A N 1
ATOM 2921 C CA . LEU A 1 384 ? 12.128 11.510 -27.968 1.00 97.94 384 LEU A CA 1
ATOM 2922 C C . LEU A 1 384 ? 12.424 12.597 -29.009 1.00 97.94 384 LEU A C 1
ATOM 2924 O O . LEU A 1 384 ? 11.835 13.675 -28.952 1.00 97.94 384 LEU A O 1
ATOM 2928 N N . GLU A 1 385 ? 13.267 12.320 -30.008 1.00 97.50 385 GLU A N 1
ATOM 2929 C CA . GLU A 1 385 ? 13.545 13.263 -31.103 1.00 97.50 385 GLU A CA 1
ATOM 2930 C C . GLU A 1 385 ? 12.286 13.653 -31.902 1.00 97.50 385 GLU A C 1
ATOM 2932 O O . GLU A 1 385 ? 12.236 14.742 -32.480 1.00 97.50 385 GLU A O 1
ATOM 2937 N N . LEU A 1 386 ? 11.238 12.817 -31.913 1.00 96.75 386 LEU A N 1
ATOM 2938 C CA . LEU A 1 386 ? 9.969 13.138 -32.583 1.00 96.75 386 LEU A CA 1
ATOM 2939 C C . LEU A 1 386 ? 9.180 14.245 -31.870 1.00 96.75 386 LEU A C 1
ATOM 2941 O O . LEU A 1 386 ? 8.361 14.907 -32.508 1.00 96.75 386 LEU A O 1
ATOM 2945 N N . VAL A 1 387 ? 9.443 14.465 -30.580 1.00 97.00 387 VAL A N 1
ATOM 2946 C CA . VAL A 1 387 ? 8.784 15.472 -29.730 1.00 97.00 387 VAL A CA 1
ATOM 2947 C C . VAL A 1 387 ? 9.760 16.546 -29.228 1.00 97.00 387 VAL A C 1
ATOM 2949 O O . VAL A 1 387 ? 9.535 17.197 -28.211 1.00 97.00 387 VAL A O 1
ATOM 2952 N N . GLY A 1 388 ? 10.864 16.755 -29.955 1.00 95.88 388 GLY A N 1
ATOM 2953 C CA . GLY A 1 388 ? 11.829 17.826 -29.681 1.00 95.88 388 GLY A CA 1
ATOM 2954 C C . GLY A 1 388 ? 13.043 17.427 -28.836 1.00 95.88 388 GLY A C 1
ATOM 2955 O O . GLY A 1 388 ? 13.863 18.297 -28.530 1.00 95.88 388 GLY A O 1
ATOM 2956 N N . GLY A 1 389 ? 13.182 16.141 -28.509 1.00 96.50 389 GLY A N 1
ATOM 2957 C CA . GLY A 1 389 ? 14.346 15.570 -27.836 1.00 96.50 389 GLY A CA 1
ATOM 2958 C C . GLY A 1 389 ? 14.466 15.938 -26.355 1.00 96.50 389 GLY A C 1
ATOM 2959 O O . GLY A 1 389 ? 13.647 16.659 -25.780 1.00 96.50 389 GLY A O 1
ATOM 2960 N N . MET A 1 390 ? 15.538 15.446 -25.743 1.00 96.38 390 MET A N 1
ATOM 2961 C CA . MET A 1 390 ? 15.897 15.676 -24.340 1.00 96.38 390 MET A CA 1
ATOM 2962 C C . MET A 1 390 ? 17.249 16.398 -24.255 1.00 96.38 390 MET A C 1
ATOM 2964 O O . MET A 1 390 ? 18.078 16.269 -25.155 1.00 96.38 390 MET A O 1
ATOM 2968 N N . ALA A 1 391 ? 17.487 17.168 -23.193 1.00 96.44 391 ALA A N 1
ATOM 2969 C CA . ALA A 1 391 ? 18.790 17.760 -22.882 1.00 96.44 391 ALA A CA 1
ATOM 2970 C C . ALA A 1 391 ? 19.318 17.284 -21.517 1.00 96.44 391 ALA A C 1
ATOM 2972 O O . ALA A 1 391 ? 18.573 16.737 -20.708 1.00 96.44 391 ALA A O 1
ATOM 2973 N N . GLU A 1 392 ? 20.609 17.500 -21.239 1.00 95.44 392 GLU A N 1
ATOM 2974 C CA . GLU A 1 392 ? 21.163 17.258 -19.900 1.00 95.44 392 GLU A CA 1
ATOM 2975 C C . GLU A 1 392 ? 20.417 18.084 -18.840 1.00 95.44 392 GLU A C 1
ATOM 2977 O O . GLU A 1 392 ? 20.254 19.295 -18.991 1.00 95.44 392 GLU A O 1
ATOM 2982 N N . GLY A 1 393 ? 19.993 17.418 -17.763 1.00 93.75 393 GLY A N 1
ATOM 2983 C CA . GLY A 1 393 ? 19.207 18.004 -16.675 1.00 93.75 393 GLY A CA 1
ATOM 2984 C C . GLY A 1 393 ? 17.691 17.853 -16.831 1.00 93.75 393 GLY A C 1
ATOM 2985 O O . GLY A 1 393 ? 16.994 17.971 -15.829 1.00 93.75 393 GLY A O 1
ATOM 2986 N N . ASP A 1 394 ? 17.186 17.567 -18.037 1.00 96.31 394 ASP A N 1
ATOM 2987 C CA . ASP A 1 394 ? 15.775 17.209 -18.229 1.00 96.31 394 ASP A CA 1
ATOM 2988 C C . ASP A 1 394 ? 15.477 15.867 -17.520 1.00 96.31 394 ASP A C 1
ATOM 2990 O O . ASP A 1 394 ? 16.365 15.018 -17.369 1.00 96.31 394 ASP A O 1
ATOM 2994 N N . LEU A 1 395 ? 14.223 15.673 -17.108 1.00 96.12 395 LEU A N 1
ATOM 2995 C CA . LEU A 1 395 ? 13.729 14.444 -16.485 1.00 96.12 395 LEU A CA 1
ATOM 2996 C C . LEU A 1 395 ? 12.951 13.625 -17.516 1.00 96.12 395 LEU A C 1
ATOM 2998 O O . LEU A 1 395 ? 12.069 14.153 -18.190 1.00 96.12 395 LEU A O 1
ATOM 3002 N N . LEU A 1 396 ? 13.276 12.341 -17.649 1.00 97.75 396 LEU A N 1
ATOM 3003 C CA . LEU A 1 396 ? 12.520 11.395 -18.463 1.00 97.75 396 LEU A CA 1
ATOM 3004 C C . LEU A 1 396 ? 11.718 10.474 -17.544 1.00 97.75 396 LEU A C 1
ATOM 3006 O O . LEU A 1 396 ? 12.298 9.673 -16.818 1.00 97.75 396 LEU A O 1
ATOM 3010 N N . THR A 1 397 ? 10.397 10.533 -17.643 1.00 96.12 397 THR A N 1
ATOM 3011 C CA . THR A 1 397 ? 9.481 9.668 -16.896 1.00 96.12 397 THR A CA 1
ATOM 3012 C C . THR A 1 397 ? 8.826 8.686 -17.851 1.00 96.12 397 THR A C 1
ATOM 3014 O O . THR A 1 397 ? 8.191 9.082 -18.829 1.00 96.12 397 THR A O 1
ATOM 3017 N N . ILE A 1 398 ? 8.971 7.393 -17.571 1.00 95.56 398 ILE A N 1
ATOM 3018 C CA . ILE A 1 398 ? 8.324 6.329 -18.340 1.00 95.56 398 ILE A CA 1
ATOM 3019 C C . ILE A 1 398 ? 7.331 5.620 -17.436 1.00 95.56 398 ILE A C 1
ATOM 3021 O O . ILE A 1 398 ? 7.738 5.054 -16.421 1.00 95.56 398 ILE A O 1
ATOM 3025 N N . ALA A 1 399 ? 6.054 5.631 -17.817 1.00 89.38 399 ALA A N 1
ATOM 3026 C CA . ALA A 1 399 ? 4.997 4.968 -17.065 1.00 89.38 399 ALA A CA 1
ATOM 3027 C C . ALA A 1 399 ? 4.386 3.802 -17.847 1.00 89.38 399 ALA A C 1
ATOM 3029 O O . ALA A 1 399 ? 4.211 3.853 -19.067 1.00 89.38 399 ALA A O 1
ATOM 3030 N N . ALA A 1 400 ? 4.059 2.746 -17.120 1.00 85.56 400 ALA A N 1
ATOM 3031 C CA . ALA A 1 400 ? 3.284 1.601 -17.548 1.00 85.56 400 ALA A CA 1
ATOM 3032 C C . ALA A 1 400 ? 1.781 1.909 -17.512 1.00 85.56 400 ALA A C 1
ATOM 3034 O O . ALA A 1 400 ? 1.323 2.834 -16.838 1.00 85.56 400 ALA A O 1
ATOM 3035 N N . ALA A 1 401 ? 0.995 1.099 -18.220 1.00 75.56 401 ALA A N 1
ATOM 3036 C CA . ALA A 1 401 ? -0.463 1.226 -18.249 1.00 75.56 401 ALA A CA 1
ATOM 3037 C C . ALA A 1 401 ? -1.143 0.973 -16.884 1.00 75.56 401 ALA A C 1
ATOM 3039 O O . ALA A 1 401 ? -2.281 1.390 -16.688 1.00 75.56 401 ALA A O 1
ATOM 3040 N N . ASP A 1 402 ? -0.463 0.300 -15.952 1.00 64.94 402 ASP A N 1
ATOM 3041 C CA . ASP A 1 402 ? -0.930 0.018 -14.584 1.00 64.94 402 ASP A CA 1
ATOM 3042 C C . ASP A 1 402 ? -0.570 1.120 -13.566 1.00 64.94 402 ASP A C 1
ATOM 3044 O O . ASP A 1 402 ? -0.941 1.023 -12.395 1.00 64.94 402 ASP A O 1
ATOM 3048 N N . GLY A 1 403 ? 0.107 2.185 -14.013 1.00 68.81 403 GLY A N 1
ATOM 3049 C CA . GLY A 1 403 ? 0.528 3.313 -13.184 1.00 68.81 403 GLY A CA 1
ATOM 3050 C C . GLY A 1 403 ? 1.941 3.192 -12.611 1.00 68.81 403 GLY A C 1
ATOM 3051 O O . GLY A 1 403 ? 2.438 4.180 -12.071 1.00 68.81 403 GLY A O 1
ATOM 3052 N N . TYR A 1 404 ? 2.619 2.047 -12.761 1.00 76.00 404 TYR A N 1
ATOM 3053 C CA . TYR A 1 404 ? 4.032 1.937 -12.400 1.00 76.00 404 TYR A CA 1
ATOM 3054 C C . TYR A 1 404 ? 4.876 2.888 -13.250 1.00 76.00 404 TYR A C 1
ATOM 3056 O O . TYR A 1 404 ? 4.699 2.951 -14.465 1.00 76.00 404 TYR A O 1
ATOM 3064 N N . LEU A 1 405 ? 5.824 3.604 -12.649 1.00 87.00 405 LEU A N 1
ATOM 3065 C CA . LEU A 1 405 ? 6.712 4.497 -13.386 1.00 87.00 405 LEU A CA 1
ATOM 3066 C C . LEU A 1 405 ? 8.155 4.404 -12.913 1.00 87.00 405 LEU A C 1
ATOM 3068 O O . LEU A 1 405 ? 8.454 3.975 -11.796 1.00 87.00 405 LEU A O 1
ATOM 3072 N N . GLN A 1 406 ? 9.056 4.823 -13.792 1.00 91.81 406 GLN A N 1
ATOM 3073 C CA . GLN A 1 406 ? 10.460 5.032 -13.481 1.00 91.81 406 GLN A CA 1
ATOM 3074 C C . GLN A 1 406 ? 10.937 6.348 -14.074 1.00 91.81 406 GLN A C 1
ATOM 3076 O O . GLN A 1 406 ? 10.540 6.741 -15.175 1.00 91.81 406 GLN A O 1
ATOM 3081 N N . GLU A 1 407 ? 11.833 6.982 -13.332 1.00 93.94 407 GLU A N 1
ATOM 3082 C CA . GLU A 1 407 ? 12.529 8.188 -13.741 1.00 93.94 407 GLU A CA 1
ATOM 3083 C C . GLU A 1 407 ? 13.936 7.862 -14.247 1.00 93.94 407 GLU A C 1
ATOM 3085 O O . GLU A 1 407 ? 14.631 6.966 -13.751 1.00 93.94 407 GLU A O 1
ATOM 3090 N N . PHE A 1 408 ? 14.346 8.607 -15.265 1.00 96.94 408 PHE A N 1
ATOM 3091 C CA . PHE A 1 408 ? 15.601 8.456 -15.977 1.00 96.94 408 PHE A CA 1
ATOM 3092 C C . PHE A 1 408 ? 16.188 9.836 -16.271 1.00 96.94 408 PHE A C 1
ATOM 3094 O O . PHE A 1 408 ? 15.467 10.803 -16.527 1.00 96.94 408 PHE A O 1
ATOM 3101 N N . GLY A 1 409 ? 17.515 9.918 -16.305 1.00 96.38 409 GLY A N 1
ATOM 3102 C CA . GLY A 1 409 ? 18.210 11.118 -16.749 1.00 96.38 409 GLY A CA 1
ATOM 3103 C C . GLY A 1 409 ? 18.701 10.997 -18.188 1.00 96.38 409 GLY A C 1
ATOM 3104 O O . GLY A 1 409 ? 18.618 9.945 -18.827 1.00 96.38 409 GLY A O 1
ATOM 3105 N N . PHE A 1 410 ? 19.262 12.093 -18.697 1.00 97.94 410 PHE A N 1
ATOM 3106 C CA . PHE A 1 410 ? 19.669 12.217 -20.098 1.00 97.94 410 PHE A CA 1
ATOM 3107 C C . PHE A 1 410 ? 20.559 11.067 -20.591 1.00 97.94 410 PHE A C 1
ATOM 3109 O O . PHE A 1 410 ? 20.289 10.505 -21.652 1.00 97.94 410 PHE A O 1
ATOM 3116 N N . LEU A 1 411 ? 21.579 10.664 -19.821 1.00 98.12 411 LEU A N 1
ATOM 3117 C CA . LEU A 1 411 ? 22.513 9.613 -20.242 1.00 98.12 411 LEU A CA 1
ATOM 3118 C C . LEU A 1 411 ? 21.878 8.216 -20.307 1.00 98.12 411 LEU A C 1
ATOM 3120 O O . LEU A 1 411 ? 22.453 7.330 -20.933 1.00 98.12 411 LEU A O 1
ATOM 3124 N N . ASN A 1 412 ? 20.689 7.998 -19.735 1.00 98.00 412 ASN A N 1
ATOM 3125 C CA . ASN A 1 412 ? 19.985 6.731 -19.924 1.00 98.00 412 ASN A CA 1
ATOM 3126 C C . ASN A 1 412 ? 19.457 6.589 -21.354 1.00 98.00 412 ASN A C 1
ATOM 3128 O O . ASN A 1 412 ? 19.678 5.556 -21.984 1.00 98.00 412 ASN A O 1
ATOM 3132 N N . ALA A 1 413 ? 18.814 7.633 -21.884 1.00 97.75 413 ALA A N 1
ATOM 3133 C CA . ALA A 1 413 ? 18.300 7.640 -23.254 1.00 97.75 413 ALA A CA 1
ATOM 3134 C C . ALA A 1 413 ? 19.391 7.979 -24.291 1.00 97.75 413 ALA A C 1
ATOM 3136 O O . ALA A 1 413 ? 19.393 7.432 -25.397 1.00 97.75 413 ALA A O 1
ATOM 3137 N N . TYR A 1 414 ? 20.346 8.839 -23.925 1.00 98.12 414 TYR A N 1
ATOM 3138 C CA . TYR A 1 414 ? 21.443 9.328 -24.765 1.00 98.12 414 TYR A CA 1
ATOM 3139 C C . TYR A 1 414 ? 22.810 8.964 -24.156 1.00 98.12 414 TYR A C 1
ATOM 3141 O O . TYR A 1 414 ? 23.566 9.856 -23.761 1.00 98.12 414 TYR A O 1
ATOM 3149 N N . PRO A 1 415 ? 23.154 7.668 -24.061 1.00 97.75 415 PRO A N 1
ATOM 3150 C CA . PRO A 1 415 ? 24.369 7.250 -23.376 1.00 97.75 415 PRO A CA 1
ATOM 3151 C C . PRO A 1 415 ? 25.633 7.712 -24.099 1.00 97.75 415 PRO A C 1
ATOM 3153 O O . PRO A 1 415 ? 25.748 7.630 -25.327 1.00 97.75 415 PRO A O 1
ATOM 3156 N N . ASP A 1 416 ? 26.618 8.142 -23.313 1.00 97.75 416 ASP A N 1
ATOM 3157 C CA . ASP A 1 416 ? 27.992 8.274 -23.779 1.00 97.75 416 ASP A CA 1
ATOM 3158 C C . ASP A 1 416 ? 28.667 6.893 -23.885 1.00 97.75 416 ASP A C 1
ATOM 3160 O O . ASP A 1 416 ? 28.060 5.858 -23.621 1.00 97.75 416 ASP A O 1
ATOM 3164 N N . ALA A 1 417 ? 29.943 6.847 -24.273 1.00 97.88 417 ALA A N 1
ATOM 3165 C CA . ALA A 1 417 ? 30.650 5.573 -24.422 1.00 97.88 417 ALA A CA 1
ATOM 3166 C C . ALA A 1 417 ? 30.755 4.767 -23.112 1.00 97.88 417 ALA A C 1
ATOM 3168 O O . ALA A 1 417 ? 30.852 3.543 -23.170 1.00 97.88 417 ALA A O 1
ATOM 3169 N N . THR A 1 418 ? 30.754 5.434 -21.955 1.00 97.75 418 THR A N 1
ATOM 3170 C CA . THR A 1 418 ? 30.844 4.777 -20.646 1.00 97.75 418 THR A CA 1
ATOM 3171 C C . THR A 1 418 ? 29.508 4.139 -20.297 1.00 97.75 418 THR A C 1
ATOM 3173 O O . THR A 1 418 ? 29.453 2.945 -20.019 1.00 97.75 418 THR A O 1
ATOM 3176 N N . TRP A 1 419 ? 28.421 4.908 -20.378 1.00 97.94 419 TRP A N 1
ATOM 3177 C CA . TRP A 1 419 ? 27.076 4.418 -20.078 1.00 97.94 419 TRP A CA 1
ATOM 3178 C C . TRP A 1 419 ? 26.643 3.362 -21.087 1.00 97.94 419 TRP A C 1
ATOM 3180 O O . TRP A 1 419 ? 26.107 2.332 -20.700 1.00 97.94 419 TRP A O 1
ATOM 3190 N N . LEU A 1 420 ? 26.961 3.551 -22.369 1.00 97.88 420 LEU A N 1
ATOM 3191 C CA . LEU A 1 420 ? 26.653 2.573 -23.408 1.00 97.88 420 LEU A CA 1
ATOM 3192 C C . LEU A 1 420 ? 27.357 1.233 -23.158 1.00 97.88 420 LEU A C 1
ATOM 3194 O O . LEU A 1 420 ? 26.798 0.195 -23.483 1.00 97.88 420 LEU A O 1
ATOM 3198 N N . ASN A 1 421 ? 28.562 1.236 -22.581 1.00 97.50 421 ASN A N 1
ATOM 3199 C CA . ASN A 1 421 ? 29.266 -0.002 -22.250 1.00 97.50 421 ASN A CA 1
ATOM 3200 C C . ASN A 1 421 ? 28.639 -0.746 -21.058 1.00 97.50 421 ASN A C 1
ATOM 3202 O O . ASN A 1 421 ? 28.704 -1.968 -21.039 1.00 97.50 421 ASN A O 1
ATOM 3206 N N . LEU A 1 422 ? 28.040 -0.019 -20.108 1.00 97.75 422 LEU A N 1
ATOM 3207 C CA . LEU A 1 422 ? 27.447 -0.576 -18.887 1.00 97.75 422 LEU A CA 1
ATOM 3208 C C . LEU A 1 422 ? 25.974 -0.973 -19.066 1.00 97.75 422 LEU A C 1
ATOM 3210 O O . LEU A 1 422 ? 25.600 -2.106 -18.810 1.00 97.75 422 LEU A O 1
ATOM 3214 N N . GLN A 1 423 ? 25.118 -0.049 -19.517 1.00 97.69 423 GLN A N 1
ATOM 3215 C CA . GLN A 1 423 ? 23.679 -0.309 -19.690 1.00 97.69 423 GLN A CA 1
ATOM 3216 C C . GLN A 1 423 ? 23.301 -0.739 -21.113 1.00 97.69 423 GLN A C 1
ATOM 3218 O O . GLN A 1 423 ? 22.228 -1.295 -21.327 1.00 97.69 423 GLN A O 1
ATOM 3223 N N . GLY A 1 424 ? 24.142 -0.462 -22.111 1.00 98.06 424 GLY A N 1
ATOM 3224 C CA . GLY A 1 424 ? 23.762 -0.637 -23.509 1.00 98.06 424 GLY A CA 1
ATOM 3225 C C . GLY A 1 424 ? 22.773 0.408 -24.028 1.00 98.06 424 GLY A C 1
ATOM 3226 O O . GLY A 1 424 ? 22.608 1.495 -23.468 1.00 98.06 424 GLY A O 1
ATOM 3227 N N . GLU A 1 425 ? 22.154 0.098 -25.168 1.00 98.12 425 GLU A N 1
ATOM 3228 C CA . GLU A 1 425 ? 21.101 0.939 -25.739 1.00 98.12 425 GLU A CA 1
ATOM 3229 C C . GLU A 1 425 ? 19.780 0.737 -24.977 1.00 98.12 425 GLU A C 1
ATOM 3231 O O . GLU A 1 425 ? 19.395 -0.394 -24.683 1.00 98.12 425 GLU A O 1
ATOM 3236 N N . MET A 1 426 ? 19.069 1.833 -24.696 1.00 98.56 426 MET A N 1
ATOM 3237 C CA . MET A 1 426 ? 17.732 1.810 -24.100 1.00 98.56 426 MET A CA 1
ATOM 3238 C C . MET A 1 426 ? 16.671 1.785 -25.205 1.00 98.56 426 MET A C 1
ATOM 3240 O O . MET A 1 426 ? 16.593 2.707 -26.028 1.00 98.56 426 MET A O 1
ATOM 3244 N N . ILE A 1 427 ? 15.843 0.742 -25.223 1.00 98.56 427 ILE A N 1
ATOM 3245 C CA . ILE A 1 427 ? 14.780 0.559 -26.218 1.00 98.56 427 ILE A CA 1
ATOM 3246 C C . ILE A 1 427 ? 13.402 0.442 -25.571 1.00 98.56 427 ILE A C 1
ATOM 3248 O O . ILE A 1 427 ? 13.266 -0.041 -24.450 1.00 98.56 427 ILE A O 1
ATOM 3252 N N . VAL A 1 428 ? 12.370 0.809 -26.329 1.00 97.56 428 VAL A N 1
ATOM 3253 C CA . VAL A 1 428 ? 11.012 0.288 -26.152 1.00 97.56 428 VAL A CA 1
ATOM 3254 C C . VAL A 1 428 ? 10.915 -0.990 -26.980 1.00 97.56 428 VAL A C 1
ATOM 3256 O O . VAL A 1 428 ? 10.765 -0.942 -28.205 1.00 97.56 428 VAL A O 1
ATOM 3259 N N . SER A 1 429 ? 11.059 -2.137 -26.323 1.00 97.06 429 SER A N 1
ATOM 3260 C CA . SER A 1 429 ? 10.914 -3.452 -26.943 1.00 97.06 429 SER A CA 1
ATOM 3261 C C . SER A 1 429 ? 9.457 -3.732 -27.268 1.00 97.06 429 SER A C 1
ATOM 3263 O O . SER A 1 429 ? 8.592 -3.588 -26.410 1.00 97.06 429 SER A O 1
ATOM 3265 N N . ILE A 1 430 ? 9.193 -4.169 -28.495 1.00 94.75 430 ILE A N 1
ATOM 3266 C CA . ILE A 1 430 ? 7.860 -4.556 -28.988 1.00 94.75 430 ILE A CA 1
ATOM 3267 C C . ILE A 1 430 ? 7.777 -6.055 -29.294 1.00 94.75 430 ILE A C 1
ATOM 3269 O O . ILE A 1 430 ? 6.716 -6.558 -29.654 1.00 94.75 430 ILE A O 1
ATOM 3273 N N . GLU A 1 431 ? 8.893 -6.767 -29.150 1.00 95.56 431 GLU A N 1
ATOM 3274 C CA . GLU A 1 431 ? 9.035 -8.192 -29.415 1.00 95.56 431 GLU A CA 1
ATOM 3275 C C . GLU A 1 431 ? 9.968 -8.818 -28.367 1.00 95.56 431 GLU A C 1
ATOM 3277 O O . GLU A 1 431 ? 10.992 -8.223 -28.015 1.00 95.56 431 GLU A O 1
ATOM 3282 N N . LEU A 1 432 ? 9.617 -10.011 -27.885 1.00 96.75 432 LEU A N 1
ATOM 3283 C CA . LEU A 1 432 ? 10.468 -10.862 -27.052 1.00 96.75 432 LEU A CA 1
ATOM 3284 C C . LEU A 1 432 ? 10.452 -12.281 -27.620 1.00 96.75 432 LEU A C 1
ATOM 3286 O O . LEU A 1 432 ? 9.381 -12.868 -27.772 1.00 96.75 432 LEU A O 1
ATOM 3290 N N . ASP A 1 433 ? 11.621 -12.822 -27.962 1.00 97.06 433 ASP A N 1
ATOM 3291 C CA . ASP A 1 433 ? 11.783 -14.181 -28.506 1.00 97.06 433 ASP A CA 1
ATOM 3292 C C . ASP A 1 433 ? 10.861 -14.486 -29.708 1.00 97.06 433 ASP A C 1
ATOM 3294 O O . ASP A 1 433 ? 10.323 -15.587 -29.862 1.00 97.06 433 ASP A O 1
ATOM 3298 N N . GLY A 1 434 ? 10.649 -13.497 -30.584 1.00 94.75 434 GLY A N 1
ATOM 3299 C CA . GLY A 1 434 ? 9.764 -13.627 -31.746 1.00 94.75 434 GLY A CA 1
ATOM 3300 C C . GLY A 1 434 ? 8.276 -13.401 -31.457 1.00 94.75 434 GLY A C 1
ATOM 3301 O O . GLY A 1 434 ? 7.459 -13.481 -32.378 1.00 94.75 434 GLY A O 1
ATOM 3302 N N . VAL A 1 435 ? 7.896 -13.134 -30.204 1.00 93.88 435 VAL A N 1
ATOM 3303 C CA . VAL A 1 435 ? 6.513 -12.864 -29.795 1.00 93.88 435 VAL A CA 1
ATOM 3304 C C . VAL A 1 435 ? 6.292 -11.356 -29.715 1.00 93.88 435 VAL A C 1
ATOM 3306 O O . VAL A 1 435 ? 6.876 -10.671 -28.881 1.00 93.88 435 VAL A O 1
ATOM 3309 N N . LEU A 1 436 ? 5.423 -10.836 -30.582 1.00 90.50 436 LEU A N 1
ATOM 3310 C CA . LEU A 1 436 ? 5.099 -9.410 -30.648 1.00 90.50 436 LEU A CA 1
ATOM 3311 C C . LEU A 1 436 ? 4.084 -8.999 -29.576 1.00 90.50 436 LEU A C 1
ATOM 3313 O O . LEU A 1 436 ? 3.118 -9.720 -29.310 1.00 90.50 436 LEU A O 1
ATOM 3317 N N . ALA A 1 437 ? 4.228 -7.792 -29.036 1.00 85.06 437 ALA A N 1
ATOM 3318 C CA . ALA A 1 437 ? 3.144 -7.110 -28.339 1.00 85.06 437 ALA A CA 1
ATOM 3319 C C . ALA A 1 437 ? 1.957 -6.880 -29.309 1.00 85.06 437 ALA A C 1
ATOM 3321 O O . ALA A 1 437 ? 2.175 -6.598 -30.492 1.00 85.06 437 ALA A O 1
ATOM 3322 N N . PRO A 1 438 ? 0.691 -7.027 -28.867 1.00 80.56 438 PRO A N 1
ATOM 3323 C CA . PRO A 1 438 ? 0.246 -7.294 -27.494 1.00 80.56 438 PRO A CA 1
ATOM 3324 C C . PRO A 1 438 ? 0.131 -8.793 -27.144 1.00 80.56 438 PRO A C 1
ATOM 3326 O O . PRO A 1 438 ? -0.406 -9.136 -26.097 1.00 80.56 438 PRO A O 1
ATOM 3329 N N . THR A 1 439 ? 0.578 -9.713 -28.013 1.00 86.00 439 THR A N 1
ATOM 3330 C CA . THR A 1 439 ? 0.568 -11.159 -27.688 1.00 86.00 439 THR A CA 1
ATOM 3331 C C . THR A 1 439 ? 1.566 -11.470 -26.575 1.00 86.00 439 THR A C 1
ATOM 3333 O O . THR A 1 439 ? 1.310 -12.317 -25.723 1.00 86.00 439 THR A O 1
ATOM 3336 N N . TRP A 1 440 ? 2.690 -10.756 -26.560 1.00 88.19 440 TRP A N 1
ATOM 3337 C CA . TRP A 1 440 ? 3.546 -10.649 -25.390 1.00 88.19 440 TRP A CA 1
ATOM 3338 C C . TRP A 1 440 ? 2.909 -9.684 -24.380 1.00 88.19 440 TRP A C 1
ATOM 3340 O O . TRP A 1 440 ? 2.889 -8.478 -24.603 1.00 88.19 440 TRP A O 1
ATOM 3350 N N . THR A 1 441 ? 2.385 -10.225 -23.279 1.00 80.44 441 THR A N 1
ATOM 3351 C CA . THR A 1 441 ? 1.551 -9.509 -22.291 1.00 80.44 441 THR A CA 1
ATOM 3352 C C . THR A 1 441 ? 2.308 -8.557 -21.365 1.00 80.44 441 THR A C 1
ATOM 3354 O O . THR A 1 441 ? 1.682 -7.841 -20.590 1.00 80.44 441 THR A O 1
ATOM 3357 N N . GLU A 1 442 ? 3.641 -8.586 -21.392 1.00 83.12 442 GLU A N 1
ATOM 3358 C CA . GLU A 1 442 ? 4.485 -7.635 -20.655 1.00 83.12 442 GLU A CA 1
ATOM 3359 C C . GLU A 1 442 ? 5.066 -6.548 -21.570 1.00 83.12 442 GLU A C 1
ATOM 3361 O O . GLU A 1 442 ? 5.765 -5.651 -21.093 1.00 83.12 442 GLU A O 1
ATOM 3366 N N . GLY A 1 443 ? 4.815 -6.659 -22.878 1.00 85.81 443 GLY A N 1
ATOM 3367 C CA . GLY A 1 443 ? 5.268 -5.731 -23.900 1.00 85.81 443 GLY A CA 1
ATOM 3368 C C . GLY A 1 443 ? 4.164 -4.752 -24.316 1.00 85.81 443 GLY A C 1
ATOM 3369 O O . GLY A 1 443 ? 2.987 -5.110 -24.291 1.00 85.81 443 GLY A O 1
ATOM 3370 N N . PRO A 1 444 ? 4.517 -3.548 -24.792 1.00 91.56 444 PRO A N 1
ATOM 3371 C CA . PRO A 1 444 ? 5.861 -3.033 -25.011 1.00 91.56 444 PRO A CA 1
ATOM 3372 C C . PRO A 1 444 ? 6.579 -2.766 -23.690 1.00 91.56 444 PRO A C 1
ATOM 3374 O O . PRO A 1 444 ? 5.946 -2.439 -22.694 1.00 91.56 444 PRO A O 1
ATOM 3377 N N . ARG A 1 445 ? 7.897 -2.941 -23.662 1.00 93.62 445 ARG A N 1
ATOM 3378 C CA . ARG A 1 445 ? 8.681 -2.902 -22.424 1.00 93.62 445 ARG A CA 1
ATOM 3379 C C . ARG A 1 445 ? 9.978 -2.140 -22.611 1.00 93.62 445 ARG A C 1
ATOM 3381 O O . ARG A 1 445 ? 10.657 -2.338 -23.616 1.00 93.62 445 ARG A O 1
ATOM 3388 N N . ILE A 1 446 ? 10.379 -1.363 -21.613 1.00 97.44 446 ILE A N 1
ATOM 3389 C CA . ILE A 1 446 ? 11.734 -0.817 -21.557 1.00 97.44 446 ILE A CA 1
ATOM 3390 C C . ILE A 1 446 ? 12.748 -1.937 -21.339 1.00 97.44 446 ILE A C 1
ATOM 3392 O O . ILE A 1 446 ? 12.665 -2.675 -20.358 1.00 97.44 446 ILE A O 1
ATOM 3396 N N . ALA A 1 447 ? 13.716 -2.037 -22.246 1.00 97.88 447 ALA A N 1
ATOM 3397 C CA . ALA A 1 447 ? 14.835 -2.959 -22.133 1.00 97.88 447 ALA A CA 1
ATOM 3398 C C . ALA A 1 447 ? 16.162 -2.220 -22.322 1.00 97.88 447 ALA A C 1
ATOM 3400 O O . ALA A 1 447 ? 16.294 -1.352 -23.189 1.00 97.88 447 ALA A O 1
ATOM 3401 N N . MET A 1 448 ? 17.135 -2.602 -21.501 1.00 98.38 448 MET A N 1
ATOM 3402 C CA . MET A 1 448 ? 18.531 -2.190 -21.609 1.00 98.38 448 MET A CA 1
ATOM 3403 C C . MET A 1 448 ? 19.284 -3.295 -22.349 1.00 98.38 448 MET A C 1
ATOM 3405 O O . MET A 1 448 ? 19.102 -4.470 -22.028 1.00 98.38 448 MET A O 1
ATOM 3409 N N . LEU A 1 449 ? 20.085 -2.953 -23.359 1.00 98.19 449 LEU A N 1
ATOM 3410 C CA . LEU A 1 449 ? 20.759 -3.924 -24.233 1.00 98.19 449 LEU A CA 1
ATOM 3411 C C . LEU A 1 449 ? 22.293 -3.900 -24.072 1.00 98.19 449 LEU A C 1
ATOM 3413 O O . LEU A 1 449 ? 22.984 -3.529 -25.030 1.00 98.19 449 LEU A O 1
ATOM 3417 N N . PRO A 1 450 ? 22.853 -4.236 -22.894 1.00 97.56 450 PRO A N 1
ATOM 3418 C CA . PRO A 1 450 ? 24.300 -4.283 -22.704 1.00 97.56 450 PRO A CA 1
ATOM 3419 C C . PRO A 1 450 ? 24.935 -5.386 -23.561 1.00 97.56 450 PRO A C 1
ATOM 3421 O O . PRO A 1 450 ? 24.288 -6.361 -23.947 1.00 97.56 450 PRO A O 1
ATOM 3424 N N . GLU A 1 451 ? 26.215 -5.223 -23.903 1.00 95.69 451 GLU A N 1
ATOM 3425 C CA . GLU A 1 451 ? 26.919 -6.126 -24.829 1.00 95.69 451 GLU A CA 1
ATOM 3426 C C . GLU A 1 451 ? 27.078 -7.549 -24.266 1.00 95.69 451 GLU A C 1
ATOM 3428 O O . GLU A 1 451 ? 27.111 -8.517 -25.026 1.00 95.69 451 GLU A O 1
ATOM 3433 N N . ASP A 1 452 ? 27.152 -7.687 -22.943 1.00 96.31 452 ASP A N 1
ATOM 3434 C CA . ASP A 1 452 ? 27.251 -8.972 -22.249 1.00 96.31 452 ASP A CA 1
ATOM 3435 C C . ASP A 1 452 ? 25.890 -9.648 -21.992 1.00 96.31 452 ASP A C 1
ATOM 3437 O O . ASP A 1 452 ? 25.852 -10.780 -21.501 1.00 96.31 452 ASP A O 1
ATOM 3441 N N . GLY A 1 453 ? 24.788 -8.990 -22.367 1.00 97.38 453 GLY A N 1
ATOM 3442 C CA . GLY A 1 453 ? 23.425 -9.497 -22.235 1.00 97.38 453 GLY A CA 1
ATOM 3443 C C . GLY A 1 453 ? 22.867 -9.481 -20.808 1.00 97.38 453 GLY A C 1
ATOM 3444 O O . GLY A 1 453 ? 21.856 -10.143 -20.552 1.00 97.38 453 GLY A O 1
ATOM 3445 N N . LEU A 1 454 ? 23.489 -8.756 -19.873 1.00 98.19 454 LEU A N 1
ATOM 3446 C CA . LEU A 1 454 ? 23.003 -8.620 -18.502 1.00 98.19 454 LEU A CA 1
ATOM 3447 C C . LEU A 1 454 ? 23.046 -7.165 -18.034 1.00 98.19 454 LEU A C 1
ATOM 3449 O O . LEU A 1 454 ? 24.112 -6.603 -17.848 1.00 98.19 454 LEU A O 1
ATOM 3453 N N . TYR A 1 455 ? 21.883 -6.577 -17.754 1.00 98.31 455 TYR A N 1
ATOM 3454 C CA . TYR A 1 455 ? 21.808 -5.329 -16.998 1.00 98.31 455 TYR A CA 1
ATOM 3455 C C . TYR A 1 455 ? 21.825 -5.656 -15.502 1.00 98.31 455 TYR A C 1
ATOM 3457 O O . TYR A 1 455 ? 20.784 -5.948 -14.902 1.00 98.31 455 TYR A O 1
ATOM 3465 N N . SER A 1 456 ? 23.019 -5.697 -14.914 1.00 98.00 456 SER A N 1
ATOM 3466 C CA . SER A 1 456 ? 23.210 -6.081 -13.512 1.00 98.00 456 SER A CA 1
ATOM 3467 C C . SER A 1 456 ? 22.809 -4.967 -12.542 1.00 98.00 456 SER A C 1
ATOM 3469 O O . SER A 1 456 ? 22.657 -3.801 -12.921 1.00 98.00 456 SER A O 1
ATOM 3471 N N . ASN A 1 457 ? 22.686 -5.297 -11.254 1.00 97.25 457 ASN A N 1
ATOM 3472 C CA . ASN A 1 457 ? 22.493 -4.291 -10.207 1.00 97.25 457 ASN A CA 1
ATOM 3473 C C . ASN A 1 457 ? 23.667 -3.299 -10.153 1.00 97.25 457 ASN A C 1
ATOM 3475 O O . ASN A 1 457 ? 23.447 -2.114 -9.922 1.00 97.25 457 ASN A O 1
ATOM 3479 N N . SER A 1 458 ? 24.889 -3.751 -10.460 1.00 97.38 458 SER A N 1
ATOM 3480 C CA . SER A 1 458 ? 26.058 -2.870 -10.560 1.00 97.38 458 SER A CA 1
ATOM 3481 C C . SER A 1 458 ? 25.971 -1.926 -11.758 1.00 97.38 458 SER A C 1
ATOM 3483 O O . SER A 1 458 ? 26.353 -0.763 -11.636 1.00 97.38 458 SER A O 1
ATOM 3485 N N . ASP A 1 459 ? 25.484 -2.396 -12.909 1.00 97.88 459 ASP A N 1
ATOM 3486 C CA . ASP A 1 459 ? 25.287 -1.525 -14.073 1.00 97.88 459 ASP A CA 1
ATOM 3487 C C . ASP A 1 459 ? 24.204 -0.500 -13.771 1.00 97.88 459 ASP A C 1
ATOM 3489 O O . ASP A 1 459 ? 24.377 0.682 -14.062 1.00 97.88 459 ASP A O 1
ATOM 3493 N N . CYS A 1 460 ? 23.115 -0.932 -13.131 1.00 97.56 460 CYS A N 1
ATOM 3494 C CA . CYS A 1 460 ? 22.045 -0.057 -12.675 1.00 97.56 460 CYS A CA 1
ATOM 3495 C C . CYS A 1 460 ? 22.559 1.023 -11.720 1.00 97.56 460 CYS A C 1
ATOM 3497 O O . CYS A 1 460 ? 22.303 2.200 -11.962 1.00 97.56 460 CYS A O 1
ATOM 3499 N N . GLU A 1 461 ? 23.335 0.656 -10.697 1.00 97.19 461 GLU A N 1
ATOM 3500 C CA . GLU A 1 461 ? 23.946 1.597 -9.751 1.00 97.19 461 GLU A CA 1
ATOM 3501 C C . GLU A 1 461 ? 24.811 2.641 -10.464 1.00 97.19 461 GLU A C 1
ATOM 3503 O O . GLU A 1 461 ? 24.653 3.842 -10.250 1.00 97.19 461 GLU A O 1
ATOM 3508 N N . LEU A 1 462 ? 25.682 2.198 -11.372 1.00 97.62 462 LEU A N 1
ATOM 3509 C CA . LEU A 1 462 ? 26.605 3.075 -12.096 1.00 97.62 462 LEU A CA 1
ATOM 3510 C C . LEU A 1 462 ? 25.934 3.909 -13.199 1.00 97.62 462 LEU A C 1
ATOM 3512 O O . LEU A 1 462 ? 26.545 4.855 -13.701 1.00 97.62 462 LEU A O 1
ATOM 3516 N N . THR A 1 463 ? 24.702 3.566 -13.582 1.00 97.50 463 THR A N 1
ATOM 3517 C CA . THR A 1 463 ? 23.914 4.243 -14.629 1.00 97.50 463 THR A CA 1
ATOM 3518 C C . THR A 1 463 ? 22.604 4.832 -14.098 1.00 97.50 463 THR A C 1
ATOM 3520 O O . THR A 1 463 ? 21.663 5.072 -14.861 1.00 97.50 463 THR A O 1
ATOM 3523 N N . SER A 1 464 ? 22.542 5.096 -12.791 1.00 96.25 464 SER A N 1
ATOM 3524 C CA . SER A 1 464 ? 21.443 5.808 -12.139 1.00 96.25 464 SER A CA 1
ATOM 3525 C C . SER A 1 464 ? 21.909 7.173 -11.643 1.00 96.25 464 SER A C 1
ATOM 3527 O O . SER A 1 464 ? 23.022 7.326 -11.140 1.00 96.25 464 SER A O 1
ATOM 3529 N N . TYR A 1 465 ? 21.053 8.178 -11.801 1.00 93.62 465 TYR A N 1
ATOM 3530 C CA . TYR A 1 465 ? 21.253 9.480 -11.172 1.00 93.62 465 TYR A CA 1
ATOM 3531 C C . TYR A 1 465 ? 20.813 9.424 -9.703 1.00 93.62 465 TYR A C 1
ATOM 3533 O O . TYR A 1 465 ? 20.013 8.571 -9.321 1.00 93.62 465 TYR A O 1
ATOM 3541 N N . GLU A 1 466 ? 21.322 10.343 -8.881 1.00 89.06 466 GLU A N 1
ATOM 3542 C CA . GLU A 1 466 ? 20.865 10.495 -7.495 1.00 89.06 466 GLU A CA 1
ATOM 3543 C C . GLU A 1 466 ? 19.348 10.743 -7.463 1.00 89.06 466 GLU A C 1
ATOM 3545 O O . GLU A 1 466 ? 18.834 11.553 -8.234 1.00 89.06 466 GLU A O 1
ATOM 3550 N N . GLY A 1 467 ? 18.638 10.018 -6.593 1.00 85.38 467 GLY A N 1
ATOM 3551 C CA . GLY A 1 467 ? 17.175 10.070 -6.512 1.00 85.38 467 GLY A CA 1
ATOM 3552 C C . GLY A 1 467 ? 16.440 9.326 -7.633 1.00 85.38 467 GLY A C 1
ATOM 3553 O O . GLY A 1 467 ? 15.225 9.426 -7.713 1.00 85.38 467 GLY A O 1
ATOM 3554 N N . GLN A 1 468 ? 17.142 8.570 -8.485 1.00 89.62 468 GLN A N 1
ATOM 3555 C CA . GLN A 1 468 ? 16.548 7.766 -9.556 1.00 89.62 468 GLN A CA 1
ATOM 3556 C C . GLN A 1 468 ? 17.086 6.333 -9.542 1.00 89.62 468 GLN A C 1
ATOM 3558 O O . GLN A 1 468 ? 18.133 6.044 -8.957 1.00 89.62 468 GLN A O 1
ATOM 3563 N N . GLY A 1 469 ? 16.390 5.433 -10.240 1.00 88.75 469 GLY A N 1
ATOM 3564 C CA . GLY A 1 469 ? 16.865 4.078 -10.513 1.00 88.75 469 GLY A CA 1
ATOM 3565 C C . GLY A 1 469 ? 17.357 3.341 -9.267 1.00 88.75 469 GLY A C 1
ATOM 3566 O O . GLY A 1 469 ? 16.608 3.196 -8.304 1.00 88.75 469 GLY A O 1
ATOM 3567 N N . TYR A 1 470 ? 18.623 2.914 -9.275 1.00 89.94 470 TYR A N 1
ATOM 3568 C CA . TYR A 1 470 ? 19.233 2.153 -8.180 1.00 89.94 470 TYR A CA 1
ATOM 3569 C C . TYR A 1 470 ? 19.194 2.869 -6.823 1.00 89.94 470 TYR A C 1
ATOM 3571 O O . TYR A 1 470 ? 19.078 2.219 -5.791 1.00 89.94 470 TYR A O 1
ATOM 3579 N N . SER A 1 471 ? 19.265 4.207 -6.811 1.00 84.88 471 SER A N 1
ATOM 3580 C CA . SER A 1 471 ? 19.216 4.999 -5.574 1.00 84.88 471 SER A CA 1
ATOM 3581 C C . SER A 1 471 ? 17.838 5.005 -4.907 1.00 84.88 471 SER A C 1
ATOM 3583 O O . SER A 1 471 ? 17.727 5.410 -3.754 1.00 84.88 471 SER A O 1
ATOM 3585 N N . VAL A 1 472 ? 16.802 4.575 -5.629 1.00 81.69 472 VAL A N 1
ATOM 3586 C CA . VAL A 1 472 ? 15.419 4.461 -5.146 1.00 81.69 472 VAL A CA 1
ATOM 3587 C C . VAL A 1 472 ? 15.053 2.990 -4.943 1.00 81.69 472 VAL A C 1
ATOM 3589 O O . VAL A 1 472 ? 14.499 2.601 -3.918 1.00 81.69 472 VAL A O 1
ATOM 3592 N N . TYR A 1 473 ? 15.407 2.160 -5.921 1.00 78.88 473 TYR A N 1
ATOM 3593 C CA . TYR A 1 473 ? 15.189 0.724 -5.936 1.00 78.88 473 TYR A CA 1
ATOM 3594 C C . TYR A 1 473 ? 16.484 0.027 -6.307 1.00 78.88 473 TYR A C 1
ATOM 3596 O O . TYR A 1 473 ? 16.871 0.069 -7.472 1.00 78.88 473 TYR A O 1
ATOM 3604 N N . GLU A 1 474 ? 17.102 -0.687 -5.365 1.00 87.81 474 GLU A N 1
ATOM 3605 C CA . GLU A 1 474 ? 18.340 -1.461 -5.571 1.00 87.81 474 GLU A CA 1
ATOM 3606 C C . GLU A 1 474 ? 18.122 -2.716 -6.455 1.00 87.81 474 GLU A C 1
ATOM 3608 O O . GLU A 1 474 ? 18.521 -3.833 -6.137 1.00 87.81 474 GLU A O 1
ATOM 3613 N N . SER A 1 475 ? 17.425 -2.561 -7.580 1.00 89.06 475 SER A N 1
ATOM 3614 C CA . SER A 1 475 ? 17.112 -3.603 -8.544 1.00 89.06 475 SER A CA 1
ATOM 3615 C C . SER A 1 475 ? 17.180 -3.052 -9.964 1.00 89.06 475 SER A C 1
ATOM 3617 O O . SER A 1 475 ? 16.411 -2.174 -10.351 1.00 89.06 475 SER A O 1
ATOM 3619 N N . ALA A 1 476 ? 18.040 -3.643 -10.788 1.00 94.69 476 ALA A N 1
ATOM 3620 C CA . ALA A 1 476 ? 18.106 -3.362 -12.218 1.00 94.69 476 ALA A CA 1
ATOM 3621 C C . ALA A 1 476 ? 16.772 -3.650 -12.924 1.00 94.69 476 ALA A C 1
ATOM 3623 O O . ALA A 1 476 ? 16.345 -2.888 -13.792 1.00 94.69 476 ALA A O 1
ATOM 3624 N N . GLY A 1 477 ? 16.076 -4.709 -12.503 1.00 90.94 477 GLY A N 1
ATOM 3625 C CA . GLY A 1 477 ? 14.766 -5.089 -13.027 1.00 90.94 477 GLY A CA 1
ATOM 3626 C C . GLY A 1 477 ? 13.659 -4.054 -12.836 1.00 90.94 477 GLY A C 1
ATOM 3627 O O . GLY A 1 477 ? 12.769 -3.989 -13.683 1.00 90.94 477 GLY A O 1
ATOM 3628 N N . ALA A 1 478 ? 13.729 -3.212 -11.797 1.00 88.44 478 ALA A N 1
ATOM 3629 C CA . ALA A 1 478 ? 12.773 -2.116 -11.601 1.00 88.44 478 ALA A CA 1
ATOM 3630 C C . ALA A 1 478 ? 12.792 -1.141 -12.793 1.00 88.44 478 ALA A C 1
ATOM 3632 O O . ALA A 1 478 ? 11.765 -0.647 -13.241 1.00 88.44 478 ALA A O 1
ATOM 3633 N N . ARG A 1 479 ? 13.956 -0.956 -13.420 1.00 93.56 479 ARG A N 1
ATOM 3634 C CA . ARG A 1 479 ? 14.139 -0.006 -14.529 1.00 93.56 479 ARG A CA 1
ATOM 3635 C C . ARG A 1 479 ? 13.519 -0.472 -15.849 1.00 93.56 479 ARG A C 1
ATOM 3637 O O . ARG A 1 479 ? 13.492 0.277 -16.822 1.00 93.56 479 ARG A O 1
ATOM 3644 N N . TRP A 1 480 ? 13.036 -1.710 -15.902 1.00 94.69 480 TRP A N 1
ATOM 3645 C CA . TRP A 1 480 ? 12.496 -2.343 -17.099 1.00 94.69 480 TRP A CA 1
ATOM 3646 C C . TRP A 1 480 ? 10.963 -2.295 -17.113 1.00 94.69 480 TRP A C 1
ATOM 3648 O O . TRP A 1 480 ? 10.301 -3.340 -17.057 1.00 94.69 480 TRP A O 1
ATOM 3658 N N . VAL A 1 481 ? 10.421 -1.074 -17.186 1.00 91.19 481 VAL A N 1
ATOM 3659 C CA . VAL A 1 481 ? 8.981 -0.749 -17.176 1.00 91.19 481 VAL A CA 1
ATOM 3660 C C . VAL A 1 481 ? 8.226 -1.571 -18.231 1.00 91.19 481 VAL A C 1
ATOM 3662 O O . VAL A 1 481 ? 8.454 -1.405 -19.431 1.00 91.19 481 VAL A O 1
ATOM 3665 N N . LYS A 1 482 ? 7.340 -2.469 -17.785 1.00 90.12 482 LYS A N 1
ATOM 3666 C CA . LYS A 1 482 ? 6.467 -3.310 -18.630 1.00 90.12 482 LYS A CA 1
ATOM 3667 C C . LYS A 1 482 ? 5.265 -2.514 -19.129 1.00 90.12 482 LYS A C 1
ATOM 3669 O O . LYS A 1 482 ? 4.942 -1.489 -18.545 1.00 90.12 482 LYS A O 1
ATOM 3674 N N . ASN A 1 483 ? 4.598 -2.990 -20.181 1.00 87.50 483 ASN A N 1
ATOM 3675 C CA . ASN A 1 483 ? 3.393 -2.361 -20.741 1.00 87.50 483 ASN A CA 1
ATOM 3676 C C . ASN A 1 483 ? 3.516 -0.830 -20.860 1.00 87.50 483 ASN A C 1
ATOM 3678 O O . ASN A 1 483 ? 2.624 -0.089 -20.443 1.00 87.50 483 ASN A O 1
ATOM 3682 N N . THR A 1 484 ? 4.662 -0.366 -21.371 1.00 90.75 484 THR A N 1
ATOM 3683 C CA . THR A 1 484 ? 5.024 1.047 -21.484 1.00 90.75 484 THR A CA 1
ATOM 3684 C C . THR A 1 484 ? 3.911 1.814 -22.187 1.00 90.75 484 THR A C 1
ATOM 3686 O O . THR A 1 484 ? 3.598 1.556 -23.349 1.00 90.75 484 THR A O 1
ATOM 3689 N N . PHE A 1 485 ? 3.321 2.759 -21.464 1.00 88.94 485 PHE A N 1
ATOM 3690 C CA . PHE A 1 485 ? 2.164 3.529 -21.890 1.00 88.94 485 PHE A CA 1
ATOM 3691 C C . PHE A 1 485 ? 2.548 4.961 -22.251 1.00 88.94 485 PHE A C 1
ATOM 3693 O O . PHE A 1 485 ? 2.196 5.424 -23.336 1.00 88.94 485 PHE A O 1
ATOM 3700 N N . THR A 1 486 ? 3.310 5.642 -21.391 1.00 93.25 486 THR A N 1
ATOM 3701 C CA . THR A 1 486 ? 3.786 7.012 -21.631 1.00 93.25 486 THR A CA 1
ATOM 3702 C C . THR A 1 486 ? 5.303 7.118 -21.516 1.00 93.25 486 THR A C 1
ATOM 3704 O O . THR A 1 486 ? 5.940 6.422 -20.727 1.00 93.25 486 THR A O 1
ATOM 3707 N N . ILE A 1 487 ? 5.879 8.014 -22.316 1.00 97.19 487 ILE A N 1
ATOM 3708 C CA . ILE A 1 487 ? 7.282 8.430 -22.291 1.00 97.19 487 ILE A CA 1
ATOM 3709 C C . ILE A 1 487 ? 7.276 9.959 -22.302 1.00 97.19 487 ILE A C 1
ATOM 3711 O O . ILE A 1 487 ? 7.035 10.572 -23.343 1.00 97.19 487 ILE A O 1
ATOM 3715 N N . THR A 1 488 ? 7.508 10.570 -21.148 1.00 97.50 488 THR A N 1
ATOM 3716 C CA . THR A 1 488 ? 7.369 12.015 -20.937 1.00 97.50 488 THR A CA 1
ATOM 3717 C C . THR A 1 488 ? 8.719 12.639 -20.631 1.00 97.50 488 THR A C 1
ATOM 3719 O O . THR A 1 488 ? 9.444 12.139 -19.777 1.00 97.50 488 THR A O 1
ATOM 3722 N N . VAL A 1 489 ? 9.045 13.747 -21.295 1.00 97.00 489 VAL A N 1
ATOM 3723 C CA . VAL A 1 489 ? 10.215 14.566 -20.959 1.00 97.00 489 VAL A CA 1
ATOM 3724 C C . VAL A 1 489 ? 9.763 15.870 -20.326 1.00 97.00 489 VAL A C 1
ATOM 3726 O O . VAL A 1 489 ? 9.023 16.639 -20.937 1.00 97.00 489 VAL A O 1
ATOM 3729 N N . GLU A 1 490 ? 10.269 16.148 -19.133 1.00 95.00 490 GLU A N 1
ATOM 3730 C CA . GLU A 1 490 ? 10.061 17.399 -18.415 1.00 95.00 490 GLU A CA 1
ATOM 3731 C C . GLU A 1 490 ? 11.351 18.221 -18.413 1.00 95.00 490 GLU A C 1
ATOM 3733 O O . GLU A 1 490 ? 12.458 17.689 -18.307 1.00 95.00 490 GLU A O 1
ATOM 3738 N N . ALA A 1 491 ? 11.215 19.537 -18.578 1.00 90.88 491 ALA A N 1
ATOM 3739 C CA . ALA A 1 491 ? 12.367 20.428 -18.555 1.00 90.88 491 ALA A CA 1
ATOM 3740 C C . ALA A 1 491 ? 12.984 20.475 -17.151 1.00 90.88 491 ALA A C 1
ATOM 3742 O O . ALA A 1 491 ? 12.252 20.478 -16.161 1.00 90.88 491 ALA A O 1
ATOM 3743 N N . ALA A 1 492 ? 14.312 20.582 -17.081 1.00 82.56 492 ALA A N 1
ATOM 3744 C CA . ALA A 1 492 ? 15.020 20.814 -15.822 1.00 82.56 492 ALA A CA 1
ATOM 3745 C C . ALA A 1 492 ? 14.384 21.970 -15.018 1.00 82.56 492 ALA A C 1
ATOM 3747 O O . ALA A 1 492 ? 14.125 23.042 -15.581 1.00 82.56 492 ALA A O 1
ATOM 3748 N N . ALA A 1 493 ? 14.142 21.739 -13.722 1.00 65.50 493 ALA A N 1
ATOM 3749 C CA . ALA A 1 493 ? 13.536 22.709 -12.804 1.00 65.50 493 ALA A CA 1
ATOM 3750 C C . ALA A 1 493 ? 14.424 23.934 -12.514 1.00 65.50 493 ALA A C 1
ATOM 3752 O O . ALA A 1 493 ? 15.669 23.784 -12.441 1.00 65.50 493 ALA A O 1
#